Protein AF-0000000074258795 (afdb_homodimer)

Organism: NCBI:txid2743089

Solvent-accessible surface area (backbone atoms only — not comparable to full-atom values): 35106 Å² total; per-residue (Å²): 85,45,42,30,34,32,34,55,33,38,30,38,63,19,89,93,46,73,72,48,52,65,39,46,47,54,32,49,57,45,53,41,71,32,51,43,52,28,35,31,55,22,43,21,66,79,36,67,57,31,25,51,38,35,44,61,41,39,81,66,48,86,33,42,26,27,21,38,23,50,55,36,68,71,24,42,47,35,24,57,73,19,51,40,51,25,44,32,36,34,47,64,65,11,70,58,35,21,58,52,67,65,64,47,54,69,69,57,48,51,50,40,43,39,53,33,51,50,54,44,51,76,66,76,45,48,34,35,31,34,32,34,34,36,76,73,31,58,66,69,59,50,52,54,55,58,65,61,44,76,80,38,63,33,44,23,40,14,27,65,40,13,58,63,46,51,67,55,49,50,52,54,53,57,62,43,50,78,80,41,74,38,72,32,24,24,38,33,36,23,11,38,39,50,25,16,36,40,34,50,52,50,40,48,75,76,44,32,30,30,36,41,26,7,57,86,14,34,24,54,39,31,8,26,12,26,34,63,32,44,52,52,40,44,31,67,72,72,37,75,75,66,59,56,42,43,52,44,44,42,54,37,48,52,50,36,30,56,61,69,70,50,86,75,52,52,36,37,43,82,71,18,80,45,43,46,53,41,48,48,19,70,56,39,30,25,34,72,74,38,50,68,65,71,37,54,62,65,42,53,57,32,42,44,66,76,40,48,35,38,14,71,52,36,36,67,65,31,41,45,52,41,32,53,73,44,68,33,82,72,55,72,66,48,41,52,51,50,39,52,48,29,37,72,66,35,76,26,44,58,68,52,45,28,51,50,43,34,70,73,56,38,136,84,46,43,30,34,32,33,54,33,38,31,38,62,18,89,92,46,73,72,48,52,64,39,47,45,55,33,49,58,45,53,41,69,30,53,44,50,30,35,30,56,23,43,21,66,79,35,67,56,30,26,51,38,34,44,62,41,40,82,65,48,85,33,42,28,27,22,37,22,51,55,38,68,70,25,42,49,34,25,57,73,20,52,40,50,25,44,30,36,34,48,65,64,11,69,58,36,21,59,53,68,67,65,48,54,68,68,55,50,51,51,39,44,38,54,34,50,51,54,46,50,74,65,76,45,49,34,33,33,34,33,34,31,34,75,72,31,57,66,70,58,52,52,54,55,56,65,61,44,74,80,36,64,32,43,24,39,16,30,66,40,13,57,64,47,50,69,54,49,49,52,54,53,55,63,43,51,77,80,41,74,39,72,32,24,25,38,34,36,23,11,39,39,50,24,16,37,40,34,50,51,52,42,49,76,76,43,33,31,29,35,43,25,7,57,85,15,35,25,54,38,30,7,26,12,26,36,64,32,42,53,51,41,44,30,66,74,70,36,76,73,67,59,56,42,43,52,45,45,42,53,37,49,51,50,35,30,56,62,69,71,51,84,75,53,50,37,36,44,84,69,18,80,45,43,46,52,40,47,49,19,70,56,38,30,25,34,73,76,41,50,69,64,70,35,55,63,67,43,54,58,33,42,43,66,76,42,48,35,38,14,71,52,36,36,67,66,31,43,45,50,42,34,53,74,44,68,33,84,73,54,72,65,50,40,52,52,50,39,52,48,28,38,70,66,34,76,26,43,58,66,52,46,27,50,50,43,35,70,74,56,38,135

InterPro domains:
  IPR000891 Pyruvate carboxyltransferase [PF00682] (2-238)
  IPR000891 Pyruvate carboxyltransferase [PS50991] (1-250)
  IPR002034 Alpha-isopropylmalate/homocitrate synthase, conserved site [PS00815] (8-24)
  IPR002034 Alpha-isopropylmalate/homocitrate synthase, conserved site [PS00816] (185-198)
  IPR013785 Aldolase-type TIM barrel [G3DSA:3.20.20.70] (1-260)
  IPR050073 2-IPM synthase/homocitrate synthase-like [PTHR10277] (3-340)
  IPR054691 2-isopropylmalate synthase/homocitrate synthase, post-catalytic domain [PF22617] (270-339)

Structure (mmCIF, N/CA/C/O backbone):
data_AF-0000000074258795-model_v1
#
loop_
_entity.id
_entity.type
_entity.pdbx_description
1 polymer '2-isopropylmalate synthase'
#
loop_
_atom_site.group_PDB
_atom_site.id
_atom_site.type_symbol
_atom_site.label_atom_id
_atom_site.label_alt_id
_atom_site.label_comp_id
_atom_site.label_asym_id
_atom_site.label_entity_id
_atom_site.label_seq_id
_atom_site.pdbx_PDB_ins_code
_atom_site.Cartn_x
_atom_site.Cartn_y
_atom_site.Cartn_z
_atom_site.occupancy
_atom_site.B_iso_or_equiv
_atom_site.auth_seq_id
_atom_site.auth_comp_id
_atom_site.auth_asym_id
_atom_site.auth_atom_id
_atom_site.pdbx_PDB_model_num
ATOM 1 N N . MET A 1 1 ? 13.945 14.266 -6.625 1 97.62 1 MET A N 1
ATOM 2 C CA . MET A 1 1 ? 12.938 14.602 -5.629 1 97.62 1 MET A CA 1
ATOM 3 C C . MET A 1 1 ? 13.523 14.547 -4.219 1 97.62 1 MET A C 1
ATOM 5 O O . MET A 1 1 ? 14.156 13.555 -3.846 1 97.62 1 MET A O 1
ATOM 9 N N . LYS A 1 2 ? 13.367 15.656 -3.475 1 98.5 2 LYS A N 1
ATOM 10 C CA . LYS A 1 2 ? 13.797 15.695 -2.078 1 98.5 2 LYS A CA 1
ATOM 11 C C . LYS A 1 2 ? 12.82 14.93 -1.185 1 98.5 2 LYS A C 1
ATOM 13 O O . LYS A 1 2 ? 11.617 14.898 -1.455 1 98.5 2 LYS A O 1
ATOM 18 N N . LEU A 1 3 ? 13.422 14.281 -0.193 1 98.81 3 LEU A N 1
ATOM 19 C CA . LEU A 1 3 ? 12.586 13.555 0.754 1 98.81 3 LEU A CA 1
ATOM 20 C C . LEU A 1 3 ? 12.523 14.281 2.096 1 98.81 3 LEU A C 1
ATOM 22 O O . LEU A 1 3 ? 13.562 14.656 2.648 1 98.81 3 LEU A O 1
ATOM 26 N N . SER A 1 4 ? 11.359 14.539 2.531 1 98.88 4 SER A N 1
ATOM 27 C CA . SER A 1 4 ? 11.086 15.117 3.84 1 98.88 4 SER A CA 1
ATOM 28 C C . SER A 1 4 ? 10.406 14.117 4.762 1 98.88 4 SER A C 1
ATOM 30 O O . SER A 1 4 ? 9.234 13.781 4.57 1 98.88 4 SER A O 1
ATOM 32 N N . ASP A 1 5 ? 11.141 13.711 5.77 1 98.88 5 ASP A N 1
ATOM 33 C CA . ASP A 1 5 ? 10.602 12.703 6.672 1 98.88 5 ASP A CA 1
ATOM 34 C C . ASP A 1 5 ? 9.727 13.336 7.75 1 98.88 5 ASP A C 1
ATOM 36 O O . ASP A 1 5 ? 10.148 14.281 8.422 1 98.88 5 ASP A O 1
ATOM 40 N N . VAL A 1 6 ? 8.547 12.789 7.863 1 98.69 6 VAL A N 1
ATOM 41 C CA . VAL A 1 6 ? 7.605 13.375 8.82 1 98.69 6 VAL A CA 1
ATOM 42 C C . VAL A 1 6 ? 7.301 12.359 9.922 1 98.69 6 VAL A C 1
ATOM 44 O O . VAL A 1 6 ? 6.312 12.5 10.648 1 98.69 6 VAL A O 1
ATOM 47 N N . THR A 1 7 ? 8.117 11.32 10.125 1 98.5 7 THR A N 1
ATOM 48 C CA . THR A 1 7 ? 7.914 10.227 11.07 1 98.5 7 THR A CA 1
ATOM 49 C C . THR A 1 7 ? 7.699 10.773 12.484 1 98.5 7 THR A C 1
ATOM 51 O O . THR A 1 7 ? 6.758 10.367 13.172 1 98.5 7 THR A O 1
ATOM 54 N N . LEU A 1 8 ? 8.5 11.68 12.891 1 98 8 LEU A N 1
ATOM 55 C CA . LEU A 1 8 ? 8.547 12.117 14.281 1 98 8 LEU A CA 1
ATOM 56 C C . LEU A 1 8 ? 7.383 13.055 14.594 1 98 8 LEU A C 1
ATOM 58 O O . LEU A 1 8 ? 6.875 13.062 15.719 1 98 8 LEU A O 1
ATOM 62 N N . ARG A 1 9 ? 7.023 13.812 13.617 1 96.06 9 ARG A N 1
ATOM 63 C CA . ARG A 1 9 ? 5.91 14.734 13.828 1 96.06 9 ARG A CA 1
ATOM 64 C C . ARG A 1 9 ? 4.57 14.039 13.625 1 96.06 9 ARG A C 1
ATOM 66 O O . ARG A 1 9 ? 3.727 14.031 14.523 1 96.06 9 ARG A O 1
ATOM 73 N N . GLU A 1 10 ? 4.34 13.375 12.5 1 93.81 10 GLU A N 1
ATOM 74 C CA . GLU A 1 10 ? 3.08 12.711 12.172 1 93.81 10 GLU A CA 1
ATOM 75 C C . GLU A 1 10 ? 2.873 11.469 13.039 1 93.81 10 GLU A C 1
ATOM 77 O O . GLU A 1 10 ? 1.749 11.172 13.453 1 93.81 10 GLU A O 1
ATOM 82 N N . GLY A 1 11 ? 3.975 10.727 13.211 1 92.38 11 GLY A N 1
ATOM 83 C CA . GLY A 1 11 ? 3.877 9.562 14.078 1 92.38 11 GLY A CA 1
ATOM 84 C C . GLY A 1 11 ? 3.439 9.898 15.492 1 92.38 11 GLY A C 1
ATOM 85 O O . GLY A 1 11 ? 2.674 9.156 16.109 1 92.38 11 GLY A O 1
ATOM 86 N N . ASP A 1 12 ? 3.91 11.016 15.969 1 90.12 12 ASP A N 1
ATOM 87 C CA . ASP A 1 12 ? 3.621 11.477 17.328 1 90.12 12 ASP A CA 1
ATOM 88 C C . ASP A 1 12 ? 2.156 11.875 17.469 1 90.12 12 ASP A C 1
ATOM 90 O O . ASP A 1 12 ? 1.644 11.984 18.594 1 90.12 12 ASP A O 1
ATOM 94 N N . GLN A 1 13 ? 1.494 12.094 16.344 1 82.38 13 GLN A N 1
ATOM 95 C CA . GLN A 1 13 ? 0.103 12.531 16.359 1 82.38 13 GLN A CA 1
ATOM 96 C C . GLN A 1 13 ? -0.851 11.344 16.266 1 82.38 13 GLN A C 1
ATOM 98 O O . GLN A 1 13 ? -2.07 11.516 16.312 1 82.38 13 GLN A O 1
ATOM 103 N N . MET A 1 14 ? -0.326 10.125 16.109 1 84.94 14 MET A N 1
ATOM 104 C CA . MET A 1 14 ? -1.176 8.938 16.078 1 84.94 14 MET A CA 1
ATOM 105 C C . MET A 1 14 ? -1.882 8.75 17.422 1 84.94 14 MET A C 1
ATOM 107 O O . MET A 1 14 ? -1.312 9.039 18.469 1 84.94 14 MET A O 1
ATOM 111 N N . PRO A 1 15 ? -3.129 8.328 17.359 1 77.31 15 PRO A N 1
ATOM 112 C CA . PRO A 1 15 ? -3.855 8.094 18.609 1 77.31 15 PRO A CA 1
ATOM 113 C C . PRO A 1 15 ? -3.092 7.195 19.578 1 77.31 15 PRO A C 1
ATOM 115 O O . PRO A 1 15 ? -2.574 6.148 19.172 1 77.31 15 PRO A O 1
ATOM 118 N N . GLY A 1 16 ? -2.928 7.66 20.766 1 76.88 16 GLY A N 1
ATOM 119 C CA . GLY A 1 16 ? -2.314 6.871 21.828 1 76.88 16 GLY A CA 1
ATOM 120 C C . GLY A 1 16 ? -0.805 7.016 21.875 1 76.88 16 GLY A C 1
ATOM 121 O O . GLY A 1 16 ? -0.155 6.477 22.766 1 76.88 16 GLY A O 1
ATOM 122 N N . ARG A 1 17 ? -0.256 7.766 20.969 1 86.19 17 ARG A N 1
ATOM 123 C CA . ARG A 1 17 ? 1.194 7.93 20.953 1 86.19 17 ARG A CA 1
ATOM 124 C C . ARG A 1 17 ? 1.605 9.227 21.641 1 86.19 17 ARG A C 1
ATOM 126 O O . ARG A 1 17 ? 0.859 10.211 21.625 1 86.19 17 ARG A O 1
ATOM 133 N N . ASN A 1 18 ? 2.672 9.211 22.25 1 88.25 18 ASN A N 1
ATOM 134 C CA . ASN A 1 18 ? 3.363 10.328 22.875 1 88.25 18 ASN A CA 1
ATOM 135 C C . ASN A 1 18 ? 4.859 10.062 23.016 1 88.25 18 ASN A C 1
ATOM 137 O O . ASN A 1 18 ? 5.348 9.766 24.109 1 88.25 18 ASN A O 1
ATOM 141 N N . TYR A 1 19 ? 5.516 10.219 21.906 1 95.62 19 TYR A N 1
ATOM 142 C CA . TYR A 1 19 ? 6.949 9.945 21.891 1 95.62 19 TYR A CA 1
ATOM 143 C C . TYR A 1 19 ? 7.688 10.898 22.828 1 95.62 19 TYR A C 1
ATOM 145 O O . TYR A 1 19 ? 7.359 12.078 22.906 1 95.62 19 TYR A O 1
ATOM 153 N N . THR A 1 20 ? 8.672 10.438 23.531 1 97.06 20 THR A N 1
ATOM 154 C CA . THR A 1 20 ? 9.461 11.281 24.422 1 97.06 20 THR A CA 1
ATOM 155 C C . THR A 1 20 ? 10.469 12.109 23.625 1 97.06 20 THR A C 1
ATOM 157 O O . THR A 1 20 ? 10.742 11.805 22.453 1 97.06 20 THR A O 1
ATOM 160 N N . THR A 1 21 ? 10.945 13.164 24.266 1 97.69 21 THR A N 1
ATOM 161 C CA . THR A 1 21 ? 11.977 14 23.672 1 97.69 21 THR A CA 1
ATOM 162 C C . THR A 1 21 ? 13.172 13.164 23.25 1 97.69 21 THR A C 1
ATOM 164 O O . THR A 1 21 ? 13.656 13.297 22.125 1 97.69 21 THR A O 1
ATOM 167 N N . ASP A 1 22 ? 13.578 12.234 24.109 1 98.25 22 ASP A N 1
ATOM 168 C CA . ASP A 1 22 ? 14.742 11.398 23.828 1 98.25 22 ASP A CA 1
ATOM 169 C C . ASP A 1 22 ? 14.477 10.461 22.656 1 98.25 22 ASP A C 1
ATOM 171 O O . ASP A 1 22 ? 15.352 10.258 21.797 1 98.25 22 ASP A O 1
ATOM 175 N N . GLN A 1 23 ? 13.336 9.883 22.625 1 98.56 23 GLN A N 1
ATOM 176 C CA . GLN A 1 23 ? 12.969 9.008 21.516 1 98.56 23 GLN A CA 1
ATOM 177 C C . GLN A 1 23 ? 13.047 9.742 20.172 1 98.56 23 GLN A C 1
ATOM 179 O O . GLN A 1 23 ? 13.586 9.219 19.203 1 98.56 23 GLN A O 1
ATOM 184 N N . LYS A 1 24 ? 12.523 10.938 20.172 1 98.31 24 LYS A N 1
ATOM 185 C CA . LYS A 1 24 ? 12.5 11.727 18.938 1 98.31 24 LYS A CA 1
ATOM 186 C C . LYS A 1 24 ? 13.906 12.117 18.5 1 98.31 24 LYS A C 1
ATOM 188 O O . LYS A 1 24 ? 14.258 11.992 17.328 1 98.31 24 LYS A O 1
ATOM 193 N N . ILE A 1 25 ? 14.703 12.562 19.438 1 98.56 25 ILE A N 1
ATOM 194 C CA . ILE A 1 25 ? 16.062 13 19.141 1 98.56 25 ILE A CA 1
ATOM 195 C C . ILE A 1 25 ? 16.891 11.812 18.641 1 98.56 25 ILE A C 1
ATOM 197 O O . ILE A 1 25 ? 17.547 11.898 17.609 1 98.56 25 ILE A O 1
ATOM 201 N N . ASP A 1 26 ? 16.828 10.688 19.344 1 98.62 26 ASP A N 1
ATOM 202 C CA . ASP A 1 26 ? 17.562 9.492 18.953 1 98.62 26 ASP A CA 1
ATOM 203 C C . ASP A 1 26 ? 17.125 9.016 17.562 1 98.62 26 ASP A C 1
ATOM 205 O O . ASP A 1 26 ? 17.953 8.617 16.75 1 98.62 26 ASP A O 1
ATOM 209 N N . SER A 1 27 ? 15.875 9.031 17.297 1 98.75 27 SER A N 1
ATOM 210 C CA . SER A 1 27 ? 15.336 8.602 16.016 1 98.75 27 SER A CA 1
ATOM 211 C C . SER A 1 27 ? 15.812 9.516 14.883 1 98.75 27 SER A C 1
ATOM 213 O O . SER A 1 27 ? 16.141 9.039 13.789 1 98.75 27 SER A O 1
ATOM 215 N N . ALA A 1 28 ? 15.828 10.805 15.164 1 98.75 28 ALA A N 1
ATOM 216 C CA . ALA A 1 28 ? 16.281 11.758 14.148 1 98.75 28 ALA A CA 1
ATOM 217 C C . ALA A 1 28 ? 17.734 11.508 13.773 1 98.75 28 ALA A C 1
ATOM 219 O O . ALA A 1 28 ? 18.109 11.609 12.602 1 98.75 28 ALA A O 1
ATOM 220 N N . HIS A 1 29 ? 18.531 11.211 14.766 1 98.69 29 HIS A N 1
ATOM 221 C CA . HIS A 1 29 ? 19.922 10.898 14.508 1 98.69 29 HIS A CA 1
ATOM 222 C C . HIS A 1 29 ? 20.062 9.664 13.625 1 98.69 29 HIS A C 1
ATOM 224 O O . HIS A 1 29 ? 20.906 9.609 12.742 1 98.69 29 HIS A O 1
ATOM 230 N N . GLN A 1 30 ? 19.25 8.688 13.883 1 98.5 30 GLN A N 1
ATOM 231 C CA . GLN A 1 30 ? 19.25 7.492 13.047 1 98.5 30 GLN A CA 1
ATOM 232 C C . GLN A 1 30 ? 18.781 7.801 11.633 1 98.5 30 GLN A C 1
ATOM 234 O O . GLN A 1 30 ? 19.422 7.387 10.656 1 98.5 30 GLN A O 1
ATOM 239 N N . LEU A 1 31 ? 17.703 8.555 11.508 1 98.44 31 LEU A N 1
ATOM 240 C CA . LEU A 1 31 ? 17.141 8.93 10.211 1 98.44 31 LEU A CA 1
ATOM 241 C C . LEU A 1 31 ? 18.172 9.695 9.375 1 98.44 31 LEU A C 1
ATOM 243 O O . LEU A 1 31 ? 18.219 9.547 8.156 1 98.44 31 LEU A O 1
ATOM 247 N N . ASP A 1 32 ? 18.953 10.461 10.031 1 98.5 32 ASP A N 1
ATOM 248 C CA . ASP A 1 32 ? 19.953 11.305 9.375 1 98.5 32 ASP A CA 1
ATOM 249 C C . ASP A 1 32 ? 20.969 10.453 8.625 1 98.5 32 ASP A C 1
ATOM 251 O O . ASP A 1 32 ? 21.547 10.898 7.629 1 98.5 32 ASP A O 1
ATOM 255 N N . LYS A 1 33 ? 21.188 9.219 9.07 1 98.38 33 LYS A N 1
ATOM 256 C CA . LYS A 1 33 ? 22.172 8.312 8.469 1 98.38 33 LYS A CA 1
ATOM 257 C C . LYS A 1 33 ? 21.75 7.922 7.051 1 98.38 33 LYS A C 1
ATOM 259 O O . LYS A 1 33 ? 22.578 7.445 6.266 1 98.38 33 LYS A O 1
ATOM 264 N N . LEU A 1 34 ? 20.484 8.117 6.684 1 98.5 34 LEU A N 1
ATOM 265 C CA . LEU A 1 34 ? 19.984 7.762 5.363 1 98.5 34 LEU A CA 1
ATOM 266 C C . LEU A 1 34 ? 20.359 8.828 4.336 1 98.5 34 LEU A C 1
ATOM 268 O O . LEU A 1 34 ? 20.312 8.578 3.131 1 98.5 34 LEU A O 1
ATOM 272 N N . GLY A 1 35 ? 20.656 9.992 4.812 1 98.25 35 GLY A N 1
ATOM 273 C CA . GLY A 1 35 ? 20.922 11.094 3.898 1 98.25 35 GLY A CA 1
ATOM 274 C C . GLY A 1 35 ? 19.656 11.781 3.41 1 98.25 35 GLY A C 1
ATOM 275 O O . GLY A 1 35 ? 19.625 12.297 2.291 1 98.25 35 GLY A O 1
ATOM 276 N N . ILE A 1 36 ? 18.641 11.805 4.199 1 97.88 36 ILE A N 1
ATOM 277 C CA . ILE A 1 36 ? 17.406 12.484 3.83 1 97.88 36 ILE A CA 1
ATOM 278 C C . ILE A 1 36 ? 17.609 14 3.873 1 97.88 36 ILE A C 1
ATOM 280 O O . ILE A 1 36 ? 18.516 14.484 4.566 1 97.88 36 ILE A O 1
ATOM 284 N N . ASP A 1 37 ? 16.812 14.688 3.146 1 98.56 37 ASP A N 1
ATOM 285 C CA . ASP A 1 37 ? 17.016 16.125 2.982 1 98.56 37 ASP A CA 1
ATOM 286 C C . ASP A 1 37 ? 16.453 16.906 4.172 1 98.56 37 ASP A C 1
ATOM 288 O O . ASP A 1 37 ? 17.078 17.844 4.664 1 98.56 37 ASP A O 1
ATOM 292 N N . PHE A 1 38 ? 15.297 16.469 4.602 1 98.75 38 PHE A N 1
ATOM 293 C CA . PHE A 1 38 ? 14.578 17.188 5.645 1 98.75 38 PHE A CA 1
ATOM 294 C C . PHE A 1 38 ? 14.031 16.234 6.691 1 98.75 38 PHE A C 1
ATOM 296 O O . PHE A 1 38 ? 13.633 15.109 6.371 1 98.75 38 PHE A O 1
ATOM 303 N N . VAL A 1 39 ? 13.992 16.656 7.926 1 98.75 39 VAL A N 1
ATOM 304 C CA . VAL A 1 39 ? 13.312 15.969 9.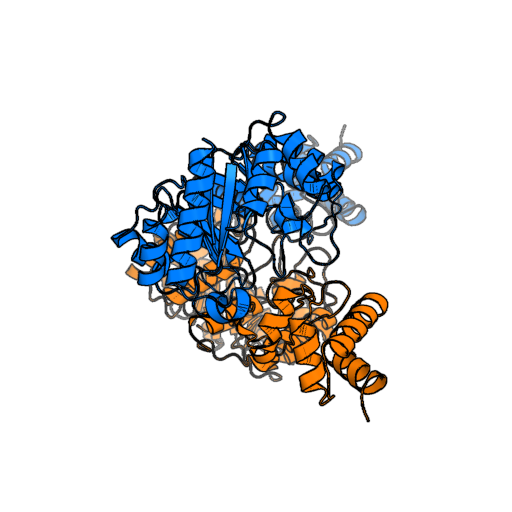016 1 98.75 39 VAL A CA 1
ATOM 305 C C . VAL A 1 39 ? 12.336 16.922 9.703 1 98.75 39 VAL A C 1
ATOM 307 O O . VAL A 1 39 ? 12.75 17.906 10.312 1 98.75 39 VAL A O 1
ATOM 310 N N . GLN A 1 40 ? 11.086 16.703 9.484 1 98.69 40 GLN A N 1
ATOM 311 C CA . GLN A 1 40 ? 10.094 17.453 10.242 1 98.69 40 GLN A CA 1
ATOM 312 C C . GLN A 1 40 ? 9.898 16.859 11.633 1 98.69 40 GLN A C 1
ATOM 314 O O . GLN A 1 40 ? 9.172 15.883 11.797 1 98.69 40 GLN A O 1
ATOM 319 N N . ALA A 1 41 ? 10.414 17.547 12.586 1 97.06 41 ALA A N 1
ATOM 320 C CA . ALA A 1 41 ? 10.633 16.922 13.883 1 97.06 41 ALA A CA 1
ATOM 321 C C . ALA A 1 41 ? 9.523 17.281 14.867 1 97.06 41 ALA A C 1
ATOM 323 O O . ALA A 1 41 ? 9.367 16.625 15.898 1 97.06 41 ALA A O 1
ATOM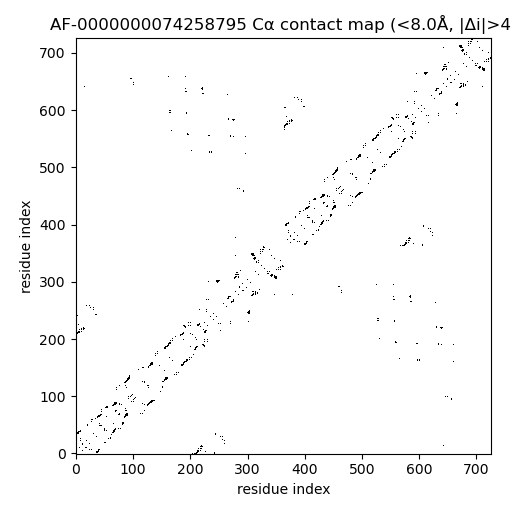 324 N N . GLY A 1 42 ? 8.812 18.359 14.5 1 95.94 42 GLY A N 1
ATOM 325 C CA . GLY A 1 42 ? 7.793 18.688 15.484 1 95.94 42 GLY A CA 1
ATOM 326 C C . GLY A 1 42 ? 7.004 19.938 15.141 1 95.94 42 GLY A C 1
ATOM 327 O O . GLY A 1 42 ? 7.137 20.484 14.039 1 95.94 42 GLY A O 1
ATOM 328 N N . PHE A 1 43 ? 6.086 20.25 16.062 1 95.81 43 PHE A N 1
ATOM 329 C CA . PHE A 1 43 ? 5.176 21.391 16.094 1 95.81 43 PHE A CA 1
ATOM 330 C C . PHE A 1 43 ? 5.367 22.203 17.359 1 95.81 43 PHE A C 1
ATOM 332 O O . PHE A 1 43 ? 4.602 22.062 18.312 1 95.81 43 PHE A O 1
ATOM 339 N N . PRO A 1 44 ? 6.305 23.141 17.344 1 96.75 44 PRO A N 1
ATOM 340 C CA . PRO A 1 44 ? 6.777 23.797 18.562 1 96.75 44 PRO A CA 1
ATOM 341 C C . PRO A 1 44 ? 5.656 24.5 19.328 1 96.75 44 PRO A C 1
ATOM 343 O O . PRO A 1 44 ? 5.699 24.578 20.562 1 96.75 44 PRO A O 1
ATOM 346 N N . ALA A 1 45 ? 4.672 25 18.625 1 94.44 45 ALA A N 1
ATOM 347 C CA . ALA A 1 45 ? 3.578 25.719 19.281 1 94.44 45 ALA A CA 1
ATOM 348 C C . ALA A 1 45 ? 2.814 24.812 20.234 1 94.44 45 ALA A C 1
ATOM 350 O O . ALA A 1 45 ? 2.051 25.281 21.078 1 94.44 45 ALA A O 1
ATOM 351 N N . THR A 1 46 ? 3 23.5 20.094 1 88.25 46 THR A N 1
ATOM 352 C CA . THR A 1 46 ? 2.197 22.562 20.875 1 88.25 46 THR A CA 1
ATOM 353 C C . THR A 1 46 ? 2.84 22.297 22.234 1 88.25 46 THR A C 1
ATOM 355 O O . THR A 1 46 ? 2.207 21.734 23.141 1 88.25 46 THR A O 1
ATOM 358 N N . GLY A 1 47 ? 4.117 22.734 22.359 1 89.88 47 GLY A N 1
ATOM 359 C CA . GLY A 1 47 ? 4.664 22.547 23.688 1 89.88 47 GLY A CA 1
ATOM 360 C C . GLY A 1 47 ? 6.18 22.5 23.719 1 89.88 47 GLY A C 1
ATOM 361 O O . GLY A 1 47 ? 6.824 22.594 22.672 1 89.88 47 GLY A O 1
ATOM 362 N N . GLU A 1 48 ? 6.656 22.312 24.984 1 94.44 48 GLU A N 1
ATOM 363 C CA . GLU A 1 48 ? 8.094 22.375 25.234 1 94.44 48 GLU A CA 1
ATOM 364 C C . GLU A 1 48 ? 8.812 21.188 24.625 1 94.44 48 GLU A C 1
ATOM 366 O O . GLU A 1 48 ? 9.961 21.297 24.188 1 94.44 48 GLU A O 1
ATOM 371 N N . LYS A 1 49 ? 8.18 20.062 24.562 1 95.75 49 LYS A N 1
ATOM 372 C CA . LYS A 1 49 ? 8.789 18.859 24 1 95.75 49 LYS A CA 1
ATOM 373 C C . LYS A 1 49 ? 9.289 19.109 22.578 1 95.75 49 LYS A C 1
ATOM 375 O O . LYS A 1 49 ? 10.484 18.969 22.297 1 95.75 49 LYS A O 1
ATOM 380 N N . ASP A 1 50 ? 8.438 19.594 21.766 1 96.31 50 ASP A N 1
ATOM 381 C CA . ASP A 1 50 ? 8.797 19.797 20.359 1 96.31 50 ASP A CA 1
ATOM 382 C C . ASP A 1 50 ? 9.781 20.953 20.203 1 96.31 50 ASP A C 1
ATOM 384 O O . ASP A 1 50 ? 10.641 20.922 19.328 1 96.31 50 ASP A O 1
ATOM 388 N N . GLN A 1 51 ? 9.641 21.922 21.078 1 97.12 51 GLN A N 1
ATOM 389 C CA . GLN A 1 51 ? 10.625 23 21.094 1 97.12 51 GLN A CA 1
ATOM 390 C C . GLN A 1 51 ? 12.023 22.469 21.375 1 97.12 51 GLN A C 1
ATOM 392 O O . GLN A 1 51 ? 12.984 22.812 20.672 1 97.12 51 GLN A O 1
ATOM 397 N N . THR A 1 52 ? 12.102 21.656 22.375 1 97.62 52 THR A N 1
ATOM 398 C CA . THR A 1 52 ? 13.375 21.094 22.797 1 97.62 52 THR A CA 1
ATOM 399 C C . THR A 1 52 ? 13.945 20.188 21.703 1 97.62 52 THR A C 1
ATOM 401 O O . THR A 1 52 ? 15.141 20.25 21.391 1 97.62 52 THR A O 1
ATOM 404 N N . VAL A 1 53 ? 13.133 19.328 21.094 1 98.06 53 VAL A N 1
ATOM 405 C CA . VAL A 1 53 ? 13.562 18.406 20.062 1 98.06 53 VAL A CA 1
ATOM 406 C C . VAL A 1 53 ? 14.18 19.188 18.891 1 98.06 53 VAL A C 1
ATOM 408 O O . VAL A 1 53 ? 15.273 18.859 18.438 1 98.06 53 VAL A O 1
ATOM 411 N N . ILE A 1 54 ? 13.5 20.203 18.453 1 98.38 54 ILE A N 1
ATOM 412 C CA . ILE A 1 54 ? 13.945 20.984 17.312 1 98.38 54 ILE A CA 1
ATOM 413 C C . ILE A 1 54 ? 15.234 21.719 17.641 1 98.38 54 ILE A C 1
ATOM 415 O O . ILE A 1 54 ? 16.188 21.734 16.859 1 98.38 54 ILE A O 1
ATOM 419 N N . THR A 1 55 ? 15.289 22.328 18.797 1 97.44 55 THR A N 1
ATOM 420 C CA . THR A 1 55 ? 16.469 23.078 19.234 1 97.44 55 THR A CA 1
ATOM 421 C C . THR A 1 55 ? 17.703 22.156 19.266 1 97.44 55 THR A C 1
ATOM 423 O O . THR A 1 55 ? 18.766 22.531 18.766 1 97.44 55 THR A O 1
ATOM 426 N N . GLU A 1 56 ? 17.531 21 19.766 1 97.38 56 GLU A N 1
ATOM 427 C CA . GLU A 1 56 ? 18.641 20.062 19.922 1 97.38 56 GLU A CA 1
ATOM 428 C C . GLU A 1 56 ? 19.078 19.516 18.562 1 97.38 56 GLU A C 1
ATOM 430 O O . GLU A 1 56 ? 20.266 19.25 18.344 1 97.38 56 GLU A O 1
ATOM 435 N N . LEU A 1 57 ? 18.188 19.359 17.609 1 98 57 LEU A N 1
ATOM 436 C CA . LEU A 1 57 ? 18.469 18.719 16.328 1 98 57 LEU A CA 1
ATOM 437 C C . LEU A 1 57 ? 19.078 19.703 15.352 1 98 57 LEU A C 1
ATOM 439 O O . LEU A 1 57 ? 19.844 19.328 14.469 1 98 57 LEU A O 1
ATOM 443 N N . ALA A 1 58 ? 18.703 20.969 15.32 1 91.12 58 ALA A N 1
ATOM 444 C CA . ALA A 1 58 ? 19.047 21.984 14.336 1 91.12 58 ALA A CA 1
ATOM 445 C C . ALA A 1 58 ? 20.562 22.047 14.094 1 91.12 58 ALA A C 1
ATOM 447 O O . ALA A 1 58 ? 21.016 22.234 12.961 1 91.12 58 ALA A O 1
ATOM 448 N N . GLU A 1 59 ? 21.406 21.766 14.984 1 88.38 59 GLU A N 1
ATOM 449 C CA . GLU A 1 59 ? 22.859 21.812 14.766 1 88.38 59 GLU A CA 1
ATOM 450 C C . GLU A 1 59 ? 23.5 20.453 15 1 88.38 59 GLU A C 1
ATOM 452 O O . GLU A 1 59 ? 24.719 20.328 14.977 1 88.38 59 GLU A O 1
ATOM 457 N N . ALA A 1 60 ? 22.625 19.531 15.023 1 95.88 60 ALA A N 1
ATOM 458 C CA . ALA A 1 60 ? 23.156 18.25 15.469 1 95.88 60 ALA A CA 1
ATOM 459 C C . ALA A 1 60 ? 23.109 17.203 14.352 1 95.88 60 ALA A C 1
ATOM 461 O O . ALA A 1 60 ? 23.797 16.188 14.414 1 95.88 60 ALA A O 1
ATOM 462 N N . ILE A 1 61 ? 22.328 17.469 13.297 1 97.75 61 ILE A N 1
ATOM 463 C CA . ILE A 1 61 ? 22.219 16.5 12.203 1 97.75 61 ILE A CA 1
ATOM 464 C C . ILE A 1 61 ? 22.438 17.203 10.867 1 97.75 61 ILE A C 1
ATOM 466 O O . ILE A 1 61 ? 22.422 18.438 10.805 1 97.75 61 ILE A O 1
ATOM 470 N N . GLN A 1 62 ? 22.688 16.484 9.828 1 97.94 62 GLN A N 1
ATOM 471 C CA . GLN A 1 62 ? 22.969 17.031 8.508 1 97.94 62 GLN A CA 1
ATOM 472 C C . GLN A 1 62 ? 21.688 17.484 7.801 1 97.94 62 GLN A C 1
ATOM 474 O O . GLN A 1 62 ? 21.672 18.5 7.113 1 97.94 62 GLN A O 1
ATOM 479 N N . ALA A 1 63 ? 20.578 16.719 7.914 1 98.44 63 ALA A N 1
ATOM 480 C CA . ALA A 1 63 ? 19.297 17.078 7.32 1 98.44 63 ALA A CA 1
ATOM 481 C C . ALA A 1 63 ? 18.797 18.422 7.883 1 98.44 63 ALA A C 1
ATOM 483 O O . ALA A 1 63 ? 19.062 18.734 9.039 1 98.44 63 ALA A O 1
ATOM 484 N N . ASP A 1 64 ? 18.156 19.172 7.07 1 98.62 64 ASP A N 1
ATOM 485 C CA . ASP A 1 64 ? 17.516 20.375 7.578 1 98.62 64 ASP A CA 1
ATOM 486 C C . ASP A 1 64 ? 16.328 20.047 8.484 1 98.62 64 ASP A C 1
ATOM 488 O O . ASP A 1 64 ? 15.469 19.25 8.109 1 98.62 64 ASP A O 1
ATOM 492 N N . VAL A 1 65 ? 16.344 20.594 9.656 1 98.75 65 VAL A N 1
ATOM 493 C CA . VAL A 1 65 ? 15.266 20.359 10.617 1 98.75 65 VAL A CA 1
ATOM 494 C C . VAL A 1 65 ? 14.094 21.297 10.32 1 98.75 65 VAL A C 1
ATOM 496 O O . VAL A 1 65 ? 14.281 22.516 10.211 1 98.75 65 VAL A O 1
ATOM 499 N N . VAL A 1 66 ? 12.922 20.719 10.141 1 98.75 66 VAL A N 1
ATOM 500 C CA . VAL A 1 66 ? 11.727 21.469 9.773 1 98.75 66 VAL A CA 1
ATOM 501 C C . VAL A 1 66 ? 10.773 21.547 10.969 1 98.75 66 VAL A C 1
ATOM 503 O O . VAL A 1 66 ? 10.492 20.531 11.609 1 98.75 66 VAL A O 1
ATOM 506 N N . ALA A 1 67 ? 10.32 22.703 11.297 1 98.62 67 ALA A N 1
ATOM 507 C CA . ALA A 1 67 ? 9.266 22.922 12.289 1 98.62 67 ALA A CA 1
ATOM 508 C C . ALA A 1 67 ? 7.949 23.297 11.617 1 98.62 67 ALA A C 1
ATOM 510 O O . ALA A 1 67 ? 7.918 24.172 10.734 1 98.62 67 ALA A O 1
ATOM 511 N N . LEU A 1 68 ? 6.93 22.578 12 1 98.25 68 LEU A N 1
ATOM 512 C CA . LEU A 1 68 ? 5.598 22.906 11.508 1 98.25 68 LEU A CA 1
ATOM 513 C C . LEU A 1 68 ? 5.016 24.094 12.258 1 98.25 68 LEU A C 1
ATOM 515 O O . LEU A 1 68 ? 5.27 24.266 13.453 1 98.25 68 LEU A O 1
ATOM 519 N N . ALA A 1 69 ? 4.309 24.953 11.609 1 98.25 69 ALA A N 1
ATOM 520 C CA . ALA A 1 69 ? 3.611 26.094 12.203 1 98.25 69 ALA A CA 1
ATOM 521 C C . ALA A 1 69 ? 2.326 26.406 11.445 1 98.25 69 ALA A C 1
ATOM 523 O O . ALA A 1 69 ? 2.293 26.344 10.211 1 98.25 69 ALA A O 1
ATOM 524 N N . ARG A 1 70 ? 1.244 26.75 12.117 1 96.5 70 ARG A N 1
ATOM 525 C CA . ARG A 1 70 ? 0.086 27.344 11.453 1 96.5 70 ARG A CA 1
ATOM 526 C C . ARG A 1 70 ? 0.42 28.734 10.898 1 96.5 70 ARG A C 1
ATOM 528 O O . ARG A 1 70 ? 1.445 29.312 11.258 1 96.5 70 ARG A O 1
ATOM 535 N N . ALA A 1 71 ? -0.432 29.109 10.055 1 98.06 71 ALA A N 1
ATOM 536 C CA . ALA A 1 71 ? -0.248 30.453 9.508 1 98.06 71 ALA A CA 1
ATOM 537 C C . ALA A 1 71 ? -0.625 31.531 10.531 1 98.06 71 ALA A C 1
ATOM 539 O O . ALA A 1 71 ? -1.409 32.438 10.234 1 98.06 71 ALA A O 1
ATOM 540 N N . LEU A 1 72 ? -0.011 31.375 11.68 1 97.5 72 LEU A N 1
ATOM 541 C CA . LEU A 1 72 ? -0.164 32.281 12.805 1 97.5 72 LEU A CA 1
ATOM 542 C C . LEU A 1 72 ? 1.195 32.781 13.297 1 97.5 72 LEU A C 1
ATOM 544 O O . LEU A 1 72 ? 2.123 31.984 13.453 1 97.5 72 LEU A O 1
ATOM 548 N N . ILE A 1 73 ? 1.279 34.062 13.555 1 97.94 73 ILE A N 1
ATOM 549 C CA . ILE A 1 73 ? 2.543 34.688 13.945 1 97.94 73 ILE A CA 1
ATOM 550 C C . ILE A 1 73 ? 3.08 34 15.203 1 97.94 73 ILE A C 1
ATOM 552 O O . ILE A 1 73 ? 4.277 33.719 15.297 1 97.94 73 ILE A O 1
ATOM 556 N N . ALA A 1 74 ? 2.236 33.75 16.141 1 97.75 74 ALA A N 1
ATOM 557 C CA . ALA A 1 74 ? 2.652 33.125 17.406 1 97.75 74 ALA A CA 1
ATOM 558 C C . ALA A 1 74 ? 3.256 31.75 17.156 1 97.75 74 ALA A C 1
ATOM 560 O O . ALA A 1 74 ? 4.219 31.359 17.812 1 97.75 74 ALA A O 1
ATOM 561 N N . ASP A 1 75 ? 2.68 30.922 16.234 1 98.25 75 ASP A N 1
ATOM 562 C CA . ASP A 1 75 ? 3.199 29.594 15.906 1 98.25 75 ASP A CA 1
ATOM 563 C C . ASP A 1 75 ? 4.547 29.703 15.195 1 98.25 75 ASP A C 1
ATOM 565 O O . ASP A 1 75 ? 5.445 28.875 15.43 1 98.25 75 ASP A O 1
ATOM 569 N N . ILE A 1 76 ? 4.648 30.688 14.336 1 98.69 76 ILE A N 1
ATOM 570 C CA . ILE A 1 76 ? 5.895 30.922 13.609 1 98.69 76 ILE A CA 1
ATOM 571 C C . ILE A 1 76 ? 6.988 31.344 14.586 1 98.69 76 ILE A C 1
ATOM 573 O O . ILE A 1 76 ? 8.125 30.875 14.5 1 98.69 76 ILE A O 1
ATOM 577 N N . ASP A 1 77 ? 6.602 32.25 15.516 1 98.56 77 ASP A N 1
ATOM 578 C CA . ASP A 1 77 ? 7.555 32.656 16.547 1 98.56 77 ASP A CA 1
ATOM 579 C C . ASP A 1 77 ? 8.078 31.453 17.328 1 98.56 77 ASP A C 1
ATOM 581 O O . ASP A 1 77 ? 9.266 31.359 17.609 1 98.56 77 ASP A O 1
ATOM 585 N N . ALA A 1 78 ? 7.227 30.547 17.672 1 98.31 78 ALA A N 1
ATOM 586 C CA . ALA A 1 78 ? 7.625 29.344 18.391 1 98.31 78 ALA A CA 1
ATOM 587 C C . ALA A 1 78 ? 8.633 28.531 17.594 1 98.31 78 ALA A C 1
ATOM 589 O O . ALA A 1 78 ? 9.586 27.984 18.156 1 98.31 78 ALA A O 1
ATOM 590 N N . ALA A 1 79 ? 8.383 28.391 16.312 1 98.44 79 ALA A N 1
ATOM 591 C CA . ALA A 1 79 ? 9.297 27.672 15.43 1 98.44 79 ALA A CA 1
ATOM 592 C C . ALA A 1 79 ? 10.648 28.375 15.344 1 98.44 79 ALA A C 1
ATOM 594 O O . ALA A 1 79 ? 11.695 27.734 15.43 1 98.44 79 ALA A O 1
ATOM 595 N N . LEU A 1 80 ? 10.602 29.75 15.172 1 98.19 80 LEU A N 1
ATOM 596 C CA . LEU A 1 80 ? 11.82 30.547 15.078 1 98.19 80 LEU A CA 1
ATOM 597 C C . LEU A 1 80 ? 12.617 30.484 16.375 1 98.19 80 LEU A C 1
ATOM 599 O O . LEU A 1 80 ? 13.844 30.375 16.344 1 98.19 80 LEU A O 1
ATOM 603 N N . ASP A 1 81 ? 11.891 30.547 17.469 1 97.75 81 ASP A N 1
ATOM 604 C CA . ASP A 1 81 ? 12.531 30.5 18.781 1 97.75 81 ASP A CA 1
ATOM 605 C C . ASP A 1 81 ? 13.25 29.172 19 1 97.75 81 ASP A C 1
ATOM 607 O O . ASP A 1 81 ? 14.219 29.094 19.766 1 97.75 81 ASP A O 1
ATOM 611 N N . ALA A 1 82 ? 12.812 28.141 18.328 1 97.38 82 ALA A N 1
ATOM 612 C CA . ALA A 1 82 ? 13.414 26.812 18.453 1 97.38 82 ALA A CA 1
ATOM 613 C C . ALA A 1 82 ? 14.633 26.672 17.547 1 97.38 82 ALA A C 1
ATOM 615 O O . ALA A 1 82 ? 15.258 25.609 17.484 1 97.38 82 ALA A O 1
ATOM 616 N N . ASN A 1 83 ? 14.938 27.688 16.797 1 96.69 83 ASN A N 1
ATOM 617 C CA . ASN A 1 83 ? 16.109 27.734 15.93 1 96.69 83 ASN A CA 1
ATOM 618 C C . ASN A 1 83 ? 16.016 26.703 14.82 1 96.69 83 ASN A C 1
ATOM 620 O O . ASN A 1 83 ? 17.016 26.047 14.5 1 96.69 83 ASN A O 1
ATOM 624 N N . THR A 1 84 ? 14.852 26.484 14.289 1 98.06 84 THR A N 1
ATOM 625 C CA . THR A 1 84 ? 14.633 25.547 13.195 1 98.06 84 THR A CA 1
ATOM 626 C C . THR A 1 84 ? 15.367 26 11.938 1 98.06 84 THR A C 1
ATOM 628 O O . THR A 1 84 ? 15.641 27.188 11.773 1 98.06 84 THR A O 1
ATOM 631 N N . ASP A 1 85 ? 15.742 25.031 11.07 1 98.19 85 ASP A N 1
ATOM 632 C CA . ASP A 1 85 ? 16.344 25.359 9.781 1 98.19 85 ASP A CA 1
ATOM 633 C C . ASP A 1 85 ? 15.273 25.828 8.789 1 98.19 85 ASP A C 1
ATOM 635 O O . ASP A 1 85 ? 15.562 26.641 7.895 1 98.19 85 ASP A O 1
ATOM 639 N N . VAL A 1 86 ? 14.094 25.266 8.859 1 98.69 86 VAL A N 1
ATOM 640 C CA . VAL A 1 86 ? 12.992 25.516 7.934 1 98.69 86 VAL A CA 1
ATOM 641 C C . VAL A 1 86 ? 11.695 25.688 8.719 1 98.69 86 VAL A C 1
ATOM 643 O O . VAL A 1 86 ? 11.422 24.938 9.648 1 98.69 86 VAL A O 1
ATOM 646 N N . VAL A 1 87 ? 10.945 26.688 8.445 1 98.81 87 VAL A N 1
ATOM 647 C CA . VAL A 1 87 ? 9.57 26.797 8.93 1 98.81 87 VAL A CA 1
ATOM 648 C C . VAL A 1 87 ? 8.602 26.328 7.848 1 98.81 87 VAL A C 1
ATOM 650 O O . VAL A 1 87 ? 8.609 26.844 6.727 1 98.81 87 VAL A O 1
ATOM 653 N N . ASP A 1 88 ? 7.844 25.297 8.141 1 98.88 88 ASP A N 1
ATOM 654 C CA . ASP A 1 88 ? 6.781 24.828 7.254 1 98.88 88 ASP A CA 1
ATOM 655 C C . ASP A 1 88 ? 5.422 25.359 7.699 1 98.88 88 ASP A C 1
ATOM 657 O O . ASP A 1 88 ? 4.828 24.828 8.648 1 98.88 88 ASP A O 1
ATOM 661 N N . VAL A 1 89 ? 4.949 26.344 7.016 1 98.81 89 VAL A N 1
ATOM 662 C CA . VAL A 1 89 ? 3.658 26.953 7.328 1 98.81 89 VAL A CA 1
ATOM 663 C C . VAL A 1 89 ? 2.537 26.141 6.684 1 98.81 89 VAL A C 1
ATOM 665 O O . VAL A 1 89 ? 2.514 25.953 5.465 1 98.81 89 VAL A O 1
ATOM 668 N N . PHE A 1 90 ? 1.641 25.578 7.484 1 97.88 90 PHE A N 1
ATOM 669 C CA . PHE A 1 90 ? 0.556 24.797 6.895 1 97.88 90 PHE A CA 1
ATOM 670 C C . PHE A 1 90 ? -0.779 25.516 7.07 1 97.88 90 PHE A C 1
ATOM 672 O O . PHE A 1 90 ? -0.985 26.219 8.062 1 97.88 90 PHE A O 1
ATOM 679 N N . ILE A 1 91 ? -1.627 25.375 6.121 1 97.94 91 ILE A N 1
ATOM 680 C CA . ILE A 1 91 ? -2.947 26 6.137 1 97.94 91 ILE A CA 1
ATOM 681 C C . ILE A 1 91 ? -3.904 25.203 5.254 1 97.94 91 ILE A C 1
ATOM 683 O O . ILE A 1 91 ? -3.514 24.703 4.199 1 97.94 91 ILE A O 1
ATOM 687 N N . PRO A 1 92 ? -5.191 24.969 5.691 1 97.19 92 PRO A N 1
ATOM 688 C CA . PRO A 1 92 ? -6.195 24.328 4.844 1 97.19 92 PRO A CA 1
ATOM 689 C C . PRO A 1 92 ? -6.648 25.219 3.689 1 97.19 92 PRO A C 1
ATOM 691 O O . PRO A 1 92 ? -6.785 26.422 3.859 1 97.19 92 PRO A O 1
ATOM 694 N N . VAL A 1 93 ? -6.965 24.531 2.531 1 98.25 93 VAL A N 1
ATOM 695 C CA . VAL A 1 93 ? -7.219 25.406 1.397 1 98.25 93 VAL A CA 1
ATOM 696 C C . VAL A 1 93 ? -8.5 24.984 0.685 1 98.25 93 VAL A C 1
ATOM 698 O O . VAL A 1 93 ? -9.031 25.719 -0.142 1 98.25 93 VAL A O 1
ATOM 701 N N . SER A 1 94 ? -8.984 23.75 0.935 1 97.62 94 SER A N 1
ATOM 702 C CA . SER A 1 94 ? -10.203 23.328 0.249 1 97.62 94 SER A CA 1
ATOM 703 C C . SER A 1 94 ? -11.422 24.078 0.754 1 97.62 94 SER A C 1
ATOM 705 O O . SER A 1 94 ? -11.422 24.594 1.877 1 97.62 94 SER A O 1
ATOM 707 N N . ASP A 1 95 ? -12.516 24.156 -0.094 1 96.5 95 ASP A N 1
ATOM 708 C CA . ASP A 1 95 ? -13.742 24.812 0.337 1 96.5 95 ASP A CA 1
ATOM 709 C C . ASP A 1 95 ? -14.289 24.172 1.611 1 96.5 95 ASP A C 1
ATOM 711 O O . ASP A 1 95 ? -14.758 24.875 2.514 1 96.5 95 ASP A O 1
ATOM 715 N N . LEU A 1 96 ? -14.18 22.891 1.692 1 94.69 96 LEU A N 1
ATOM 716 C CA . LEU A 1 96 ? -14.664 22.141 2.85 1 94.69 96 LEU A CA 1
ATOM 717 C C . LEU A 1 96 ? -13.906 22.547 4.109 1 94.69 96 LEU A C 1
ATOM 719 O O . LEU A 1 96 ? -14.516 22.797 5.156 1 94.69 96 LEU A O 1
ATOM 723 N N . HIS A 1 97 ? -12.625 22.609 4.02 1 96.06 97 HIS A N 1
ATOM 724 C CA . HIS A 1 97 ? -11.797 22.938 5.18 1 96.06 97 HIS A CA 1
ATOM 725 C C . HIS A 1 97 ? -11.93 24.422 5.551 1 96.06 97 HIS A C 1
ATOM 727 O O . HIS A 1 97 ? -11.891 24.766 6.73 1 96.06 97 HIS A O 1
ATOM 733 N N . LEU A 1 98 ? -12.055 25.297 4.578 1 96.38 98 LEU A N 1
ATOM 734 C CA . LEU A 1 98 ? -12.25 26.719 4.859 1 96.38 98 LEU A CA 1
ATOM 735 C C . LEU A 1 98 ? -13.547 26.938 5.625 1 96.38 98 LEU A C 1
ATOM 737 O O . LEU A 1 98 ? -13.586 27.719 6.578 1 96.38 98 LEU A O 1
ATOM 741 N N . GLU A 1 99 ? -14.516 26.203 5.227 1 94.19 99 GLU A N 1
ATOM 742 C CA . GLU A 1 99 ? -15.836 26.375 5.82 1 94.19 99 GLU A CA 1
ATOM 743 C C . GLU A 1 99 ? -15.914 25.719 7.195 1 94.19 99 GLU A C 1
ATOM 745 O O . GLU A 1 99 ? -16.375 26.328 8.156 1 94.19 99 GLU A O 1
ATOM 750 N N . HIS A 1 100 ? -15.344 24.531 7.34 1 91.25 100 HIS A N 1
ATOM 751 C CA . HIS A 1 100 ? -15.688 23.734 8.508 1 91.25 100 HIS A CA 1
ATOM 752 C C . HIS A 1 100 ? -14.523 23.688 9.5 1 91.25 100 HIS A C 1
ATOM 754 O O . HIS A 1 100 ? -14.711 23.328 10.664 1 91.25 100 HIS A O 1
ATOM 760 N N . LEU A 1 101 ? -13.336 24.031 9.07 1 89.56 101 LEU A N 1
ATOM 761 C CA . LEU A 1 101 ? -12.195 23.969 9.977 1 89.56 101 LEU A CA 1
ATOM 762 C C . LEU A 1 101 ? -11.695 25.359 10.328 1 89.56 101 LEU A C 1
ATOM 764 O O . LEU A 1 101 ? -11.492 25.672 11.5 1 89.56 101 LEU A O 1
ATOM 768 N N . LEU A 1 102 ? -11.555 26.172 9.305 1 90.31 102 LEU A N 1
ATOM 769 C CA . LEU A 1 102 ? -10.969 27.484 9.547 1 90.31 102 LEU A CA 1
ATOM 770 C C . LEU A 1 102 ? -12.055 28.531 9.812 1 90.31 102 LEU A C 1
ATOM 772 O O . LEU A 1 102 ? -11.805 29.531 10.492 1 90.31 102 LEU A O 1
ATOM 776 N N . GLY A 1 103 ? -13.227 28.328 9.164 1 91.38 103 GLY A N 1
ATOM 777 C CA . GLY A 1 103 ? -14.273 29.344 9.281 1 91.38 103 GLY A CA 1
ATOM 778 C C . GLY A 1 103 ? -13.891 30.672 8.656 1 91.38 103 GLY A C 1
ATOM 779 O O . GLY A 1 103 ? -14.117 31.719 9.25 1 91.38 103 GLY A O 1
ATOM 780 N N . MET A 1 104 ? -13.281 30.594 7.535 1 95 104 MET A N 1
ATOM 781 C CA . MET A 1 104 ? -12.766 31.812 6.898 1 95 104 MET A CA 1
ATOM 782 C C . MET A 1 104 ? -12.984 31.766 5.391 1 95 104 MET A C 1
ATOM 784 O O . MET A 1 104 ? -13.117 30.688 4.809 1 95 104 MET A O 1
ATOM 788 N N . SER A 1 105 ? -13.117 33 4.754 1 97.44 105 SER A N 1
ATOM 789 C CA . SER A 1 105 ? -13.195 33.062 3.297 1 97.44 105 SER A CA 1
ATOM 790 C C . SER A 1 105 ? -11.852 32.75 2.656 1 97.44 105 SER A C 1
ATOM 792 O O . SER A 1 105 ? -10.812 32.812 3.311 1 97.44 105 SER A O 1
ATOM 794 N N . ARG A 1 106 ? -11.891 32.406 1.426 1 97.88 106 ARG A N 1
ATOM 795 C CA . ARG A 1 106 ? -10.656 32.125 0.692 1 97.88 106 ARG A CA 1
ATOM 796 C C . ARG A 1 106 ? -9.75 33.344 0.654 1 97.88 106 ARG A C 1
ATOM 798 O O . ARG A 1 106 ? -8.539 33.219 0.838 1 97.88 106 ARG A O 1
ATOM 805 N N . ASP A 1 107 ? -10.359 34.5 0.388 1 97.88 107 ASP A N 1
ATOM 806 C CA . ASP A 1 107 ? -9.586 35.75 0.344 1 97.88 107 ASP A CA 1
ATOM 807 C C . ASP A 1 107 ? -8.875 36 1.675 1 97.88 107 ASP A C 1
ATOM 809 O O . ASP A 1 107 ? -7.707 36.375 1.699 1 97.88 107 ASP A O 1
ATOM 813 N N . ASP A 1 108 ? -9.602 35.812 2.703 1 98.12 108 ASP A N 1
ATOM 814 C CA . ASP A 1 108 ? -9.031 36.031 4.031 1 98.12 108 ASP A CA 1
ATOM 815 C C . ASP A 1 108 ? -7.91 35.031 4.297 1 98.12 108 ASP A C 1
ATOM 817 O O . ASP A 1 108 ? -6.891 35.375 4.898 1 98.12 108 ASP A O 1
ATOM 821 N N . MET A 1 109 ? -8.141 33.781 3.912 1 98.44 109 MET A N 1
ATOM 822 C CA . MET A 1 109 ? -7.133 32.75 4.074 1 98.44 109 MET A CA 1
ATOM 823 C C . MET A 1 109 ? -5.871 33.094 3.291 1 98.44 109 MET A C 1
ATOM 825 O O . MET A 1 109 ? -4.758 32.938 3.805 1 98.44 109 MET A O 1
ATOM 829 N N . ILE A 1 110 ? -6.035 33.562 2.078 1 98.38 110 ILE A N 1
ATOM 830 C CA . ILE A 1 110 ? -4.91 33.938 1.229 1 98.38 110 ILE A CA 1
ATOM 831 C C . ILE A 1 110 ? -4.121 35.062 1.877 1 98.38 110 ILE A C 1
ATOM 833 O O . ILE A 1 110 ? -2.889 35.031 1.903 1 98.38 110 ILE A O 1
ATOM 837 N N . LYS A 1 111 ? -4.84 36.031 2.395 1 98 111 LYS A N 1
ATOM 838 C CA . LYS A 1 111 ? -4.191 37.156 3.098 1 98 111 LYS A CA 1
ATOM 839 C C . LYS A 1 111 ? -3.428 36.656 4.32 1 98 111 LYS A C 1
ATOM 841 O O . LYS A 1 111 ? -2.291 37.062 4.559 1 98 111 LYS A O 1
ATOM 846 N N . MET A 1 112 ? -4.031 35.812 5.066 1 98.19 112 MET A N 1
ATOM 847 C CA . MET A 1 112 ? -3.416 35.219 6.254 1 98.19 112 MET A CA 1
ATOM 848 C C . MET A 1 112 ? -2.135 34.469 5.895 1 98.19 112 MET A C 1
ATOM 850 O O . MET A 1 112 ? -1.105 34.656 6.551 1 98.19 112 MET A O 1
ATOM 854 N N . LEU A 1 113 ? -2.182 33.656 4.914 1 98.62 113 LEU A N 1
ATOM 855 C CA . LEU A 1 113 ? -1.021 32.875 4.461 1 98.62 113 LEU A CA 1
ATOM 856 C C . LEU A 1 113 ? 0.088 33.812 3.986 1 98.62 113 LEU A C 1
ATOM 858 O O . LEU A 1 113 ? 1.255 33.625 4.336 1 98.62 113 LEU A O 1
ATOM 862 N N . GLY A 1 114 ? -0.297 34.781 3.139 1 98.25 114 GLY A N 1
ATOM 863 C CA . GLY A 1 114 ? 0.676 35.75 2.67 1 98.25 114 GLY A CA 1
ATOM 864 C C . GLY A 1 114 ? 1.399 36.469 3.797 1 98.25 114 GLY A C 1
ATOM 865 O O . GLY A 1 114 ? 2.627 36.594 3.779 1 98.25 114 GLY A O 1
ATOM 866 N N . ASP A 1 115 ? 0.619 36.969 4.762 1 98.12 115 ASP A N 1
ATOM 867 C CA . ASP A 1 115 ? 1.188 37.656 5.918 1 98.12 115 ASP A CA 1
ATOM 868 C C . ASP A 1 115 ? 2.145 36.75 6.684 1 98.12 115 ASP A C 1
ATOM 870 O O . ASP A 1 115 ? 3.217 37.188 7.105 1 98.12 115 ASP A O 1
ATOM 874 N N . ALA A 1 116 ? 1.746 35.5 6.871 1 98.56 116 ALA A N 1
ATOM 875 C CA . ALA A 1 116 ? 2.557 34.531 7.598 1 98.56 116 ALA A CA 1
ATOM 876 C C . ALA A 1 116 ? 3.877 34.281 6.875 1 98.56 116 ALA A C 1
ATOM 878 O O . ALA A 1 116 ? 4.941 34.281 7.5 1 98.56 116 ALA A O 1
ATOM 879 N N . VAL A 1 117 ? 3.809 34.062 5.605 1 98.56 117 VAL A N 1
ATOM 880 C CA . VAL A 1 117 ? 4.984 33.75 4.801 1 98.56 117 VAL A CA 1
ATOM 881 C C . VAL A 1 117 ? 5.926 34.938 4.766 1 98.56 117 VAL A C 1
ATOM 883 O O . VAL A 1 117 ? 7.145 34.781 4.887 1 98.56 117 VAL A O 1
ATOM 886 N N . ASP A 1 118 ? 5.348 36.125 4.602 1 98.19 118 ASP A N 1
ATOM 887 C CA . ASP A 1 118 ? 6.148 37.344 4.648 1 98.19 118 ASP A CA 1
ATOM 888 C C . ASP A 1 118 ? 6.875 37.5 5.988 1 98.19 118 ASP A C 1
ATOM 890 O O . ASP A 1 118 ? 8.031 37.906 6.035 1 98.19 118 ASP A O 1
ATOM 894 N N . TYR A 1 119 ? 6.168 37.156 7.023 1 98.5 119 TYR A N 1
ATOM 895 C CA . TYR A 1 119 ? 6.754 37.25 8.359 1 98.5 119 TYR A CA 1
ATOM 896 C C . TYR A 1 119 ? 7.957 36.312 8.477 1 98.5 119 TYR A C 1
ATOM 898 O O . TYR A 1 119 ? 9.008 36.688 9 1 98.5 119 TYR A O 1
ATOM 906 N N . VAL A 1 120 ? 7.867 35.062 8.039 1 98.56 120 VAL A N 1
ATOM 907 C CA . VAL A 1 120 ? 8.984 34.125 8.07 1 98.56 120 VAL A CA 1
ATOM 908 C C . VAL A 1 120 ? 10.133 34.688 7.219 1 98.56 120 VAL A C 1
ATOM 910 O O . VAL A 1 120 ? 11.297 34.625 7.621 1 98.56 120 VAL A O 1
ATOM 913 N N . TYR A 1 121 ? 9.789 35.188 6.016 1 98.12 121 TYR A N 1
ATOM 914 C CA . TYR A 1 121 ? 10.773 35.719 5.086 1 98.12 121 TYR A CA 1
ATOM 915 C C . TYR A 1 121 ? 11.586 36.844 5.738 1 98.12 121 TYR A C 1
ATOM 917 O O . TYR A 1 121 ? 12.797 36.906 5.551 1 98.12 121 TYR A O 1
ATOM 925 N N . ASP A 1 122 ? 10.93 37.656 6.453 1 97.88 122 ASP A N 1
ATOM 926 C CA . ASP A 1 122 ? 11.57 38.781 7.121 1 97.88 122 ASP A CA 1
ATOM 927 C C . ASP A 1 122 ? 12.578 38.281 8.164 1 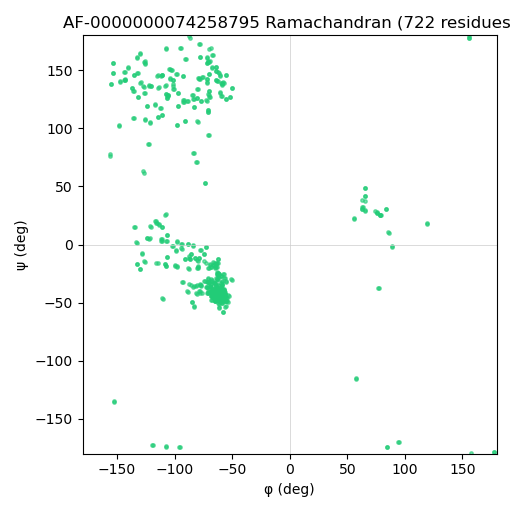97.88 122 ASP A C 1
ATOM 929 O O . ASP A 1 122 ? 13.438 39.062 8.602 1 97.88 122 ASP A O 1
ATOM 933 N N . HIS A 1 123 ? 12.492 37.125 8.578 1 97.75 123 HIS A N 1
ATOM 934 C CA . HIS A 1 123 ? 13.406 36.562 9.578 1 97.75 123 HIS A CA 1
ATOM 935 C C . HIS A 1 123 ? 14.516 35.75 8.914 1 97.75 123 HIS A C 1
ATOM 937 O O . HIS A 1 123 ? 15.312 35.094 9.602 1 97.75 123 HIS A O 1
ATOM 943 N N . SER A 1 124 ? 14.609 35.656 7.578 1 97 124 SER A N 1
ATOM 944 C CA . SER A 1 124 ? 15.672 35.094 6.77 1 97 124 SER A CA 1
ATOM 945 C C . SER A 1 124 ? 15.812 33.594 7.035 1 97 124 SER A C 1
ATOM 947 O O . SER A 1 124 ? 16.938 33.062 7.141 1 97 124 SER A O 1
ATOM 949 N N . VAL A 1 125 ? 14.742 32.906 7.34 1 97.12 125 VAL A N 1
ATOM 950 C CA . VAL A 1 125 ? 14.68 31.469 7.508 1 97.12 125 VAL A CA 1
ATOM 951 C C . VAL A 1 125 ? 14.023 30.844 6.277 1 97.12 125 VAL A C 1
ATOM 953 O O . VAL A 1 125 ? 13.141 31.438 5.66 1 97.12 125 VAL A O 1
ATOM 956 N N . GLU A 1 126 ? 14.508 29.641 5.844 1 98.06 126 GLU A N 1
ATOM 957 C CA . GLU A 1 126 ? 13.898 28.953 4.707 1 98.06 126 GLU A CA 1
ATOM 958 C C . GLU A 1 126 ? 12.43 28.641 4.977 1 98.06 126 GLU A C 1
ATOM 960 O O . GLU A 1 126 ? 12.062 28.25 6.09 1 98.06 126 GLU A O 1
ATOM 965 N N . ILE A 1 127 ? 11.578 28.828 3.924 1 98.69 127 ILE A N 1
ATOM 966 C CA . ILE A 1 127 ? 10.133 28.734 4.082 1 98.69 127 ILE A CA 1
ATOM 967 C C . ILE A 1 127 ? 9.602 27.578 3.223 1 98.69 127 ILE A C 1
ATOM 969 O O . ILE A 1 127 ? 9.844 27.547 2.016 1 98.69 127 ILE A O 1
ATOM 973 N N . HIS A 1 128 ? 8.977 26.609 3.828 1 98.88 128 HIS A N 1
ATOM 974 C CA . HIS A 1 128 ? 8.078 25.672 3.166 1 98.88 128 HIS A CA 1
ATOM 975 C C . HIS A 1 128 ? 6.617 26 3.473 1 98.88 128 HIS A C 1
ATOM 977 O O . HIS A 1 128 ? 6.32 26.641 4.477 1 98.88 128 HIS A O 1
ATOM 983 N N . VAL A 1 129 ? 5.758 25.672 2.557 1 98.88 129 VAL A N 1
ATOM 984 C CA . VAL A 1 129 ? 4.32 25.812 2.77 1 98.88 129 VAL A CA 1
ATOM 985 C C . VAL A 1 129 ? 3.629 24.469 2.49 1 98.88 129 VAL A C 1
ATOM 987 O O . VAL A 1 129 ? 3.957 23.797 1.519 1 98.88 129 VAL A O 1
ATOM 990 N N . THR A 1 130 ? 2.811 24.016 3.371 1 98.88 130 THR A N 1
ATOM 991 C CA . THR A 1 130 ? 1.979 22.844 3.141 1 98.88 130 THR A CA 1
ATOM 992 C C . THR A 1 130 ? 0.506 23.234 3.047 1 98.88 130 THR A C 1
ATOM 994 O O . THR A 1 130 ? -0.05 23.812 3.982 1 98.88 130 THR A O 1
ATOM 997 N N . LEU A 1 131 ? -0.044 22.984 1.891 1 98.81 131 LEU A N 1
ATOM 998 C CA . LEU A 1 131 ? -1.463 23.234 1.657 1 98.81 131 LEU A CA 1
ATOM 999 C C . LEU A 1 131 ? -2.293 21.984 1.979 1 98.81 131 LEU A C 1
ATOM 1001 O O . LEU A 1 131 ? -2.32 21.031 1.197 1 98.81 131 LEU A O 1
ATOM 1005 N N . ALA A 1 132 ? -2.998 22.062 3.123 1 97.75 132 ALA A N 1
ATOM 1006 C CA . ALA A 1 132 ? -3.828 20.938 3.564 1 97.75 132 ALA A CA 1
ATOM 1007 C C . ALA A 1 132 ? -5.07 20.797 2.691 1 97.75 132 ALA A C 1
ATOM 1009 O O . ALA A 1 132 ? -5.672 21.797 2.293 1 97.75 132 ALA A O 1
ATOM 1010 N N . ASP A 1 133 ? -5.422 19.547 2.375 1 98 133 ASP A N 1
ATOM 1011 C CA . ASP A 1 133 ? -6.586 19.156 1.582 1 98 133 ASP A CA 1
ATOM 1012 C C . ASP A 1 133 ? -6.492 19.719 0.163 1 98 133 ASP A C 1
ATOM 1014 O O . ASP A 1 133 ? -7.516 19.953 -0.48 1 98 133 ASP A O 1
ATOM 1018 N N . ALA A 1 134 ? -5.32 19.859 -0.298 1 98.62 134 ALA A N 1
ATOM 1019 C CA . ALA A 1 134 ? -5.047 20.438 -1.611 1 98.62 134 ALA A CA 1
ATOM 1020 C C . ALA A 1 134 ? -5.617 19.562 -2.725 1 98.62 134 ALA A C 1
ATOM 1022 O O . ALA A 1 134 ? -6.141 20.078 -3.717 1 98.62 134 ALA A O 1
ATOM 1023 N N . PHE A 1 135 ? -5.602 18.297 -2.6 1 98.12 135 PHE A N 1
ATOM 1024 C CA . PHE A 1 135 ? -6.004 17.391 -3.668 1 98.12 135 PHE A CA 1
ATOM 1025 C C . PHE A 1 135 ? -7.523 17.328 -3.785 1 98.12 135 PHE A C 1
ATOM 1027 O O . PHE A 1 135 ? -8.055 16.703 -4.699 1 98.12 135 PHE A O 1
ATOM 1034 N N . ARG A 1 136 ? -8.188 17.984 -2.883 1 97.19 136 ARG A N 1
ATOM 1035 C CA . ARG A 1 136 ? -9.633 18.156 -3.027 1 97.19 136 ARG A CA 1
ATOM 1036 C C . ARG A 1 136 ? -9.984 19.625 -3.256 1 97.19 136 ARG A C 1
ATOM 1038 O O . ARG A 1 136 ? -11.125 20.031 -3.025 1 97.19 136 ARG A O 1
ATOM 1045 N N . THR A 1 137 ? -9.055 20.406 -3.621 1 98.12 137 THR A N 1
ATOM 1046 C CA . THR A 1 137 ? -9.227 21.812 -3.943 1 98.12 137 THR A CA 1
ATOM 1047 C C . THR A 1 137 ? -9.258 22.031 -5.453 1 98.12 137 THR A C 1
ATOM 1049 O O . THR A 1 137 ? -8.5 21.391 -6.191 1 98.12 137 THR A O 1
ATOM 1052 N N . ASP A 1 138 ? -10.133 22.953 -5.902 1 97.06 138 ASP A N 1
ATOM 1053 C CA . ASP A 1 138 ? -10.203 23.312 -7.312 1 97.06 138 ASP A CA 1
ATOM 1054 C C . ASP A 1 138 ? -8.844 23.797 -7.832 1 97.06 138 ASP A C 1
ATOM 1056 O O . ASP A 1 138 ? -8.141 24.531 -7.145 1 97.06 138 ASP A O 1
ATOM 1060 N N . THR A 1 139 ? -8.516 23.375 -9.039 1 97.06 139 THR A N 1
ATOM 1061 C CA . THR A 1 139 ? -7.195 23.625 -9.609 1 97.06 139 THR A CA 1
ATOM 1062 C C . THR A 1 139 ? -6.922 25.125 -9.703 1 97.06 139 THR A C 1
ATOM 1064 O O . THR A 1 139 ? -5.82 25.578 -9.383 1 97.06 139 THR A O 1
ATOM 1067 N N . GLU A 1 140 ? -7.879 25.906 -10.125 1 97.06 140 GLU A N 1
ATOM 1068 C CA . GLU A 1 140 ? -7.699 27.344 -10.258 1 97.06 140 GLU A CA 1
ATOM 1069 C C . GLU A 1 140 ? -7.43 27.984 -8.898 1 97.06 140 GLU A C 1
ATOM 1071 O O . GLU A 1 140 ? -6.598 28.891 -8.789 1 97.06 140 GLU A O 1
ATOM 1076 N N . ASN A 1 141 ? -8.156 27.5 -7.918 1 97.88 141 ASN A N 1
ATOM 1077 C CA . ASN A 1 141 ? -7.941 28 -6.566 1 97.88 141 ASN A CA 1
ATOM 1078 C C . ASN A 1 141 ? -6.547 27.656 -6.055 1 97.88 141 ASN A C 1
ATOM 1080 O O . ASN A 1 141 ? -5.895 28.469 -5.41 1 97.88 141 ASN A O 1
ATOM 1084 N N . LEU A 1 142 ? -6.145 26.453 -6.324 1 97.88 142 LEU A N 1
ATOM 1085 C CA . LEU A 1 142 ? -4.824 26 -5.898 1 97.88 142 LEU A CA 1
ATOM 1086 C C . LEU A 1 142 ? -3.729 26.844 -6.535 1 97.88 142 LEU A C 1
ATOM 1088 O O . LEU A 1 142 ? -2.766 27.234 -5.863 1 97.88 142 LEU A O 1
ATOM 1092 N N . ILE A 1 143 ? -3.887 27.141 -7.852 1 97.94 143 ILE A N 1
ATOM 1093 C CA . ILE A 1 143 ? -2.926 27.969 -8.578 1 97.94 143 ILE A CA 1
ATOM 1094 C C . ILE A 1 143 ? -2.838 29.344 -7.941 1 97.94 143 ILE A C 1
ATOM 1096 O O . ILE A 1 143 ? -1.743 29.859 -7.711 1 97.94 143 ILE A O 1
ATOM 1100 N N . GLU A 1 144 ? -3.977 29.875 -7.645 1 97.56 144 GLU A N 1
ATOM 1101 C CA . GLU A 1 144 ? -4.02 31.188 -7.012 1 97.56 144 GLU A CA 1
ATOM 1102 C C . GLU A 1 144 ? -3.26 31.188 -5.688 1 97.56 144 GLU A C 1
ATOM 1104 O O . GLU A 1 144 ? -2.471 32.094 -5.418 1 97.56 144 GLU A O 1
ATOM 1109 N N . VAL A 1 145 ? -3.451 30.203 -4.883 1 98.31 145 VAL A N 1
ATOM 1110 C CA . VAL A 1 145 ? -2.812 30.109 -3.574 1 98.31 145 VAL A CA 1
ATOM 1111 C C . VAL A 1 145 ? -1.302 29.969 -3.742 1 98.31 145 VAL A C 1
ATOM 1113 O O . VAL A 1 145 ? -0.53 30.656 -3.061 1 98.31 145 VAL A O 1
ATOM 1116 N N . ILE A 1 146 ? -0.864 29.109 -4.613 1 98.12 146 ILE A N 1
ATOM 1117 C CA . ILE A 1 146 ? 0.554 28.844 -4.836 1 98.12 146 ILE A CA 1
ATOM 1118 C C . ILE A 1 146 ? 1.25 30.125 -5.297 1 98.12 146 ILE A C 1
ATOM 1120 O O . ILE A 1 146 ? 2.365 30.422 -4.859 1 98.12 146 ILE A O 1
ATOM 1124 N N . GLU A 1 147 ? 0.594 30.906 -6.105 1 96.75 147 GLU A N 1
ATOM 1125 C CA . GLU A 1 147 ? 1.163 32.156 -6.656 1 96.75 147 GLU A CA 1
ATOM 1126 C C . GLU A 1 147 ? 1.308 33.219 -5.578 1 96.75 147 GLU A C 1
ATOM 1128 O O . GLU A 1 147 ? 2.115 34.125 -5.715 1 96.75 147 GLU A O 1
ATOM 1133 N N . THR A 1 148 ? 0.601 33.094 -4.508 1 96.38 148 THR A N 1
ATOM 1134 C CA . THR A 1 148 ? 0.616 34.094 -3.449 1 96.38 148 THR A CA 1
ATOM 1135 C C . THR A 1 148 ? 1.855 33.938 -2.574 1 96.38 148 THR A C 1
ATOM 1137 O O . THR A 1 148 ? 2.215 34.875 -1.828 1 96.38 148 THR A O 1
ATOM 1140 N N . VAL A 1 149 ? 2.596 32.812 -2.736 1 97.81 149 VAL A N 1
ATOM 1141 C CA . VAL A 1 149 ? 3.725 32.594 -1.842 1 97.81 149 VAL A CA 1
ATOM 1142 C C . VAL A 1 149 ? 4.984 32.312 -2.662 1 97.81 149 VAL A C 1
ATOM 1144 O O . VAL A 1 149 ? 5.656 31.297 -2.465 1 97.81 149 VAL A O 1
ATOM 1147 N N . PRO A 1 150 ? 5.41 33.281 -3.443 1 96.06 150 PRO A N 1
ATOM 1148 C CA . PRO A 1 150 ? 6.598 33.094 -4.277 1 96.06 150 PRO A CA 1
ATOM 1149 C C . PRO A 1 150 ? 7.875 32.906 -3.459 1 96.06 150 PRO A C 1
ATOM 1151 O O . PRO A 1 150 ? 8.859 32.344 -3.953 1 96.06 150 PRO A O 1
ATOM 1154 N N . GLN A 1 151 ? 7.863 33.312 -2.205 1 96.44 151 GLN A N 1
ATOM 1155 C CA . GLN A 1 151 ? 9.047 33.281 -1.358 1 96.44 151 GLN A CA 1
ATOM 1156 C C . GLN A 1 151 ? 9.273 31.859 -0.814 1 96.44 151 GLN A C 1
ATOM 1158 O O . GLN A 1 151 ? 10.359 31.547 -0.328 1 96.44 151 GLN A O 1
ATOM 1163 N N . ALA A 1 152 ? 8.258 31.016 -0.831 1 98 152 ALA A N 1
ATOM 1164 C CA . ALA A 1 152 ? 8.383 29.656 -0.323 1 98 152 ALA A CA 1
ATOM 1165 C C . ALA A 1 152 ? 9.242 28.812 -1.248 1 98 152 ALA A C 1
ATOM 1167 O O . ALA A 1 152 ? 9.031 28.781 -2.461 1 98 152 ALA A O 1
ATOM 1168 N N . GLN A 1 153 ? 10.211 28.156 -0.688 1 98.19 153 GLN A N 1
ATOM 1169 C CA . GLN A 1 153 ? 11.07 27.281 -1.479 1 98.19 153 GLN A CA 1
ATOM 1170 C C . GLN A 1 153 ? 10.273 26.094 -2.037 1 98.19 153 GLN A C 1
ATOM 1172 O O . GLN A 1 153 ? 10.445 25.719 -3.201 1 98.19 153 GLN A O 1
ATOM 1177 N N . TYR A 1 154 ? 9.461 25.484 -1.222 1 98.69 154 TYR A N 1
ATOM 1178 C CA . TYR A 1 154 ? 8.578 24.391 -1.631 1 98.69 154 TYR A CA 1
ATOM 1179 C C . TYR A 1 154 ? 7.145 24.641 -1.176 1 98.69 154 TYR A C 1
ATOM 1181 O O . TYR A 1 154 ? 6.918 25.156 -0.075 1 98.69 154 TYR A O 1
ATOM 1189 N N . VAL A 1 155 ? 6.191 24.344 -1.993 1 98.88 155 VAL A N 1
ATOM 1190 C CA . VAL A 1 155 ? 4.773 24.297 -1.656 1 98.88 155 VAL A CA 1
ATOM 1191 C C . VAL A 1 155 ? 4.254 22.875 -1.776 1 98.88 155 VAL A C 1
ATOM 1193 O O . VAL A 1 155 ? 4.121 22.344 -2.883 1 98.88 155 VAL A O 1
ATOM 1196 N N . THR A 1 156 ? 3.959 22.281 -0.653 1 98.88 156 THR A N 1
ATOM 1197 C CA . THR A 1 156 ? 3.547 20.891 -0.606 1 98.88 156 THR A CA 1
ATOM 1198 C C . THR A 1 156 ? 2.027 20.766 -0.681 1 98.88 156 THR A C 1
ATOM 1200 O O . THR A 1 156 ? 1.31 21.422 0.08 1 98.88 156 THR A O 1
ATOM 1203 N N . LEU A 1 157 ? 1.536 20.016 -1.628 1 98.88 157 LEU A N 1
ATOM 1204 C CA . LEU A 1 157 ? 0.121 19.688 -1.754 1 98.88 157 LEU A CA 1
ATOM 1205 C C . LEU A 1 157 ? -0.218 18.422 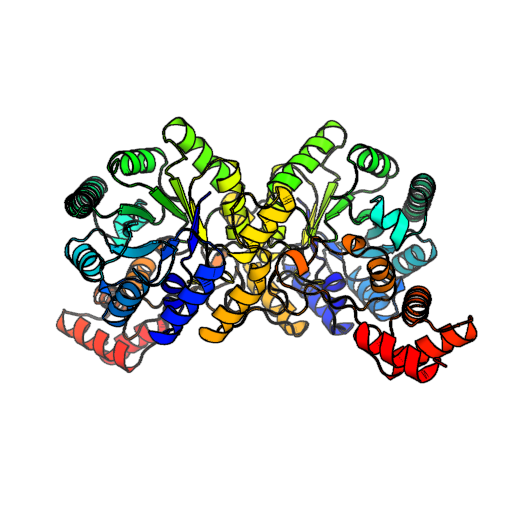-0.967 1 98.88 157 LEU A C 1
ATOM 1207 O O . LEU A 1 157 ? 0.337 17.359 -1.23 1 98.88 157 LEU A O 1
ATOM 1211 N N . ALA A 1 158 ? -1.155 18.516 -0.056 1 98.75 158 ALA A N 1
ATOM 1212 C CA . ALA A 1 158 ? -1.483 17.375 0.785 1 98.75 158 ALA A CA 1
ATOM 1213 C C . ALA A 1 158 ? -2.812 16.75 0.369 1 98.75 158 ALA A C 1
ATOM 1215 O O . ALA A 1 158 ? -3.801 17.453 0.162 1 98.75 158 ALA A O 1
ATOM 1216 N N . ASP A 1 159 ? -2.787 15.469 0.142 1 98.31 159 ASP A N 1
ATOM 1217 C CA . ASP A 1 159 ? -4.004 14.664 0.169 1 98.31 159 ASP A CA 1
ATOM 1218 C C . ASP A 1 159 ? -4.359 14.25 1.596 1 98.31 159 ASP A C 1
ATOM 1220 O O . ASP A 1 159 ? -4.203 13.086 1.971 1 98.31 159 ASP A O 1
ATOM 1224 N N . THR A 1 160 ? -4.918 15.156 2.307 1 96.44 160 THR A N 1
ATOM 1225 C CA . THR A 1 160 ? -5.047 15.156 3.76 1 96.44 160 THR A CA 1
ATOM 1226 C C . THR A 1 160 ? -5.824 13.922 4.23 1 96.44 160 THR A C 1
ATOM 1228 O O . THR A 1 160 ? -5.531 13.375 5.293 1 96.44 160 THR A O 1
ATOM 1231 N N . VAL A 1 161 ? -6.773 13.484 3.449 1 94.75 161 VAL A N 1
ATOM 1232 C CA . VAL A 1 161 ? -7.617 12.398 3.936 1 94.75 161 VAL A CA 1
ATOM 1233 C C . VAL A 1 161 ? -7.336 11.125 3.141 1 94.75 161 VAL A C 1
ATOM 1235 O O . VAL A 1 161 ? -8.031 10.117 3.299 1 94.75 161 VAL A O 1
ATOM 1238 N N . GLY A 1 162 ? -6.316 11.148 2.217 1 96.81 162 GLY A N 1
ATOM 1239 C CA . GLY A 1 162 ? -5.957 9.969 1.446 1 96.81 162 GLY A CA 1
ATOM 1240 C C . GLY A 1 162 ? -7.047 9.523 0.493 1 96.81 162 GLY A C 1
ATOM 1241 O O . GLY A 1 162 ? -7.402 8.344 0.454 1 96.81 162 GLY A O 1
ATOM 1242 N N . ALA A 1 163 ? -7.582 10.492 -0.279 1 96.19 163 ALA A N 1
ATOM 1243 C CA . ALA A 1 163 ? -8.789 10.258 -1.062 1 96.19 163 ALA A CA 1
ATOM 1244 C C . ALA A 1 163 ? -8.453 9.953 -2.518 1 96.19 163 ALA A C 1
ATOM 1246 O O . ALA A 1 163 ? -9.328 9.586 -3.303 1 96.19 163 ALA A O 1
ATOM 1247 N N . ARG A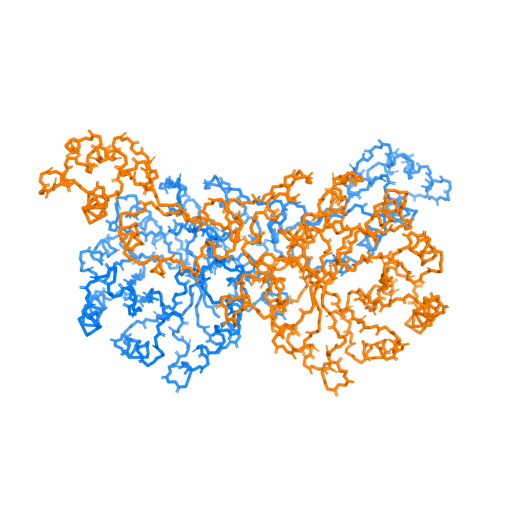 1 164 ? -7.234 10.039 -2.875 1 97.81 164 ARG A N 1
ATOM 1248 C CA . ARG A 1 164 ? -6.934 10.039 -4.305 1 97.81 164 ARG A CA 1
ATOM 1249 C C . ARG A 1 164 ? -6.211 8.766 -4.711 1 97.81 164 ARG A C 1
ATOM 1251 O O . ARG A 1 164 ? -5.418 8.219 -3.939 1 97.81 164 ARG A O 1
ATOM 1258 N N . THR A 1 165 ? -6.492 8.312 -5.895 1 97.81 165 THR A N 1
ATOM 1259 C CA . THR A 1 165 ? -5.805 7.203 -6.547 1 97.81 165 THR A CA 1
ATOM 1260 C C . THR A 1 165 ? -4.684 7.715 -7.445 1 97.81 165 THR A C 1
ATOM 1262 O O . THR A 1 165 ? -4.578 8.914 -7.695 1 97.81 165 THR A O 1
ATOM 1265 N N . PRO A 1 166 ? -3.816 6.777 -7.93 1 97.94 166 PRO A N 1
ATOM 1266 C CA . PRO A 1 166 ? -2.717 7.215 -8.789 1 97.94 166 PRO A CA 1
ATOM 1267 C C . PRO A 1 166 ? -3.201 7.977 -10.023 1 97.94 166 PRO A C 1
ATOM 1269 O O . PRO A 1 166 ? -2.623 9.008 -10.383 1 97.94 166 PRO A O 1
ATOM 1272 N N . LYS A 1 167 ? -4.281 7.551 -10.617 1 96.81 167 LYS A N 1
ATOM 1273 C CA . LYS A 1 167 ? -4.801 8.203 -11.812 1 96.81 167 LYS A CA 1
ATOM 1274 C C . LYS A 1 167 ? -5.273 9.625 -11.508 1 96.81 167 LYS A C 1
ATOM 1276 O O . LYS A 1 167 ? -5.004 10.555 -12.273 1 96.81 167 LYS A O 1
ATOM 1281 N N . SER A 1 168 ? -5.969 9.766 -10.398 1 96.94 168 SER A N 1
ATOM 1282 C CA . SER A 1 168 ? -6.457 11.078 -10 1 96.94 168 SER A CA 1
ATOM 1283 C C . SER A 1 168 ? -5.305 12.023 -9.672 1 96.94 168 SER A C 1
ATOM 1285 O O . SER A 1 168 ? -5.348 13.203 -10.016 1 96.94 168 SER A O 1
ATOM 1287 N N . VAL A 1 169 ? -4.301 11.531 -8.992 1 98.19 169 VAL A N 1
ATOM 1288 C CA . VAL A 1 169 ? -3.123 12.32 -8.648 1 98.19 169 VAL A CA 1
ATOM 1289 C C . VAL A 1 169 ? -2.428 12.781 -9.93 1 98.19 169 VAL A C 1
ATOM 1291 O O . VAL A 1 169 ? -2.068 13.953 -10.055 1 98.19 169 VAL A O 1
ATOM 1294 N N . GLU A 1 170 ? -2.262 11.852 -10.844 1 97.62 170 GLU A N 1
ATOM 1295 C CA . GLU A 1 170 ? -1.646 12.188 -12.125 1 97.62 170 GLU A CA 1
ATOM 1296 C C . GLU A 1 170 ? -2.4 13.305 -12.828 1 97.62 170 GLU A C 1
ATOM 1298 O O . GLU A 1 170 ? -1.795 14.281 -13.289 1 97.62 170 GLU A O 1
ATOM 1303 N N . LYS A 1 171 ? -3.697 13.188 -12.922 1 97 171 LYS A N 1
ATOM 1304 C CA . LYS A 1 171 ? -4.523 14.18 -13.602 1 97 171 LYS A CA 1
ATOM 1305 C C . LYS A 1 171 ? -4.363 15.555 -12.969 1 97 171 LYS A C 1
ATOM 1307 O O . LYS A 1 171 ? -4.145 16.547 -13.664 1 97 171 LYS A O 1
ATOM 1312 N N . ILE A 1 172 ? -4.434 15.617 -11.672 1 97.31 172 ILE A N 1
ATOM 1313 C CA . ILE A 1 172 ? -4.391 16.875 -10.945 1 97.31 172 ILE A CA 1
ATOM 1314 C C . ILE A 1 172 ? -3.021 17.531 -11.125 1 97.31 172 ILE A C 1
ATOM 1316 O O . ILE A 1 172 ? -2.93 18.734 -11.398 1 97.31 172 ILE A O 1
ATOM 1320 N N . LEU A 1 173 ? -1.935 16.75 -11.016 1 98.31 173 LEU A N 1
ATOM 1321 C CA . LEU A 1 173 ? -0.588 17.297 -11.133 1 98.31 173 LEU A CA 1
ATOM 1322 C C . LEU A 1 173 ? -0.312 17.766 -12.562 1 98.31 173 LEU A C 1
ATOM 1324 O O . LEU A 1 173 ? 0.346 18.781 -12.773 1 98.31 173 LEU A O 1
ATOM 1328 N N . LEU A 1 174 ? -0.838 17.031 -13.562 1 97.69 174 LEU A N 1
ATOM 1329 C CA . LEU A 1 174 ? -0.666 17.438 -14.953 1 97.69 174 LEU A CA 1
ATOM 1330 C C . LEU A 1 174 ? -1.447 18.719 -15.25 1 97.69 174 LEU A C 1
ATOM 1332 O O . LEU A 1 174 ? -0.982 19.562 -16 1 97.69 174 LEU A O 1
ATOM 1336 N N . ASP A 1 175 ? -2.65 18.812 -14.711 1 97.12 175 ASP A N 1
ATOM 1337 C CA . ASP A 1 175 ? -3.422 20.047 -14.844 1 97.12 175 ASP A CA 1
ATOM 1338 C C . ASP A 1 175 ? -2.672 21.234 -14.25 1 97.12 175 ASP A C 1
ATOM 1340 O O . ASP A 1 175 ? -2.693 22.328 -14.805 1 97.12 175 ASP A O 1
ATOM 1344 N N . LEU A 1 176 ? -2.016 21.031 -13.148 1 97.69 176 LEU A N 1
ATOM 1345 C CA . LEU A 1 176 ? -1.265 22.094 -12.477 1 97.69 176 LEU A CA 1
ATOM 1346 C C . LEU A 1 176 ? -0.013 22.453 -13.266 1 97.69 176 LEU A C 1
ATOM 1348 O O . LEU A 1 176 ? 0.396 23.625 -13.281 1 97.69 176 LEU A O 1
ATOM 1352 N N . LYS A 1 177 ? 0.627 21.5 -13.859 1 96.38 177 LYS A N 1
ATOM 1353 C CA . LYS A 1 177 ? 1.893 21.656 -14.57 1 96.38 177 LYS A CA 1
ATOM 1354 C C . LYS A 1 177 ? 1.772 22.688 -15.688 1 96.38 177 LYS A C 1
ATOM 1356 O O . LYS A 1 177 ? 2.754 23.344 -16.047 1 96.38 177 LYS A O 1
ATOM 1361 N N . GLY A 1 178 ? 0.58 22.906 -16.203 1 94.12 178 GLY A N 1
ATOM 1362 C CA . GLY A 1 178 ? 0.357 23.891 -17.234 1 94.12 178 GLY A CA 1
ATOM 1363 C C . GLY A 1 178 ? 0.545 25.328 -16.75 1 94.12 178 GLY A C 1
ATOM 1364 O O . GLY A 1 178 ? 0.805 26.219 -17.547 1 94.12 178 GLY A O 1
ATOM 1365 N N . ASN A 1 179 ? 0.493 25.531 -15.453 1 94.75 179 ASN A N 1
ATOM 1366 C CA . ASN A 1 179 ? 0.503 26.891 -14.914 1 94.75 179 ASN A CA 1
ATOM 1367 C C . ASN A 1 179 ? 1.549 27.047 -13.812 1 94.75 179 ASN A C 1
ATOM 1369 O O . ASN A 1 179 ? 1.937 28.172 -13.477 1 94.75 179 ASN A O 1
ATOM 1373 N N . ILE A 1 180 ? 1.934 25.969 -13.242 1 96.06 180 ILE A N 1
ATOM 1374 C CA . ILE A 1 180 ? 2.812 26 -12.078 1 96.06 180 ILE A CA 1
ATOM 1375 C C . ILE A 1 180 ? 4.086 25.203 -12.375 1 96.06 180 ILE A C 1
ATOM 1377 O O . ILE A 1 180 ? 4.031 24.141 -12.992 1 96.06 180 ILE A O 1
ATOM 1381 N N . ASP A 1 181 ? 5.199 25.766 -11.984 1 95.81 181 ASP A N 1
ATOM 1382 C CA . ASP A 1 181 ? 6.461 25.031 -12.016 1 95.81 181 ASP A CA 1
ATOM 1383 C C . ASP A 1 181 ? 6.492 23.953 -10.945 1 95.81 181 ASP A C 1
ATOM 1385 O O . ASP A 1 181 ? 6.555 24.25 -9.75 1 95.81 181 ASP A O 1
ATOM 1389 N N . LEU A 1 182 ? 6.523 22.672 -11.328 1 97.56 182 LEU A N 1
ATOM 1390 C CA . LEU A 1 182 ? 6.441 21.562 -10.383 1 97.56 182 LEU A CA 1
ATOM 1391 C C . LEU A 1 182 ? 7.758 21.391 -9.625 1 97.56 182 LEU A C 1
ATOM 1393 O O . LEU A 1 182 ? 7.816 20.672 -8.633 1 97.56 182 LEU A O 1
ATOM 1397 N N . SER A 1 183 ? 8.773 22.109 -10.023 1 96.19 183 SER A N 1
ATOM 1398 C CA . SER A 1 183 ? 10.078 22.016 -9.359 1 96.19 183 SER A CA 1
ATOM 1399 C C . SER A 1 183 ? 10.047 22.672 -7.988 1 96.19 183 SER A C 1
ATOM 1401 O O . SER A 1 183 ? 11.016 22.594 -7.234 1 96.19 183 SER A O 1
ATOM 1403 N N . ARG A 1 184 ? 8.969 23.25 -7.566 1 96.62 184 ARG A N 1
ATOM 1404 C CA . ARG A 1 184 ? 8.836 23.797 -6.215 1 96.62 184 ARG A CA 1
ATOM 1405 C C . ARG A 1 184 ? 7.66 23.156 -5.484 1 96.62 184 ARG A C 1
ATOM 1407 O O . ARG A 1 184 ? 7.297 23.578 -4.391 1 96.62 184 ARG A O 1
ATOM 1414 N N . ILE A 1 185 ? 7.082 22.188 -6.152 1 98.75 185 ILE A N 1
ATOM 1415 C CA . ILE A 1 185 ? 5.898 21.547 -5.586 1 98.75 185 ILE A CA 1
ATOM 1416 C C . ILE A 1 185 ? 6.289 20.266 -4.855 1 98.75 185 ILE A C 1
ATOM 1418 O O . ILE A 1 185 ? 7.109 19.484 -5.355 1 98.75 185 ILE A O 1
ATOM 1422 N N . GLY A 1 186 ? 5.828 20.109 -3.643 1 98.81 186 GLY A N 1
ATOM 1423 C CA . GLY A 1 186 ? 5.902 18.859 -2.906 1 98.81 186 GLY A CA 1
ATOM 1424 C C . GLY A 1 186 ? 4.559 18.156 -2.775 1 98.81 186 GLY A C 1
ATOM 1425 O O . GLY A 1 186 ? 3.525 18.719 -3.133 1 98.81 186 GLY A O 1
ATOM 1426 N N . VAL A 1 187 ? 4.605 16.938 -2.344 1 98.94 187 VAL A N 1
ATOM 1427 C CA . VAL A 1 187 ? 3.369 16.203 -2.131 1 98.94 187 VAL A CA 1
ATOM 1428 C C . VAL A 1 187 ? 3.402 15.523 -0.763 1 98.94 187 VAL A C 1
ATOM 1430 O O . VAL A 1 187 ? 4.477 15.188 -0.255 1 98.94 187 VAL A O 1
ATOM 1433 N N . HIS A 1 188 ? 2.291 15.391 -0.139 1 98.94 188 HIS A N 1
ATOM 1434 C CA . HIS A 1 188 ? 2.014 14.719 1.123 1 98.94 188 HIS A CA 1
ATOM 1435 C C . HIS A 1 188 ? 0.759 13.852 1.023 1 98.94 188 HIS A C 1
ATOM 1437 O O . HIS A 1 188 ? -0.354 14.383 0.937 1 98.94 188 HIS A O 1
ATOM 1443 N N . PHE A 1 189 ? 0.981 12.523 1.03 1 98.81 189 PHE A N 1
ATOM 1444 C CA . PHE A 1 189 ? -0.162 11.641 0.843 1 98.81 189 PHE A CA 1
ATOM 1445 C C . PHE A 1 189 ? -0.426 10.82 2.102 1 98.81 189 PHE A C 1
ATOM 1447 O O . PHE A 1 189 ? 0.511 10.344 2.748 1 98.81 189 PHE A O 1
ATOM 1454 N N . HIS A 1 190 ? -1.691 10.75 2.467 1 97.62 190 HIS A N 1
ATOM 1455 C CA . HIS A 1 190 ? -2.131 9.742 3.424 1 97.62 190 HIS A CA 1
ATOM 1456 C C . HIS A 1 190 ? -2.564 8.461 2.717 1 97.62 190 HIS A C 1
ATOM 1458 O O . HIS A 1 190 ? -2.902 8.484 1.531 1 97.62 190 HIS A O 1
ATOM 1464 N N . ASP A 1 191 ? -2.596 7.363 3.418 1 97.56 191 ASP A N 1
ATOM 1465 C CA . ASP A 1 191 ? -2.65 6.043 2.793 1 97.56 191 ASP A CA 1
ATOM 1466 C C . ASP A 1 191 ? -4.027 5.406 2.975 1 97.56 191 ASP A C 1
ATOM 1468 O O . ASP A 1 191 ? -4.16 4.184 2.918 1 97.56 191 ASP A O 1
ATOM 1472 N N . ASP A 1 192 ? -5.086 6.152 3.146 1 96.75 192 ASP A N 1
ATOM 1473 C CA . ASP A 1 192 ? -6.406 5.656 3.523 1 96.75 192 ASP A CA 1
ATOM 1474 C C . ASP A 1 192 ? -6.969 4.723 2.453 1 96.75 192 ASP A C 1
ATOM 1476 O O . ASP A 1 192 ? -7.777 3.844 2.754 1 96.75 192 ASP A O 1
ATOM 1480 N N . LEU A 1 193 ? -6.504 4.855 1.208 1 97.69 193 LEU A N 1
ATOM 1481 C CA . LEU A 1 193 ? -6.973 3.992 0.129 1 97.69 193 LEU A CA 1
ATOM 1482 C C . LEU A 1 193 ? -5.895 2.988 -0.269 1 97.69 193 LEU A C 1
ATOM 1484 O O . LEU A 1 193 ? -6.043 2.27 -1.26 1 97.69 193 LEU A O 1
ATOM 1488 N N . GLY A 1 194 ? -4.758 3.002 0.437 1 97.75 194 GLY A N 1
ATOM 1489 C CA . GLY A 1 194 ? -3.676 2.074 0.142 1 97.75 194 GLY A CA 1
ATOM 1490 C C . GLY A 1 194 ? -2.854 2.482 -1.067 1 97.75 194 GLY A C 1
ATOM 1491 O O . GLY A 1 194 ? -2.25 1.635 -1.728 1 97.75 194 GLY A O 1
ATOM 1492 N N . CYS A 1 195 ? -2.811 3.793 -1.397 1 98.5 195 CYS A N 1
ATOM 1493 C CA . CYS A 1 195 ? -2.199 4.203 -2.656 1 98.5 195 CYS A CA 1
ATOM 1494 C C . CYS A 1 195 ? -1.086 5.219 -2.416 1 98.5 195 CYS A C 1
ATOM 1496 O O . CYS A 1 195 ? -0.479 5.715 -3.365 1 98.5 195 CYS A O 1
ATOM 1498 N N . ALA A 1 196 ? -0.73 5.508 -1.161 1 98.75 196 ALA A N 1
ATOM 1499 C CA . ALA A 1 196 ? 0.149 6.629 -0.85 1 98.75 196 ALA A CA 1
ATOM 1500 C C . ALA A 1 196 ? 1.517 6.453 -1.502 1 98.75 196 ALA A C 1
ATOM 1502 O O . ALA A 1 196 ? 2.049 7.387 -2.105 1 98.75 196 ALA A O 1
ATOM 1503 N N . THR A 1 197 ? 2.119 5.246 -1.386 1 98.75 197 THR A N 1
ATOM 1504 C CA . THR A 1 197 ? 3.416 4.98 -1.996 1 98.75 197 THR A CA 1
ATOM 1505 C C . THR A 1 197 ? 3.359 5.199 -3.506 1 98.75 197 THR A C 1
ATOM 1507 O O . THR A 1 197 ? 4.176 5.934 -4.062 1 98.75 197 THR A O 1
ATOM 1510 N N . ALA A 1 198 ? 2.391 4.609 -4.133 1 98.75 198 ALA A N 1
ATOM 1511 C CA . ALA A 1 198 ? 2.248 4.707 -5.586 1 98.75 198 ALA A CA 1
ATOM 1512 C C . ALA A 1 198 ? 1.97 6.141 -6.016 1 98.75 198 ALA A C 1
ATOM 1514 O O . ALA A 1 198 ? 2.48 6.602 -7.039 1 98.75 198 ALA A O 1
ATOM 1515 N N . ASN A 1 199 ? 1.104 6.859 -5.266 1 98.88 199 ASN A N 1
ATOM 1516 C CA . ASN A 1 199 ? 0.834 8.266 -5.555 1 98.88 199 ASN A CA 1
ATOM 1517 C C . ASN A 1 199 ? 2.115 9.094 -5.543 1 98.88 199 ASN A C 1
ATOM 1519 O O . ASN A 1 199 ? 2.311 9.953 -6.406 1 98.88 199 ASN A O 1
ATOM 1523 N N . THR A 1 200 ? 2.939 8.828 -4.582 1 98.88 200 THR A N 1
ATOM 1524 C CA . THR A 1 200 ? 4.211 9.539 -4.473 1 98.88 200 THR A CA 1
ATOM 1525 C C . THR A 1 200 ? 5.105 9.227 -5.672 1 98.88 200 THR A C 1
ATOM 1527 O O . THR A 1 200 ? 5.719 10.125 -6.246 1 98.88 200 THR A O 1
ATOM 1530 N N . LEU A 1 201 ? 5.152 7.953 -6.09 1 98.69 201 LEU A N 1
ATOM 1531 C CA . LEU A 1 201 ? 5.961 7.559 -7.242 1 98.69 201 LEU A CA 1
ATOM 1532 C C . LEU A 1 201 ? 5.434 8.203 -8.523 1 98.69 201 LEU A C 1
ATOM 1534 O O . LEU A 1 201 ? 6.215 8.633 -9.367 1 98.69 201 LEU A O 1
ATOM 1538 N N . VAL A 1 202 ? 4.102 8.281 -8.656 1 98.31 202 VAL A N 1
ATOM 1539 C CA . VAL A 1 202 ? 3.484 8.938 -9.805 1 98.31 202 VAL A CA 1
ATOM 1540 C C . VAL A 1 202 ? 3.869 10.414 -9.82 1 98.31 202 VAL A C 1
ATOM 1542 O O . VAL A 1 202 ? 4.246 10.953 -10.867 1 98.31 202 VAL A O 1
ATOM 1545 N N . ALA A 1 203 ? 3.773 11.039 -8.664 1 98.69 203 ALA A N 1
ATOM 1546 C CA . ALA A 1 203 ? 4.148 12.445 -8.547 1 98.69 203 ALA A CA 1
ATOM 1547 C C . ALA A 1 203 ? 5.609 12.656 -8.938 1 98.69 203 ALA A C 1
ATOM 1549 O O . ALA A 1 203 ? 5.934 13.594 -9.672 1 98.69 203 ALA A O 1
ATOM 1550 N N . TYR A 1 204 ? 6.492 11.773 -8.516 1 98.38 204 TYR A N 1
ATOM 1551 C CA . TYR A 1 204 ? 7.914 11.836 -8.836 1 98.38 204 TYR A CA 1
ATOM 1552 C C . TYR A 1 204 ? 8.133 11.773 -10.344 1 98.38 204 TYR A C 1
ATOM 1554 O O . TYR A 1 204 ? 8.906 12.562 -10.898 1 98.38 204 TYR A O 1
ATOM 1562 N N . ASN A 1 205 ? 7.43 10.828 -10.945 1 97 205 ASN A N 1
ATOM 1563 C CA . ASN A 1 205 ? 7.578 10.633 -12.383 1 97 205 ASN A CA 1
ATOM 1564 C C . ASN A 1 205 ? 7.137 11.867 -13.172 1 97 205 ASN A C 1
ATOM 1566 O O . ASN A 1 205 ? 7.613 12.109 -14.281 1 97 205 ASN A O 1
ATOM 1570 N N . ILE A 1 206 ? 6.25 12.68 -12.602 1 97.44 206 ILE A N 1
ATOM 1571 C CA . ILE A 1 206 ? 5.707 13.844 -13.289 1 97.44 206 ILE A CA 1
ATOM 1572 C C . ILE A 1 206 ? 6.625 15.047 -13.062 1 97.44 206 ILE A C 1
ATOM 1574 O O . ILE A 1 206 ? 6.543 16.047 -13.789 1 97.44 206 ILE A O 1
ATOM 1578 N N . GLY A 1 207 ? 7.434 14.984 -12.008 1 97.62 207 GLY A N 1
ATOM 1579 C CA . GLY A 1 207 ? 8.438 16.031 -11.867 1 97.62 207 GLY A CA 1
ATOM 1580 C C . GLY A 1 207 ? 8.289 16.844 -10.594 1 97.62 207 GLY A C 1
ATOM 1581 O O . GLY A 1 207 ? 8.836 17.938 -10.484 1 97.62 207 GLY A O 1
ATOM 1582 N N . VAL A 1 208 ? 7.562 16.328 -9.609 1 98.31 208 VAL A N 1
ATOM 1583 C CA . VAL A 1 208 ? 7.434 17.016 -8.328 1 98.31 208 VAL A CA 1
ATOM 1584 C C . VAL A 1 208 ? 8.781 17.031 -7.609 1 98.31 208 VAL A C 1
ATOM 1586 O O . VAL A 1 208 ? 9.586 16.109 -7.77 1 98.31 208 VAL A O 1
ATOM 1589 N N . ALA A 1 209 ? 8.977 18.031 -6.777 1 98.31 209 ALA A N 1
ATOM 1590 C CA . ALA A 1 209 ? 10.32 18.328 -6.281 1 98.31 209 ALA A CA 1
ATOM 1591 C C . ALA A 1 209 ? 10.539 17.719 -4.895 1 98.31 209 ALA A C 1
ATOM 1593 O O . ALA A 1 209 ? 11.68 17.547 -4.461 1 98.31 209 ALA A O 1
ATOM 1594 N N . LYS A 1 210 ? 9.508 17.391 -4.207 1 98.81 210 LYS A N 1
ATOM 1595 C CA . LYS A 1 210 ? 9.609 16.969 -2.811 1 98.81 210 LYS A CA 1
ATOM 1596 C C . LYS A 1 210 ? 8.461 16.047 -2.422 1 98.81 210 LYS A C 1
ATOM 1598 O O . LYS A 1 210 ? 7.371 16.141 -2.988 1 98.81 210 LYS A O 1
ATOM 1603 N N . ALA A 1 211 ? 8.727 15.148 -1.551 1 98.94 211 ALA A N 1
ATOM 1604 C CA . ALA A 1 211 ? 7.672 14.297 -1.004 1 98.94 211 ALA A CA 1
ATOM 1605 C C . ALA A 1 211 ? 7.836 14.125 0.503 1 98.94 211 ALA A C 1
ATOM 1607 O O . ALA A 1 211 ? 8.953 13.961 0.999 1 98.94 211 ALA A O 1
ATOM 1608 N N . ASP A 1 212 ? 6.777 14.258 1.168 1 98.94 212 ASP A N 1
ATOM 1609 C CA . ASP A 1 212 ? 6.738 13.883 2.576 1 98.94 212 ASP A CA 1
ATOM 1610 C C . ASP A 1 212 ? 6.559 12.375 2.732 1 98.94 212 ASP A C 1
ATOM 1612 O O . ASP A 1 212 ? 5.664 11.781 2.129 1 98.94 212 ASP A O 1
ATOM 1616 N N . ILE A 1 213 ? 7.445 11.75 3.473 1 98.81 213 ILE A N 1
ATOM 1617 C CA . ILE A 1 213 ? 7.43 10.312 3.688 1 98.81 213 ILE A CA 1
ATOM 1618 C C . ILE A 1 213 ? 7.605 10.008 5.172 1 98.81 213 ILE A C 1
ATOM 1620 O O . ILE A 1 213 ? 8.039 10.867 5.941 1 98.81 213 ILE A O 1
ATOM 1624 N N . SER A 1 214 ? 7.25 8.859 5.562 1 98.75 214 SER A N 1
ATOM 1625 C CA . SER A 1 214 ? 7.336 8.422 6.949 1 98.75 214 SER A CA 1
ATOM 1626 C C . SER A 1 214 ? 7.719 6.949 7.047 1 98.75 214 SER A C 1
ATOM 1628 O O . SER A 1 214 ? 7.262 6.133 6.246 1 98.75 214 SER A O 1
ATOM 1630 N N . ILE A 1 215 ? 8.547 6.633 8.023 1 98.69 215 ILE A N 1
ATOM 1631 C CA . ILE A 1 215 ? 8.953 5.246 8.25 1 98.69 215 ILE A CA 1
ATOM 1632 C C . ILE A 1 215 ? 7.715 4.391 8.523 1 98.69 215 ILE A C 1
ATOM 1634 O O . ILE A 1 215 ? 6.887 4.734 9.367 1 98.69 215 ILE A O 1
ATOM 1638 N N . ALA A 1 216 ? 7.574 3.297 7.773 1 97.94 216 ALA A N 1
ATOM 1639 C CA . ALA A 1 216 ? 6.508 2.312 7.949 1 97.94 216 ALA A CA 1
ATOM 1640 C C . ALA A 1 216 ? 5.133 2.973 7.875 1 97.94 216 ALA A C 1
ATOM 1642 O O . ALA A 1 216 ? 4.188 2.518 8.516 1 97.94 216 ALA A O 1
ATOM 1643 N N . ALA A 1 217 ? 5.059 4.145 7.242 1 97.31 217 ALA A N 1
ATOM 1644 C CA . ALA A 1 217 ? 3.809 4.867 7.02 1 97.31 217 ALA A CA 1
ATOM 1645 C C . ALA A 1 217 ? 3.199 5.328 8.336 1 97.31 217 ALA A C 1
ATOM 1647 O O . ALA A 1 217 ? 1.975 5.387 8.477 1 97.31 217 ALA A O 1
ATOM 1648 N N . LEU A 1 218 ? 4.027 5.574 9.32 1 96.75 218 LEU A N 1
ATOM 1649 C CA . LEU A 1 218 ? 3.49 6.09 10.57 1 96.75 218 LEU A CA 1
ATOM 1650 C C . LEU A 1 218 ? 2.752 7.406 10.352 1 96.75 218 LEU A C 1
ATOM 1652 O O . LEU A 1 218 ? 3.209 8.258 9.578 1 96.75 218 LEU A O 1
ATOM 1656 N N . GLY A 1 219 ? 1.654 7.582 10.953 1 93.31 219 GLY A N 1
ATOM 1657 C CA . GLY A 1 219 ? 0.792 8.75 10.859 1 93.31 219 GLY A CA 1
ATOM 1658 C C . GLY A 1 219 ? -0.657 8.445 11.195 1 93.31 219 GLY A C 1
ATOM 1659 O O . GLY A 1 219 ? -1.012 7.301 11.469 1 93.31 219 GLY A O 1
ATOM 1660 N N . GLU A 1 220 ? -1.504 9.391 11.188 1 87.56 220 GLU A N 1
ATOM 1661 C CA . GLU A 1 220 ? -2.91 9.242 11.555 1 87.56 220 GLU A CA 1
ATOM 1662 C C . GLU A 1 220 ? -3.639 8.312 10.586 1 87.56 220 GLU A C 1
ATOM 1664 O O . GLU A 1 220 ? -3.299 8.242 9.406 1 87.56 220 GLU A O 1
ATOM 1669 N N . ARG A 1 221 ? -4.684 7.586 11.148 1 90.88 221 ARG A N 1
ATOM 1670 C CA . ARG A 1 221 ? -5.531 6.68 10.383 1 90.88 221 ARG A CA 1
ATOM 1671 C C . ARG A 1 221 ? -4.699 5.598 9.695 1 90.88 221 ARG A C 1
ATOM 1673 O O . ARG A 1 221 ? -4.125 4.734 10.367 1 90.88 221 ARG A O 1
ATOM 1680 N N . ALA A 1 222 ? -4.66 5.555 8.352 1 94.62 222 ALA A N 1
ATOM 1681 C CA . ALA A 1 222 ? -3.92 4.508 7.648 1 94.62 222 ALA A CA 1
ATOM 1682 C C . ALA A 1 222 ? -2.465 4.914 7.434 1 94.62 222 ALA A C 1
ATOM 1684 O O . ALA A 1 222 ? -1.685 4.16 6.844 1 94.62 222 ALA A O 1
ATOM 1685 N N . GLY A 1 223 ? -2.119 6.109 7.922 1 95 223 GLY A N 1
ATOM 1686 C CA . GLY A 1 223 ? -0.73 6.535 7.875 1 95 223 GLY A CA 1
ATOM 1687 C C . GLY A 1 223 ? -0.402 7.363 6.645 1 95 223 GLY A C 1
ATOM 1688 O O . GLY A 1 223 ? -1.299 7.91 6 1 95 223 GLY A O 1
ATOM 1689 N N . ASN A 1 224 ? 0.913 7.605 6.426 1 97.5 224 ASN A N 1
ATOM 1690 C CA . ASN A 1 224 ? 1.456 8.422 5.348 1 97.5 224 ASN A CA 1
ATOM 1691 C C . ASN A 1 224 ? 2.123 7.562 4.277 1 97.5 224 ASN A C 1
ATOM 1693 O O . ASN A 1 224 ? 1.922 6.348 4.234 1 97.5 224 ASN A O 1
ATOM 1697 N N . THR A 1 225 ? 2.74 8.203 3.334 1 98.75 225 THR A N 1
ATOM 1698 C CA . THR A 1 225 ? 3.602 7.52 2.377 1 98.75 225 THR A CA 1
ATOM 1699 C C . THR A 1 225 ? 4.754 6.82 3.092 1 98.75 225 THR A C 1
ATOM 1701 O O . THR A 1 225 ? 5.453 7.434 3.904 1 98.75 225 THR A O 1
ATOM 1704 N N . SER A 1 226 ? 4.941 5.559 2.742 1 98.75 226 SER A N 1
ATOM 1705 C CA . SER A 1 226 ? 5.988 4.754 3.365 1 98.75 226 SER A CA 1
ATOM 1706 C C . SER A 1 226 ? 7.363 5.102 2.799 1 98.75 226 SER A C 1
ATOM 1708 O O . SER A 1 226 ? 7.602 4.941 1.599 1 98.75 226 SER A O 1
ATOM 1710 N N . LEU A 1 227 ? 8.266 5.473 3.691 1 98.81 227 LEU A N 1
ATOM 1711 C CA . LEU A 1 227 ? 9.609 5.879 3.289 1 98.81 227 LEU A CA 1
ATOM 1712 C C . LEU A 1 227 ? 10.336 4.734 2.592 1 98.81 227 LEU A C 1
ATOM 1714 O O . LEU A 1 227 ? 10.797 4.887 1.456 1 98.81 227 LEU A O 1
ATOM 1718 N N . GLU A 1 228 ? 10.414 3.566 3.246 1 98.69 228 GLU A N 1
ATOM 1719 C CA . GLU A 1 228 ? 11.188 2.439 2.734 1 98.69 228 GLU A CA 1
ATOM 1720 C C . GLU A 1 228 ? 10.594 1.911 1.43 1 98.69 228 GLU A C 1
ATOM 1722 O O . GLU A 1 228 ? 11.328 1.445 0.555 1 98.69 228 GLU A O 1
ATOM 1727 N N . GLU A 1 229 ? 9.242 1.985 1.309 1 98.69 229 GLU A N 1
ATOM 1728 C CA . GLU A 1 229 ? 8.609 1.524 0.077 1 98.69 229 GLU A CA 1
ATOM 1729 C C . GLU A 1 229 ? 8.961 2.436 -1.097 1 98.69 229 GLU A C 1
ATOM 1731 O O . GLU A 1 229 ? 9.305 1.956 -2.18 1 98.69 229 GLU A O 1
ATOM 1736 N N . VAL A 1 230 ? 8.906 3.762 -0.87 1 98.81 230 VAL A N 1
ATOM 1737 C CA . VAL A 1 230 ? 9.211 4.715 -1.933 1 98.81 230 VAL A CA 1
ATOM 1738 C C . VAL A 1 230 ? 10.656 4.535 -2.391 1 98.81 230 VAL A C 1
ATOM 1740 O O . VAL A 1 230 ? 10.938 4.469 -3.59 1 98.81 230 VAL A O 1
ATOM 1743 N N . VAL A 1 231 ? 11.578 4.418 -1.467 1 98.62 231 VAL A N 1
ATOM 1744 C CA . VAL A 1 231 ? 12.992 4.309 -1.784 1 98.62 231 VAL A CA 1
ATOM 1745 C C . VAL A 1 231 ? 13.258 3.008 -2.541 1 98.62 231 VAL A C 1
ATOM 1747 O O . VAL A 1 231 ? 13.883 3.014 -3.605 1 98.62 231 VAL A O 1
ATOM 1750 N N . ALA A 1 232 ? 12.734 1.871 -2.021 1 98.06 232 ALA A N 1
ATOM 1751 C CA . ALA A 1 232 ? 12.984 0.569 -2.633 1 98.06 232 ALA A CA 1
ATOM 1752 C C . ALA A 1 232 ? 12.344 0.476 -4.012 1 98.06 232 ALA A C 1
ATOM 1754 O O . ALA A 1 232 ? 12.953 -0.022 -4.961 1 98.06 232 ALA A O 1
ATOM 1755 N N . ALA A 1 233 ? 11.102 0.962 -4.125 1 98.19 233 ALA A N 1
ATOM 1756 C CA . ALA A 1 233 ? 10.398 0.91 -5.402 1 98.19 233 ALA A CA 1
ATOM 1757 C C . ALA A 1 233 ? 11.117 1.755 -6.457 1 98.19 233 ALA A C 1
ATOM 1759 O O . ALA A 1 233 ? 11.297 1.313 -7.594 1 98.19 233 ALA A O 1
ATOM 1760 N N . CYS A 1 234 ? 11.492 2.965 -6.066 1 97.25 234 CYS A N 1
ATOM 1761 C CA . CYS A 1 234 ? 12.203 3.846 -6.984 1 97.25 234 CYS A CA 1
ATOM 1762 C C . CYS A 1 234 ? 13.516 3.215 -7.434 1 97.25 234 CYS A C 1
ATOM 1764 O O . CYS A 1 234 ? 13.82 3.191 -8.625 1 97.25 234 CYS A O 1
ATOM 1766 N N . SER A 1 235 ? 14.258 2.693 -6.477 1 96.38 235 SER A N 1
ATOM 1767 C CA . SER A 1 235 ? 15.555 2.094 -6.762 1 96.38 235 SER A CA 1
ATOM 1768 C C . SER A 1 235 ? 15.414 0.879 -7.672 1 96.38 235 SER A C 1
ATOM 1770 O O . SER A 1 235 ? 16.25 0.655 -8.547 1 96.38 235 SER A O 1
ATOM 1772 N N . THR A 1 236 ? 14.406 0.069 -7.414 1 93.88 236 THR A N 1
ATOM 1773 C CA . THR A 1 236 ? 14.18 -1.138 -8.203 1 93.88 236 THR A CA 1
ATOM 1774 C C . THR A 1 236 ? 13.82 -0.783 -9.641 1 93.88 236 THR A C 1
ATOM 1776 O O . THR A 1 236 ? 14.195 -1.492 -10.578 1 93.88 236 THR A O 1
ATOM 1779 N N . ASP A 1 237 ? 13.164 0.285 -9.828 1 91.69 237 ASP A N 1
ATOM 1780 C CA . ASP A 1 237 ? 12.664 0.683 -11.141 1 91.69 237 ASP A CA 1
ATOM 1781 C C . ASP A 1 237 ? 13.711 1.505 -11.898 1 91.69 237 ASP A C 1
ATOM 1783 O O . ASP A 1 237 ? 13.891 1.333 -13.102 1 91.69 237 ASP A O 1
ATOM 1787 N N . ARG A 1 238 ? 14.422 2.436 -11.133 1 91.56 238 ARG A N 1
ATOM 1788 C CA . ARG A 1 238 ? 15.203 3.455 -11.82 1 91.56 238 ARG A CA 1
ATOM 1789 C C . ARG A 1 238 ? 16.609 3.562 -11.227 1 91.56 238 ARG A C 1
ATOM 1791 O O . ARG A 1 238 ? 17.422 4.352 -11.695 1 91.56 238 ARG A O 1
ATOM 1798 N N . GLY A 1 239 ? 16.938 2.818 -10.312 1 93.06 239 GLY A N 1
ATOM 1799 C CA . GLY A 1 239 ? 18.188 2.998 -9.594 1 93.06 239 GLY A CA 1
ATOM 1800 C C . GLY A 1 239 ? 18.078 4.008 -8.469 1 93.06 239 GLY A C 1
ATOM 1801 O O . GLY A 1 239 ? 16.984 4.406 -8.078 1 93.06 239 GLY A O 1
ATOM 1802 N N . ASN A 1 240 ? 19.141 4.336 -7.84 1 95.06 240 ASN A N 1
ATOM 1803 C CA . ASN A 1 240 ? 19.172 5.223 -6.68 1 95.06 240 ASN A CA 1
ATOM 1804 C C . ASN A 1 240 ? 19.125 6.691 -7.098 1 95.06 240 ASN A C 1
ATOM 1806 O O . ASN A 1 240 ? 20.078 7.441 -6.875 1 95.06 240 ASN A O 1
ATOM 1810 N N . THR A 1 241 ? 18.016 7.125 -7.574 1 96.44 241 THR A N 1
ATOM 1811 C CA . THR A 1 241 ? 17.844 8.484 -8.078 1 96.44 241 THR A CA 1
ATOM 1812 C C . THR A 1 241 ? 17.453 9.43 -6.945 1 96.44 241 THR A C 1
ATOM 1814 O O . THR A 1 241 ? 17.516 10.656 -7.105 1 96.44 241 THR A O 1
ATOM 1817 N N . LEU A 1 242 ? 17.094 8.906 -5.75 1 97.56 242 LEU A N 1
ATOM 1818 C CA . LEU A 1 242 ? 16.672 9.734 -4.629 1 97.56 242 LEU A CA 1
ATOM 1819 C C . LEU A 1 242 ? 17.859 10.117 -3.756 1 97.56 242 LEU A C 1
ATOM 1821 O O . LEU A 1 242 ? 17.75 10.969 -2.875 1 97.56 242 LEU A O 1
ATOM 1825 N N . GLY A 1 243 ? 19 9.492 -3.936 1 96.81 243 GLY A N 1
ATOM 1826 C CA . GLY A 1 243 ? 20.219 9.852 -3.246 1 96.81 243 GLY A CA 1
ATOM 1827 C C . GLY A 1 243 ? 20.25 9.398 -1.798 1 96.81 243 GLY A C 1
ATOM 1828 O O . GLY A 1 243 ? 20.891 10.031 -0.957 1 96.81 243 GLY A O 1
ATOM 1829 N N . ILE A 1 244 ? 19.531 8.328 -1.513 1 97.25 244 ILE A N 1
ATOM 1830 C CA . ILE A 1 244 ? 19.453 7.777 -0.164 1 97.25 244 ILE A CA 1
ATOM 1831 C C . ILE A 1 244 ? 20.516 6.699 0.015 1 97.25 244 ILE A C 1
ATOM 1833 O O . ILE A 1 244 ? 20.906 6.035 -0.949 1 97.25 244 ILE A O 1
ATOM 1837 N N . GLU A 1 245 ? 21.078 6.621 1.245 1 98.19 245 GLU A N 1
ATOM 1838 C CA . GLU A 1 245 ? 21.969 5.508 1.564 1 98.19 245 GLU A CA 1
ATOM 1839 C C . GLU A 1 245 ? 21.188 4.199 1.681 1 98.19 245 GLU A C 1
ATOM 1841 O O . GLU A 1 245 ? 20.828 3.775 2.783 1 98.19 245 GLU A O 1
ATOM 1846 N N . GLU A 1 246 ? 21.125 3.477 0.651 1 97.88 246 GLU A N 1
ATOM 1847 C CA . GLU A 1 246 ? 20.188 2.359 0.525 1 97.88 246 GLU A CA 1
ATOM 1848 C C . GLU A 1 246 ? 20.578 1.215 1.46 1 97.88 246 GLU A C 1
ATOM 1850 O O . GLU A 1 246 ? 19.703 0.522 1.99 1 97.88 246 GLU A O 1
ATOM 1855 N N . SER A 1 247 ? 21.859 0.979 1.659 1 97.75 247 SER A N 1
ATOM 1856 C CA . SER A 1 247 ? 22.312 -0.149 2.463 1 97.75 247 SER A CA 1
ATOM 1857 C C . SER A 1 247 ? 21.922 0.02 3.928 1 97.75 247 SER A C 1
ATOM 1859 O O . SER A 1 247 ? 21.969 -0.938 4.699 1 97.75 247 SER A O 1
ATOM 1861 N N . LYS A 1 248 ? 21.531 1.23 4.324 1 98.5 248 LYS A N 1
ATOM 1862 C CA . LYS A 1 248 ? 21.141 1.509 5.707 1 98.5 248 LYS A CA 1
ATOM 1863 C C . LYS A 1 248 ? 19.625 1.578 5.852 1 98.5 248 LYS A C 1
ATOM 1865 O O . LYS A 1 248 ? 19.109 1.747 6.957 1 98.5 248 LYS A O 1
ATOM 1870 N N . LEU A 1 249 ? 18.938 1.418 4.766 1 98.56 249 LEU A N 1
ATOM 1871 C CA . LEU A 1 249 ? 17.5 1.68 4.738 1 98.56 249 LEU A CA 1
ATOM 1872 C C . LEU A 1 249 ? 16.766 0.827 5.77 1 98.56 249 LEU A C 1
ATOM 1874 O O . LEU A 1 249 ? 16.172 1.356 6.707 1 98.56 249 LEU A O 1
ATOM 1878 N N . ILE A 1 250 ? 16.875 -0.516 5.707 1 98.06 250 ILE A N 1
ATOM 1879 C CA . ILE A 1 250 ? 16.141 -1.423 6.582 1 98.06 250 ILE A CA 1
ATOM 1880 C C . ILE A 1 250 ? 16.641 -1.291 8.016 1 98.06 250 ILE A C 1
ATOM 1882 O O . ILE A 1 250 ? 15.859 -1.093 8.945 1 98.06 250 ILE A O 1
ATOM 1886 N N . PRO A 1 251 ? 17.953 -1.302 8.266 1 98.12 251 PRO A N 1
ATOM 1887 C CA . PRO A 1 251 ? 18.438 -1.184 9.648 1 98.12 251 PRO A CA 1
ATOM 1888 C C . PRO A 1 251 ? 17.984 0.108 10.32 1 98.12 251 PRO A C 1
ATOM 1890 O O . PRO A 1 251 ? 17.562 0.087 11.484 1 98.12 251 PRO A O 1
ATOM 1893 N N . VAL A 1 252 ? 18.062 1.198 9.609 1 98.75 252 VAL A N 1
ATOM 1894 C CA . VAL A 1 252 ? 17.672 2.484 10.18 1 98.75 252 VAL A CA 1
ATOM 1895 C C . VAL A 1 252 ? 16.188 2.48 10.5 1 98.75 252 VAL A C 1
ATOM 1897 O O . VAL A 1 252 ? 15.773 2.879 11.594 1 98.75 252 VAL A O 1
ATOM 1900 N N . CYS A 1 253 ? 15.359 2.043 9.547 1 98.75 253 CYS A N 1
ATOM 1901 C CA . CYS A 1 253 ? 13.922 1.992 9.766 1 98.75 253 CYS A CA 1
ATOM 1902 C C . CYS A 1 253 ? 13.586 1.131 10.977 1 98.75 253 CYS A C 1
ATOM 1904 O O . CYS A 1 253 ? 12.789 1.533 11.836 1 98.75 253 CYS A O 1
ATOM 1906 N N . LYS A 1 254 ? 14.203 -0.007 11.07 1 98 254 LYS A N 1
ATOM 1907 C CA . LYS A 1 254 ? 13.938 -0.918 12.18 1 98 254 LYS A CA 1
ATOM 1908 C C . LYS A 1 254 ? 14.398 -0.322 13.508 1 98 254 LYS A C 1
ATOM 1910 O O . LYS A 1 254 ? 13.719 -0.463 14.523 1 98 254 LYS A O 1
ATOM 1915 N N . GLN A 1 255 ? 15.539 0.279 13.516 1 98.5 255 GLN A N 1
ATOM 1916 C CA . GLN A 1 255 ? 16.047 0.911 14.734 1 98.5 255 GLN A CA 1
ATOM 1917 C C . GLN A 1 255 ? 15.102 2.018 15.203 1 98.5 255 GLN A C 1
ATOM 1919 O O . GLN A 1 255 ? 14.82 2.131 16.406 1 98.5 255 GLN A O 1
ATOM 1924 N N . VAL A 1 256 ? 14.648 2.857 14.297 1 98.75 256 VAL A N 1
ATOM 1925 C CA . VAL A 1 256 ? 13.742 3.947 14.648 1 98.75 256 VAL A CA 1
ATOM 1926 C C . VAL A 1 256 ? 12.438 3.377 15.195 1 98.75 256 VAL A C 1
ATOM 1928 O O . VAL A 1 256 ? 11.914 3.854 16.203 1 98.75 256 VAL A O 1
ATOM 1931 N N . LEU A 1 257 ? 11.906 2.355 14.531 1 98.56 257 LEU A N 1
ATOM 1932 C CA . LEU A 1 257 ? 10.68 1.716 15.008 1 98.56 257 LEU A CA 1
ATOM 1933 C C . LEU A 1 257 ? 10.859 1.179 16.422 1 98.56 257 LEU A C 1
ATOM 1935 O O . LEU A 1 257 ? 9.992 1.372 17.281 1 98.56 257 LEU A O 1
ATOM 1939 N N . ASN A 1 258 ? 11.961 0.549 16.656 1 98.31 258 ASN A N 1
ATOM 1940 C CA . ASN A 1 258 ? 12.258 0.033 17.984 1 98.31 258 ASN A CA 1
ATOM 1941 C C . ASN A 1 258 ? 12.352 1.156 19.016 1 98.31 258 ASN A C 1
ATOM 1943 O O . ASN A 1 258 ? 11.797 1.049 20.109 1 98.31 258 ASN A O 1
ATOM 1947 N N . THR A 1 259 ? 13.055 2.193 18.688 1 98.62 259 THR A N 1
ATOM 1948 C CA . THR A 1 259 ? 13.234 3.34 19.578 1 98.62 259 THR A CA 1
ATOM 1949 C C . THR A 1 259 ? 11.891 3.961 19.938 1 98.62 259 THR A C 1
ATOM 1951 O O . THR A 1 259 ? 11.664 4.359 21.078 1 98.62 259 THR A O 1
ATOM 1954 N N . LEU A 1 260 ? 10.969 4.031 18.969 1 98.25 260 LEU A N 1
ATOM 1955 C CA . LEU A 1 260 ? 9.672 4.668 19.156 1 98.25 260 LEU A CA 1
ATOM 1956 C C . LEU A 1 260 ? 8.672 3.695 19.75 1 98.25 260 LEU A C 1
ATOM 1958 O O . LEU A 1 260 ? 7.555 4.086 20.109 1 98.25 260 LEU A O 1
ATOM 1962 N N . GLY A 1 261 ? 9.031 2.43 19.859 1 97.38 261 GLY A N 1
ATOM 1963 C CA . GLY A 1 261 ? 8.125 1.414 20.375 1 97.38 261 GLY A CA 1
ATOM 1964 C C . GLY A 1 261 ? 7.039 1.02 19.391 1 97.38 261 GLY A C 1
ATOM 1965 O O . GLY A 1 261 ? 5.91 0.727 19.797 1 97.38 261 GLY A O 1
ATOM 1966 N N . GLU A 1 262 ? 7.352 1.134 18.141 1 96.56 262 GLU A N 1
ATOM 1967 C CA . GLU A 1 262 ? 6.398 0.798 17.094 1 96.56 262 GLU A CA 1
ATOM 1968 C C . GLU A 1 262 ? 6.723 -0.555 16.469 1 96.56 262 GLU A C 1
ATOM 1970 O O . GLU A 1 262 ? 7.879 -0.98 16.453 1 96.56 262 GLU A O 1
ATOM 1975 N N . GLU A 1 263 ? 5.691 -1.211 16.016 1 93.81 263 GLU A N 1
ATOM 1976 C CA . GLU A 1 263 ? 5.82 -2.488 15.312 1 93.81 263 GLU A CA 1
ATOM 1977 C C . 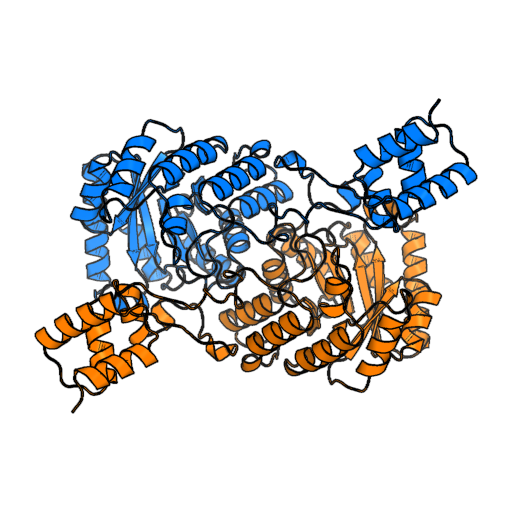GLU A 1 263 ? 5.129 -2.447 13.953 1 93.81 263 GLU A C 1
ATOM 1979 O O . GLU A 1 263 ? 4.297 -1.573 13.703 1 93.81 263 GLU A O 1
ATOM 1984 N N . VAL A 1 264 ? 5.551 -3.34 13.078 1 93.06 264 VAL A N 1
ATOM 1985 C CA . VAL A 1 264 ? 4.895 -3.467 11.781 1 93.06 264 VAL A CA 1
ATOM 1986 C C . VAL A 1 264 ? 4.461 -4.914 11.555 1 93.06 264 VAL A C 1
ATOM 1988 O O . VAL A 1 264 ? 4.992 -5.832 12.188 1 93.06 264 VAL A O 1
ATOM 1991 N N . ASP A 1 265 ? 3.465 -5.066 10.711 1 92.62 265 ASP A N 1
ATOM 1992 C CA . ASP A 1 265 ? 3.027 -6.391 10.281 1 92.62 265 ASP A CA 1
ATOM 1993 C C . ASP A 1 265 ? 4.188 -7.188 9.688 1 92.62 265 ASP A C 1
ATOM 1995 O O . ASP A 1 265 ? 5.07 -6.617 9.039 1 92.62 265 ASP A O 1
ATOM 1999 N N . GLU A 1 266 ? 4.191 -8.484 9.891 1 90.69 266 GLU A N 1
ATOM 2000 C CA . GLU A 1 266 ? 5.27 -9.352 9.406 1 90.69 266 GLU A CA 1
ATOM 2001 C C . GLU A 1 266 ? 5.336 -9.352 7.883 1 90.69 266 GLU A C 1
ATOM 2003 O O . GLU A 1 266 ? 6.367 -9.695 7.305 1 90.69 266 GLU A O 1
ATOM 2008 N N . ARG A 1 267 ? 4.277 -8.898 7.203 1 92.69 267 ARG A N 1
ATOM 2009 C CA . ARG A 1 267 ? 4.215 -8.906 5.746 1 92.69 267 ARG A CA 1
ATOM 2010 C C . ARG A 1 267 ? 4.383 -7.5 5.184 1 92.69 267 ARG A C 1
ATOM 2012 O O . ARG A 1 267 ? 4.195 -7.277 3.984 1 92.69 267 ARG A O 1
ATOM 2019 N N . LYS A 1 268 ? 4.738 -6.551 6.117 1 96.44 268 LYS A N 1
ATOM 2020 C CA . LYS A 1 268 ? 4.969 -5.191 5.637 1 96.44 268 LYS A CA 1
ATOM 2021 C C . LYS A 1 268 ? 6.023 -5.172 4.531 1 96.44 268 LYS A C 1
ATOM 2023 O O . LYS A 1 268 ? 7.129 -5.684 4.715 1 96.44 268 LYS A O 1
ATOM 2028 N N . PRO A 1 269 ? 5.707 -4.602 3.326 1 97.06 269 PRO A N 1
ATOM 2029 C CA . PRO A 1 269 ? 6.723 -4.531 2.273 1 97.06 269 PRO A CA 1
ATOM 2030 C C . PRO A 1 269 ? 8.039 -3.941 2.764 1 97.06 269 PRO A C 1
ATOM 2032 O O . PRO A 1 269 ? 8.039 -2.98 3.537 1 97.06 269 PRO A O 1
ATOM 2035 N N . ILE A 1 270 ? 9.148 -4.551 2.41 1 97.38 270 ILE A N 1
ATOM 2036 C CA . ILE A 1 270 ? 10.516 -4.117 2.654 1 97.38 270 ILE A CA 1
ATOM 2037 C C . ILE A 1 270 ? 10.898 -4.398 4.105 1 97.38 270 ILE A C 1
ATOM 2039 O O . ILE A 1 270 ? 12.008 -4.863 4.387 1 97.38 270 ILE A O 1
ATOM 2043 N N . LEU A 1 271 ? 9.969 -4.223 5.059 1 97 271 LEU A N 1
ATOM 2044 C CA . LEU A 1 271 ? 10.359 -4.219 6.465 1 97 271 LEU A CA 1
ATOM 2045 C C . LEU A 1 271 ? 9.906 -5.496 7.16 1 97 271 LEU A C 1
ATOM 2047 O O . LEU A 1 271 ? 10.367 -5.805 8.258 1 97 271 LEU A O 1
ATOM 2051 N N . GLY A 1 272 ? 8.969 -6.211 6.586 1 93.31 272 GLY A N 1
ATOM 2052 C CA . GLY A 1 272 ? 8.445 -7.402 7.238 1 93.31 272 GLY A CA 1
ATOM 2053 C C . GLY A 1 272 ? 9.5 -8.469 7.453 1 93.31 272 GLY A C 1
ATOM 2054 O O . GLY A 1 272 ? 10.391 -8.648 6.621 1 93.31 272 GLY A O 1
ATOM 2055 N N . ASN A 1 273 ? 9.336 -9.203 8.508 1 85.62 273 ASN A N 1
ATOM 2056 C CA . ASN A 1 273 ? 10.328 -10.211 8.859 1 85.62 273 ASN A CA 1
ATOM 2057 C C . ASN A 1 273 ? 10.148 -11.484 8.039 1 85.62 273 ASN A C 1
ATOM 2059 O O . ASN A 1 273 ? 11.039 -12.336 8.008 1 85.62 273 ASN A O 1
ATOM 2063 N N . LYS A 1 274 ? 9.039 -11.633 7.359 1 80.12 274 LYS A N 1
ATOM 2064 C CA . LYS A 1 274 ? 8.75 -12.875 6.648 1 80.12 274 LYS A CA 1
ATOM 2065 C C . LYS A 1 274 ? 8.781 -12.664 5.137 1 80.12 274 LYS A C 1
ATOM 2067 O O . LYS A 1 274 ? 8.578 -13.609 4.371 1 80.12 274 LYS A O 1
ATOM 2072 N N . ILE A 1 275 ? 9.117 -11.445 4.734 1 83.69 275 ILE A N 1
ATOM 2073 C CA . ILE A 1 275 ? 8.93 -11.141 3.32 1 83.69 275 ILE A CA 1
ATOM 2074 C C . ILE A 1 275 ? 10.117 -11.664 2.518 1 83.69 275 ILE A C 1
ATOM 2076 O O . ILE A 1 275 ? 10.062 -11.742 1.288 1 83.69 275 ILE A O 1
ATOM 2080 N N . ALA A 1 276 ? 11.195 -12.07 3.215 1 77.94 276 ALA A N 1
ATOM 2081 C CA . ALA A 1 276 ? 12.375 -12.594 2.525 1 77.94 276 ALA A CA 1
ATOM 2082 C C . ALA A 1 276 ? 12.625 -14.055 2.887 1 77.94 276 ALA A C 1
ATOM 2084 O O . ALA A 1 276 ? 13.75 -14.539 2.789 1 77.94 276 ALA A O 1
ATOM 2085 N N . GLU A 1 277 ? 11.625 -14.664 3.355 1 77.88 277 GLU A N 1
ATOM 2086 C CA . GLU A 1 277 ? 11.758 -16.062 3.742 1 77.88 277 GLU A CA 1
ATOM 2087 C C . GLU A 1 277 ? 11.18 -17 2.672 1 77.88 277 GLU A C 1
ATOM 2089 O O . GLU A 1 277 ? 10.109 -16.734 2.123 1 77.88 277 GLU A O 1
ATOM 2094 N N . HIS A 1 278 ? 11.914 -18.016 2.344 1 79 278 HIS A N 1
ATOM 2095 C CA . HIS A 1 278 ? 11.5 -19.031 1.38 1 79 278 HIS A CA 1
ATOM 2096 C C . HIS A 1 278 ? 11.727 -20.438 1.924 1 79 278 HIS A C 1
ATOM 2098 O O . HIS A 1 278 ? 12.82 -20.75 2.391 1 79 278 HIS A O 1
ATOM 2104 N N . GLU A 1 279 ? 10.742 -21.328 1.938 1 74.5 279 GLU A N 1
ATOM 2105 C CA . GLU A 1 279 ? 10.906 -22.656 2.549 1 74.5 279 GLU A CA 1
ATOM 2106 C C . GLU A 1 279 ? 10.539 -23.766 1.568 1 74.5 279 GLU A C 1
ATOM 2108 O O . GLU A 1 279 ? 10.945 -24.906 1.751 1 74.5 279 GLU A O 1
ATOM 2113 N N . SER A 1 280 ? 9.852 -23.438 0.416 1 68.56 280 SER A N 1
ATOM 2114 C CA . SER A 1 280 ? 9.461 -24.5 -0.5 1 68.56 280 SER A CA 1
ATOM 2115 C C . SER A 1 280 ? 10.664 -25.062 -1.242 1 68.56 280 SER A C 1
ATOM 2117 O O . SER A 1 280 ? 11.602 -24.328 -1.562 1 68.56 280 SER A O 1
ATOM 2119 N N . GLY A 1 281 ? 10.656 -26.406 -1.469 1 68.44 281 GLY A N 1
ATOM 2120 C CA . GLY A 1 281 ? 11.789 -27.094 -2.072 1 68.44 281 GLY A CA 1
ATOM 2121 C C . GLY A 1 281 ? 12.195 -26.5 -3.41 1 68.44 281 GLY A C 1
ATOM 2122 O O . GLY A 1 281 ? 13.359 -26.156 -3.609 1 68.44 281 GLY A O 1
ATOM 2123 N N . ILE A 1 282 ? 11.164 -26.312 -4.254 1 71.75 282 ILE A N 1
ATOM 2124 C CA . ILE A 1 282 ? 11.484 -25.812 -5.59 1 71.75 282 ILE A CA 1
ATOM 2125 C C . ILE A 1 282 ? 11.969 -24.375 -5.5 1 71.75 282 ILE A C 1
ATOM 2127 O O . ILE A 1 282 ? 12.875 -23.969 -6.234 1 71.75 282 ILE A O 1
ATOM 2131 N N . HIS A 1 283 ? 11.461 -23.672 -4.637 1 80 283 HIS A N 1
ATOM 2132 C CA . HIS A 1 283 ? 11.82 -22.266 -4.484 1 80 283 HIS A CA 1
ATOM 2133 C C . HIS A 1 283 ? 13.227 -22.109 -3.918 1 80 283 HIS A C 1
ATOM 2135 O O . HIS A 1 283 ? 14.023 -21.312 -4.426 1 80 283 HIS A O 1
ATOM 2141 N N . THR A 1 284 ? 13.492 -22.953 -2.957 1 82.5 284 THR A N 1
ATOM 2142 C CA . THR A 1 284 ? 14.797 -22.828 -2.318 1 82.5 284 THR A CA 1
ATOM 2143 C C . THR A 1 284 ? 15.906 -23.281 -3.266 1 82.5 284 THR A C 1
ATOM 2145 O O . THR A 1 284 ? 16.984 -22.672 -3.307 1 82.5 284 THR A O 1
ATOM 2148 N N . ALA A 1 285 ? 15.633 -24.359 -4 1 84.69 285 ALA A N 1
ATOM 2149 C CA . ALA A 1 285 ? 16.609 -24.812 -4.984 1 84.69 285 ALA A CA 1
ATOM 2150 C C . ALA A 1 285 ? 16.891 -23.734 -6.027 1 84.69 285 ALA A C 1
ATOM 2152 O O . ALA A 1 285 ? 18.047 -23.484 -6.371 1 84.69 285 ALA A O 1
ATOM 2153 N N . ALA A 1 286 ? 15.883 -23.156 -6.508 1 86.25 286 ALA A N 1
ATOM 2154 C CA . ALA A 1 286 ? 16.016 -22.109 -7.516 1 86.25 286 ALA A CA 1
ATOM 2155 C C . ALA A 1 286 ? 16.766 -20.906 -6.961 1 86.25 286 ALA A C 1
ATOM 2157 O O . ALA A 1 286 ? 17.609 -20.312 -7.648 1 86.25 286 ALA A O 1
ATOM 2158 N N . MET A 1 287 ? 16.5 -20.594 -5.801 1 87.19 287 MET A N 1
ATOM 2159 C CA . MET A 1 287 ? 17.078 -19.391 -5.184 1 87.19 287 MET A CA 1
ATOM 2160 C C . MET A 1 287 ? 18.547 -19.625 -4.852 1 87.19 287 MET A C 1
ATOM 2162 O O . MET A 1 287 ? 19.344 -18.672 -4.828 1 87.19 287 MET A O 1
ATOM 2166 N N . LEU A 1 288 ? 18.906 -20.859 -4.535 1 88.06 288 LEU A N 1
ATOM 2167 C CA . LEU A 1 288 ? 20.312 -21.172 -4.301 1 88.06 288 LEU A CA 1
ATOM 2168 C C . LEU A 1 288 ? 21.141 -20.969 -5.562 1 88.06 288 LEU A C 1
ATOM 2170 O O . LEU A 1 288 ? 22.312 -20.594 -5.484 1 88.06 288 LEU A O 1
ATOM 2174 N N . GLU A 1 289 ? 20.516 -21.141 -6.66 1 88.12 289 GLU A N 1
ATOM 2175 C CA . GLU A 1 289 ? 21.188 -20.953 -7.938 1 88.12 289 GLU A CA 1
ATOM 2176 C C . GLU A 1 289 ? 21.188 -19.5 -8.367 1 88.12 289 GLU A C 1
ATOM 2178 O O . GLU A 1 289 ? 22.203 -18.953 -8.781 1 88.12 289 GLU A O 1
ATOM 2183 N N . ASN A 1 290 ? 20.094 -18.891 -8.336 1 91.69 290 ASN A N 1
ATOM 2184 C CA . ASN A 1 290 ? 19.906 -17.5 -8.703 1 91.69 290 ASN A CA 1
ATOM 2185 C C . ASN A 1 290 ? 18.781 -16.844 -7.895 1 91.69 290 ASN A C 1
ATOM 2187 O O . ASN A 1 290 ? 17.609 -16.922 -8.281 1 91.69 290 ASN A O 1
ATOM 2191 N N . PRO A 1 291 ? 19.156 -16.094 -6.922 1 89.25 291 PRO A N 1
ATOM 2192 C CA . PRO A 1 291 ? 18.141 -15.516 -6.031 1 89.25 291 PRO A CA 1
ATOM 2193 C C . PRO A 1 291 ? 17.141 -14.633 -6.77 1 89.25 291 PRO A C 1
ATOM 2195 O O . PRO A 1 291 ? 16 -14.5 -6.332 1 89.25 291 PRO A O 1
ATOM 2198 N N . ALA A 1 292 ? 17.562 -14.062 -7.871 1 90.5 292 ALA A N 1
ATOM 2199 C CA . ALA A 1 292 ? 16.688 -13.188 -8.641 1 90.5 292 ALA A CA 1
ATOM 2200 C C . ALA A 1 292 ? 15.469 -13.953 -9.164 1 90.5 292 ALA A C 1
ATOM 2202 O O . ALA A 1 292 ? 14.5 -13.352 -9.625 1 90.5 292 ALA A O 1
ATOM 2203 N N . THR A 1 293 ? 15.508 -15.273 -9.078 1 91.44 293 THR A N 1
ATOM 2204 C CA . THR A 1 293 ? 14.414 -16.109 -9.562 1 91.44 293 THR A CA 1
ATOM 2205 C C . THR A 1 293 ? 13.133 -15.82 -8.797 1 91.44 293 THR A C 1
ATOM 2207 O O . THR A 1 293 ? 12.039 -15.812 -9.375 1 91.44 293 THR A O 1
ATOM 2210 N N . LEU A 1 294 ? 13.258 -15.516 -7.492 1 90.75 294 LEU A N 1
ATOM 2211 C CA . LEU A 1 294 ? 12.039 -15.367 -6.715 1 90.75 294 LEU A CA 1
ATOM 2212 C C . LEU A 1 294 ? 12.102 -14.117 -5.84 1 90.75 294 LEU A C 1
ATOM 2214 O O . LEU A 1 294 ? 11.305 -13.969 -4.906 1 90.75 294 LEU A O 1
ATOM 2218 N N . GLU A 1 295 ? 13.055 -13.203 -6.125 1 91.19 295 GLU A N 1
ATOM 2219 C CA . GLU A 1 295 ? 13.164 -11.945 -5.391 1 91.19 295 GLU A CA 1
ATOM 2220 C C . GLU A 1 295 ? 13.023 -10.75 -6.324 1 91.19 295 GLU A C 1
ATOM 2222 O O . GLU A 1 295 ? 13.555 -10.758 -7.438 1 91.19 295 GLU A O 1
ATOM 2227 N N . PRO A 1 296 ? 12.258 -9.766 -5.887 1 91.38 296 PRO A N 1
ATOM 2228 C CA . PRO A 1 296 ? 12.156 -8.555 -6.707 1 91.38 296 PRO A CA 1
ATOM 2229 C C . PRO A 1 296 ? 13.445 -7.727 -6.688 1 91.38 296 PRO A C 1
ATOM 2231 O O . PRO A 1 296 ? 13.688 -6.945 -7.605 1 91.38 296 PRO A O 1
ATOM 2234 N N . TYR A 1 297 ? 14.164 -7.801 -5.621 1 91.5 297 TYR A N 1
ATOM 2235 C CA . TYR A 1 297 ? 15.422 -7.109 -5.359 1 91.5 297 TYR A CA 1
ATOM 2236 C C . TYR A 1 297 ? 16.281 -7.883 -4.363 1 91.5 297 TYR A C 1
ATOM 2238 O O . TYR A 1 297 ? 15.766 -8.75 -3.648 1 91.5 297 TYR A O 1
ATOM 2246 N N . ASP A 1 298 ? 17.562 -7.617 -4.445 1 91.5 298 ASP A N 1
ATOM 2247 C CA . ASP A 1 298 ? 18.453 -8.164 -3.418 1 91.5 298 ASP A CA 1
ATOM 2248 C C . ASP A 1 298 ? 18.234 -7.465 -2.08 1 91.5 298 ASP A C 1
ATOM 2250 O O . ASP A 1 298 ? 18.516 -6.273 -1.943 1 91.5 298 ASP A O 1
ATOM 2254 N N . PRO A 1 299 ? 17.766 -8.18 -1.074 1 92.25 299 PRO A N 1
ATOM 2255 C CA . PRO A 1 299 ? 17.547 -7.531 0.218 1 92.25 299 PRO A CA 1
ATOM 2256 C C . PRO A 1 299 ? 18.797 -6.852 0.769 1 92.25 299 PRO A C 1
ATOM 2258 O O . PRO A 1 299 ? 18.688 -5.855 1.488 1 92.25 299 PRO A O 1
ATOM 2261 N N . GLN A 1 300 ? 19.938 -7.324 0.449 1 93.19 300 GLN A N 1
ATOM 2262 C CA . GLN A 1 300 ? 21.188 -6.746 0.935 1 93.19 300 GLN A CA 1
ATOM 2263 C C . GLN A 1 300 ? 21.359 -5.312 0.44 1 93.19 300 GLN A C 1
ATOM 2265 O O . GLN A 1 300 ? 22.016 -4.496 1.1 1 93.19 300 GLN A O 1
ATOM 2270 N N . ARG A 1 301 ? 20.812 -5.059 -0.694 1 94.94 301 ARG A N 1
ATOM 2271 C CA . ARG A 1 301 ? 20.875 -3.703 -1.235 1 94.94 301 ARG A CA 1
ATOM 2272 C C . ARG A 1 301 ? 20.312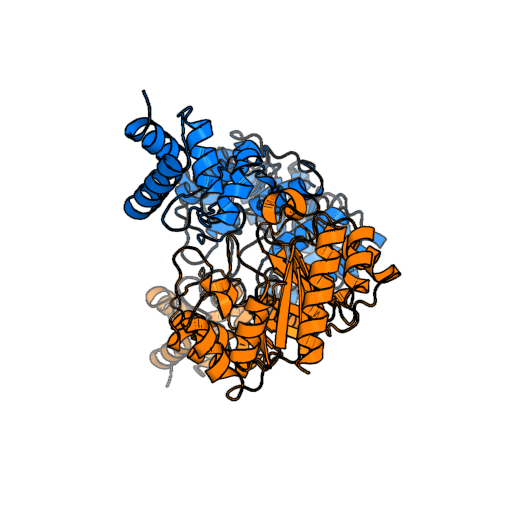 -2.691 -0.24 1 94.94 301 ARG A C 1
ATOM 2274 O O . ARG A 1 301 ? 20.812 -1.57 -0.14 1 94.94 301 ARG A O 1
ATOM 2281 N N . PHE A 1 302 ? 19.359 -3.107 0.521 1 97 302 PHE A N 1
ATOM 2282 C CA . PHE A 1 302 ? 18.672 -2.197 1.431 1 97 302 PHE A CA 1
ATOM 2283 C C . PHE A 1 302 ? 19 -2.531 2.881 1 97 302 PHE A C 1
ATOM 2285 O O . PHE A 1 302 ? 18.281 -2.133 3.795 1 97 302 PHE A O 1
ATOM 2292 N N . GLY A 1 303 ? 20.062 -3.332 3.051 1 96.12 303 GLY A N 1
ATOM 2293 C CA . GLY A 1 303 ? 20.562 -3.641 4.383 1 96.12 303 GLY A CA 1
ATOM 2294 C C . GLY A 1 303 ? 19.844 -4.812 5.027 1 96.12 303 GLY A C 1
ATOM 2295 O O . GLY A 1 303 ? 19.984 -5.051 6.227 1 96.12 303 GLY A O 1
ATOM 2296 N N . GLY A 1 304 ? 19.047 -5.5 4.227 1 93.69 304 GLY A N 1
ATOM 2297 C CA . GLY A 1 304 ? 18.375 -6.695 4.711 1 93.69 304 GLY A CA 1
ATOM 2298 C C . GLY A 1 304 ? 19.109 -7.977 4.367 1 93.69 304 GLY A C 1
ATOM 2299 O O . GLY A 1 304 ? 20.266 -7.938 3.947 1 93.69 304 GLY A O 1
ATOM 2300 N N . SER A 1 305 ? 18.453 -9.102 4.688 1 90.31 305 SER A N 1
ATOM 2301 C CA . SER A 1 305 ? 19.031 -10.406 4.387 1 90.31 305 SER A CA 1
ATOM 2302 C C . SER A 1 305 ? 17.953 -11.398 3.961 1 90.31 305 SER A C 1
ATOM 2304 O O . SER A 1 305 ? 16.812 -11.336 4.434 1 90.31 305 SER A O 1
ATOM 2306 N N . ARG A 1 306 ? 18.328 -12.234 2.979 1 88.25 306 ARG A N 1
ATOM 2307 C CA . ARG A 1 306 ? 17.438 -13.328 2.596 1 88.25 306 ARG A CA 1
ATOM 2308 C C . ARG A 1 306 ? 17.547 -14.492 3.574 1 88.25 306 ARG A C 1
ATOM 2310 O O . ARG A 1 306 ? 18.625 -14.742 4.129 1 88.25 306 ARG A O 1
ATOM 2317 N N . GLN A 1 307 ? 16.375 -15.102 3.795 1 84.94 307 GLN A N 1
ATOM 2318 C CA . GLN A 1 307 ? 16.375 -16.281 4.66 1 84.94 307 GLN A CA 1
ATOM 2319 C C . GLN A 1 307 ? 15.82 -17.5 3.922 1 84.94 307 GLN A C 1
ATOM 2321 O O . GLN A 1 307 ? 14.625 -17.562 3.633 1 84.94 307 GLN A O 1
ATOM 2326 N N . LEU A 1 308 ? 16.719 -18.375 3.553 1 87.44 308 LEU A N 1
ATOM 2327 C CA . LEU A 1 308 ? 16.297 -19.656 2.99 1 87.44 308 LEU A CA 1
ATOM 2328 C C . LEU A 1 308 ? 16.188 -20.719 4.078 1 87.44 308 LEU A C 1
ATOM 2330 O O . LEU A 1 308 ? 17.125 -20.938 4.844 1 87.44 308 LEU A O 1
ATOM 2334 N N . LEU A 1 309 ? 15.008 -21.281 4.176 1 86.5 309 LEU A N 1
ATOM 2335 C CA . LEU A 1 309 ? 14.766 -22.297 5.195 1 86.5 309 LEU A CA 1
ATOM 2336 C C . LEU A 1 309 ? 14.664 -23.688 4.566 1 86.5 309 LEU A C 1
ATOM 2338 O O . LEU A 1 309 ? 14.047 -23.844 3.51 1 86.5 309 LEU A O 1
ATOM 2342 N N . PHE A 1 310 ? 15.281 -24.641 5.203 1 89.62 310 PHE A N 1
ATOM 2343 C CA . PHE A 1 310 ? 15.352 -26 4.688 1 89.62 310 PHE A CA 1
ATOM 2344 C C . PHE A 1 310 ? 14.805 -26.984 5.707 1 89.62 310 PHE A C 1
ATOM 2346 O O . PHE A 1 310 ? 15.273 -27.031 6.848 1 89.62 310 PHE A O 1
ATOM 2353 N N . GLY A 1 311 ? 13.758 -27.656 5.277 1 88.06 311 GLY A N 1
ATOM 2354 C CA . GLY A 1 311 ? 13.117 -28.656 6.129 1 88.06 311 GLY A CA 1
ATOM 2355 C C . GLY A 1 311 ? 12.414 -29.75 5.352 1 88.06 311 GLY A C 1
ATOM 2356 O O . GLY A 1 311 ? 12.992 -30.328 4.422 1 88.06 311 GLY A O 1
ATOM 2357 N N . ALA A 1 312 ? 11.188 -30.062 5.805 1 81.69 312 ALA A N 1
ATOM 2358 C CA . ALA A 1 312 ? 10.445 -31.188 5.266 1 81.69 312 ALA A CA 1
ATOM 2359 C C . ALA A 1 312 ? 10.172 -31.016 3.775 1 81.69 312 ALA A C 1
ATOM 2361 O O . ALA A 1 312 ? 10.102 -32 3.031 1 81.69 312 ALA A O 1
ATOM 2362 N N . SER A 1 313 ? 10.133 -29.797 3.311 1 79.62 313 SER A N 1
ATOM 2363 C CA . SER A 1 313 ? 9.758 -29.516 1.927 1 79.62 313 SER A CA 1
ATOM 2364 C C . SER A 1 313 ? 10.992 -29.422 1.032 1 79.62 313 SER A C 1
ATOM 2366 O O . SER A 1 313 ? 10.875 -29.266 -0.183 1 79.62 313 SER A O 1
ATOM 2368 N N . THR A 1 314 ? 12.141 -29.609 1.646 1 86.19 314 THR A N 1
ATOM 2369 C CA . THR A 1 314 ? 13.375 -29.469 0.876 1 86.19 314 THR A CA 1
ATOM 2370 C C . THR A 1 314 ? 13.547 -30.656 -0.079 1 86.19 314 THR A C 1
ATOM 2372 O O . THR A 1 314 ? 13.508 -31.812 0.341 1 86.19 314 THR A O 1
ATOM 2375 N N . GLY A 1 315 ? 13.688 -30.359 -1.335 1 85 315 GLY A N 1
ATOM 2376 C CA . GLY A 1 315 ? 13.82 -31.391 -2.352 1 85 315 GLY A CA 1
ATOM 2377 C C . GLY A 1 315 ? 15.25 -31.844 -2.576 1 85 315 GLY A C 1
ATOM 2378 O O . GLY A 1 315 ? 16.156 -31.375 -1.888 1 85 315 GLY A O 1
ATOM 2379 N N . SER A 1 316 ? 15.406 -32.781 -3.465 1 89.75 316 SER A N 1
ATOM 2380 C CA . SER A 1 316 ? 16.703 -33.375 -3.775 1 89.75 316 SER A CA 1
ATOM 2381 C C . SER A 1 316 ? 17.656 -32.312 -4.34 1 89.75 316 SER A C 1
ATOM 2383 O O . SER A 1 316 ? 18.844 -32.281 -4.004 1 89.75 316 SER A O 1
ATOM 2385 N N . SER A 1 317 ? 17.094 -31.484 -5.16 1 88.75 317 SER A N 1
ATOM 2386 C CA . SER A 1 317 ? 17.938 -30.484 -5.805 1 88.75 317 SER A CA 1
ATOM 2387 C C . SER A 1 317 ? 18.562 -29.547 -4.777 1 88.75 317 SER A C 1
ATOM 2389 O O . SER A 1 317 ? 19.781 -29.312 -4.797 1 88.75 317 SER A O 1
ATOM 2391 N N . ALA A 1 318 ? 17.766 -29.031 -3.949 1 90.81 318 ALA A N 1
ATOM 2392 C CA . ALA A 1 318 ? 18.281 -28.141 -2.906 1 90.81 318 ALA A CA 1
ATOM 2393 C C . ALA A 1 318 ? 19.25 -28.859 -1.989 1 90.81 318 ALA A C 1
ATOM 2395 O O . ALA A 1 318 ? 20.281 -28.297 -1.588 1 90.81 318 ALA A O 1
ATOM 2396 N N . SER A 1 319 ? 18.906 -30.047 -1.679 1 93.38 319 SER A N 1
ATOM 2397 C CA . SER A 1 319 ? 19.781 -30.844 -0.828 1 93.38 319 SER A CA 1
ATOM 2398 C C . SER A 1 319 ? 21.156 -31.031 -1.458 1 93.38 319 SER A C 1
ATOM 2400 O O . SER A 1 319 ? 22.172 -30.891 -0.783 1 93.38 319 SER A O 1
ATOM 2402 N N . ARG A 1 320 ? 21.141 -31.328 -2.695 1 93.69 320 ARG A N 1
ATOM 2403 C CA . ARG A 1 320 ? 22.391 -31.516 -3.414 1 93.69 320 ARG A CA 1
ATOM 2404 C C . ARG A 1 320 ? 23.219 -30.234 -3.385 1 93.69 320 ARG A C 1
ATOM 2406 O O . ARG A 1 320 ? 24.438 -30.281 -3.16 1 93.69 320 ARG A O 1
ATOM 2413 N N . GLN A 1 321 ? 22.578 -29.156 -3.625 1 92.38 321 GLN A N 1
ATOM 2414 C CA . GLN A 1 321 ? 23.266 -27.875 -3.648 1 92.38 321 GLN A CA 1
ATOM 2415 C C . GLN A 1 321 ? 23.891 -27.562 -2.291 1 92.38 321 GLN A C 1
ATOM 2417 O O . GLN A 1 321 ? 25.016 -27.047 -2.219 1 92.38 321 GLN A O 1
ATOM 2422 N N . ILE A 1 322 ? 23.141 -27.828 -1.245 1 93.5 322 ILE A N 1
ATOM 2423 C CA . ILE A 1 322 ? 23.656 -27.594 0.103 1 93.5 322 ILE A CA 1
ATOM 2424 C C . ILE A 1 322 ? 24.859 -28.484 0.371 1 93.5 322 ILE A C 1
ATOM 2426 O O . ILE A 1 322 ? 25.875 -28.031 0.903 1 93.5 322 ILE A O 1
ATOM 2430 N N . LEU A 1 323 ? 24.734 -29.703 -0.003 1 95.56 323 LEU A N 1
ATOM 2431 C CA . LEU A 1 323 ? 25.828 -30.656 0.18 1 95.56 323 LEU A CA 1
ATOM 2432 C C . LEU A 1 323 ? 27.062 -30.219 -0.598 1 95.56 323 LEU A C 1
ATOM 2434 O O . LEU A 1 323 ? 28.172 -30.312 -0.092 1 95.56 323 LEU A O 1
ATOM 2438 N N . GLU A 1 324 ? 26.844 -29.797 -1.762 1 94.81 324 GLU A N 1
ATOM 2439 C CA . GLU A 1 324 ? 27.938 -29.281 -2.584 1 94.81 324 GLU A CA 1
ATOM 2440 C C . GLU A 1 324 ? 28.625 -28.094 -1.918 1 94.81 324 GLU A C 1
ATOM 2442 O O . GLU A 1 324 ? 29.859 -28.016 -1.88 1 94.81 324 GLU A O 1
ATOM 2447 N N . ARG A 1 325 ? 27.828 -27.203 -1.439 1 93.19 325 ARG A N 1
ATOM 2448 C CA . ARG A 1 325 ? 28.359 -26 -0.805 1 93.19 325 ARG A CA 1
ATOM 2449 C C . ARG A 1 325 ? 29.078 -26.328 0.496 1 93.19 325 ARG A C 1
ATOM 2451 O O . ARG A 1 325 ? 30.016 -25.625 0.896 1 93.19 325 ARG A O 1
ATOM 2458 N N . ALA A 1 326 ? 28.594 -27.344 1.083 1 94.44 326 ALA A N 1
ATOM 2459 C CA . ALA A 1 326 ? 29.219 -27.812 2.32 1 94.44 326 ALA A CA 1
ATOM 2460 C C . ALA A 1 326 ? 30.562 -28.484 2.037 1 94.44 326 ALA A C 1
ATOM 2462 O O . ALA A 1 326 ? 31.359 -28.703 2.951 1 94.44 326 ALA A O 1
ATOM 2463 N N . GLY A 1 327 ? 30.781 -28.812 0.833 1 93.88 327 GLY A N 1
ATOM 2464 C CA . GLY A 1 327 ? 32.031 -29.438 0.448 1 93.88 327 GLY A CA 1
ATOM 2465 C C . GLY A 1 327 ? 32.062 -30.922 0.775 1 93.88 327 GLY A C 1
ATOM 2466 O O . GLY A 1 327 ? 33.156 -31.469 1.048 1 93.88 327 GLY A O 1
ATOM 2467 N N . VAL A 1 328 ? 30.922 -31.484 0.833 1 94 328 VAL A N 1
ATOM 2468 C CA . VAL A 1 328 ? 30.844 -32.906 1.174 1 94 328 VAL A CA 1
ATOM 2469 C C . VAL A 1 328 ? 30.625 -33.719 -0.092 1 94 328 VAL A C 1
ATOM 2471 O O . VAL A 1 328 ? 29.922 -33.312 -1.006 1 94 328 VAL A O 1
ATOM 2474 N N . ASP A 1 329 ? 31.359 -34.844 -0.141 1 93.56 329 ASP A N 1
ATOM 2475 C CA . ASP A 1 329 ? 31.078 -35.812 -1.2 1 93.56 329 ASP A CA 1
ATOM 2476 C C . ASP A 1 329 ? 29.734 -36.5 -0.963 1 93.56 329 ASP A C 1
ATOM 2478 O O . ASP A 1 329 ? 29.422 -36.875 0.164 1 93.56 329 ASP A O 1
ATOM 2482 N N . PHE A 1 330 ? 28.984 -36.531 -2.002 1 94.31 330 PHE A N 1
ATOM 2483 C CA . PHE A 1 330 ? 27.672 -37.125 -1.785 1 94.31 330 PHE A CA 1
ATOM 2484 C C . PHE A 1 330 ? 27.219 -37.906 -3.012 1 94.31 330 PHE A C 1
ATOM 2486 O O . PHE A 1 330 ? 27.641 -37.594 -4.133 1 94.31 330 PHE A O 1
ATOM 2493 N N . ASP A 1 331 ? 26.469 -38.938 -2.76 1 95.75 331 ASP A N 1
ATOM 2494 C CA . ASP A 1 331 ? 25.734 -39.719 -3.773 1 95.75 331 ASP A CA 1
ATOM 2495 C C . ASP A 1 331 ? 24.234 -39.656 -3.516 1 95.75 331 ASP A C 1
ATOM 2497 O O . ASP A 1 331 ? 23.766 -38.875 -2.691 1 95.75 331 ASP A O 1
ATOM 2501 N N . ASP A 1 332 ? 23.469 -40.375 -4.184 1 95.69 332 ASP A N 1
ATOM 2502 C CA . ASP A 1 332 ? 22.016 -40.344 -4.09 1 95.69 332 ASP A CA 1
ATOM 2503 C C . ASP A 1 332 ? 21.547 -40.781 -2.705 1 95.69 332 ASP A C 1
ATOM 2505 O O . ASP A 1 332 ? 20.531 -40.25 -2.195 1 95.69 332 ASP A O 1
ATOM 2509 N N . ASN A 1 333 ? 22.25 -41.688 -2.215 1 95.44 333 ASN A N 1
ATOM 2510 C CA . ASN A 1 333 ? 21.906 -42.156 -0.873 1 95.44 333 ASN A CA 1
ATOM 2511 C C . ASN A 1 333 ? 22.156 -41.062 0.171 1 95.44 333 ASN A C 1
ATOM 2513 O O . ASN A 1 333 ? 21.375 -40.906 1.111 1 95.44 333 ASN A O 1
ATOM 2517 N N . THR A 1 334 ? 23.281 -40.438 -0.001 1 95.75 334 THR A N 1
ATOM 2518 C CA . THR A 1 334 ? 23.578 -39.312 0.892 1 95.75 334 THR A CA 1
ATOM 2519 C C . THR A 1 334 ? 22.5 -38.25 0.812 1 95.75 334 THR A C 1
ATOM 2521 O O . THR A 1 334 ? 22.078 -37.719 1.838 1 95.75 334 THR A O 1
ATOM 2524 N N . VAL A 1 335 ? 22.125 -37.906 -0.389 1 96.31 335 VAL A N 1
ATOM 2525 C CA . VAL A 1 335 ? 21.109 -36.906 -0.616 1 96.31 335 VAL A CA 1
ATOM 2526 C C . VAL A 1 335 ? 19.797 -37.312 0.059 1 96.31 335 VAL A C 1
ATOM 2528 O O . VAL A 1 335 ? 19.141 -36.5 0.719 1 96.31 335 VAL A O 1
ATOM 2531 N N . LYS A 1 336 ? 19.453 -38.5 -0.042 1 95.06 336 LYS A N 1
ATOM 2532 C CA . LYS A 1 336 ? 18.234 -39.031 0.565 1 95.06 336 LYS A CA 1
ATOM 2533 C C . LYS A 1 336 ? 18.297 -38.938 2.088 1 95.06 336 LYS A C 1
ATOM 2535 O O . LYS A 1 336 ? 17.328 -38.5 2.725 1 95.06 336 LYS A O 1
ATOM 2540 N N . ASN A 1 337 ? 19.391 -39.375 2.594 1 95.25 337 ASN A N 1
ATOM 2541 C CA . ASN A 1 337 ? 19.562 -39.312 4.039 1 95.25 337 ASN A CA 1
ATOM 2542 C C . ASN A 1 337 ? 19.516 -37.875 4.555 1 95.25 337 ASN A C 1
ATOM 2544 O O . ASN A 1 337 ? 18.938 -37.625 5.605 1 95.25 337 ASN A O 1
ATOM 2548 N N . TYR A 1 338 ? 20.234 -37.094 3.832 1 95.44 338 TYR A N 1
ATOM 2549 C CA . TYR A 1 338 ? 20.266 -35.688 4.23 1 95.44 338 TYR A CA 1
ATOM 2550 C C . TYR A 1 338 ? 18.859 -35.094 4.23 1 95.44 338 TYR A C 1
ATOM 2552 O O . TYR A 1 338 ? 18.5 -34.344 5.133 1 95.44 338 TYR A O 1
ATOM 2560 N N . LYS A 1 339 ? 18.031 -35.344 3.223 1 93.94 339 LYS A N 1
ATOM 2561 C CA . LYS A 1 339 ? 16.656 -34.875 3.146 1 93.94 339 LYS A CA 1
ATOM 2562 C C . LYS A 1 339 ? 15.852 -35.344 4.363 1 93.94 339 LYS A C 1
ATOM 2564 O O . LYS A 1 339 ? 15.039 -34.594 4.898 1 93.94 339 LYS A O 1
ATOM 2569 N N . GLU A 1 340 ? 16.062 -36.531 4.762 1 93.38 340 GLU A N 1
ATOM 2570 C CA . GLU A 1 340 ? 15.359 -37.062 5.922 1 93.38 340 GLU A CA 1
ATOM 2571 C C . GLU A 1 340 ? 15.727 -36.312 7.195 1 93.38 340 GLU A C 1
ATOM 2573 O O . GLU A 1 340 ? 14.859 -36.031 8.023 1 93.38 340 GLU A O 1
ATOM 2578 N N . VAL A 1 341 ? 16.953 -36.062 7.281 1 93.62 341 VAL A N 1
ATOM 2579 C CA . VAL A 1 341 ? 17.422 -35.312 8.453 1 93.62 341 VAL A CA 1
ATOM 2580 C C . VAL A 1 341 ? 16.859 -33.906 8.453 1 93.62 341 VAL A C 1
ATOM 2582 O O . VAL A 1 341 ? 16.484 -33.375 9.5 1 93.62 341 VAL A O 1
ATOM 2585 N N . LEU A 1 342 ? 16.875 -33.281 7.262 1 92.69 342 LEU A N 1
ATOM 2586 C CA . LEU A 1 342 ? 16.281 -31.969 7.152 1 92.69 342 LEU A CA 1
ATOM 2587 C C . LEU A 1 342 ? 14.805 -32 7.559 1 92.69 342 LEU A C 1
ATOM 2589 O O . LEU A 1 342 ? 14.305 -31.047 8.156 1 92.69 342 LEU A O 1
ATOM 2593 N N . THR A 1 343 ? 14.156 -33 7.188 1 90.12 343 THR A N 1
ATOM 2594 C CA . THR A 1 343 ? 12.75 -33.156 7.539 1 90.12 343 THR A CA 1
ATOM 2595 C C . THR A 1 343 ? 12.57 -33.25 9.055 1 90.12 343 THR A C 1
ATOM 2597 O O . THR A 1 343 ? 11.648 -32.656 9.609 1 90.12 343 THR A O 1
ATOM 2600 N N . GLU A 1 344 ? 13.422 -33.875 9.672 1 91.5 344 GLU A N 1
ATOM 2601 C CA . GLU A 1 344 ? 13.328 -34.125 11.109 1 91.5 344 GLU A CA 1
ATOM 2602 C C . GLU A 1 344 ? 13.797 -32.906 11.906 1 91.5 344 GLU A C 1
ATOM 2604 O O . GLU A 1 344 ? 13.242 -32.594 12.969 1 91.5 344 GLU A O 1
ATOM 2609 N N . GLN A 1 345 ? 14.727 -32.281 11.422 1 91.38 345 GLN A N 1
ATOM 2610 C CA . GLN A 1 345 ? 15.391 -31.266 12.227 1 91.38 345 GLN A CA 1
ATOM 2611 C C . GLN A 1 345 ? 15.023 -29.859 11.75 1 91.38 345 GLN A C 1
ATOM 2613 O O . GLN A 1 345 ? 15.352 -28.875 12.406 1 91.38 345 GLN A O 1
ATOM 2618 N N . GLY A 1 346 ? 14.406 -29.938 10.641 1 87.44 346 GLY A N 1
ATOM 2619 C CA . GLY A 1 346 ? 14.078 -28.609 10.133 1 87.44 346 GLY A CA 1
ATOM 2620 C C . GLY A 1 346 ? 12.875 -28 10.812 1 87.44 346 GLY A C 1
ATOM 2621 O O . GLY A 1 346 ? 12.258 -28.625 11.68 1 87.44 346 GLY A O 1
ATOM 2622 N N . PRO A 1 347 ? 12.641 -26.641 10.438 1 87.44 347 PRO A N 1
ATOM 2623 C CA . PRO A 1 347 ? 13.305 -25.812 9.422 1 87.44 347 PRO A CA 1
ATOM 2624 C C . PRO A 1 347 ? 14.641 -25.25 9.891 1 87.44 347 PRO A C 1
ATOM 2626 O O . PRO A 1 347 ? 14.766 -24.844 11.047 1 87.44 347 PRO A O 1
ATOM 2629 N N . LEU A 1 348 ? 15.711 -25.328 9.039 1 91.56 348 LEU A N 1
ATOM 2630 C CA . LEU A 1 348 ? 17.062 -24.828 9.289 1 91.56 348 LEU A CA 1
ATOM 2631 C C . LEU A 1 348 ? 17.406 -23.703 8.312 1 91.56 348 LEU A C 1
ATOM 2633 O O . LEU A 1 348 ? 16.969 -23.719 7.164 1 91.56 348 LEU A O 1
ATOM 2637 N N . THR A 1 349 ? 18.156 -22.75 8.805 1 90.12 349 THR A N 1
ATOM 2638 C CA . THR A 1 349 ? 18.719 -21.734 7.918 1 90.12 349 THR A CA 1
ATOM 2639 C C . THR A 1 349 ? 19.766 -22.344 6.996 1 90.12 349 THR A C 1
ATOM 2641 O O . THR A 1 349 ? 20.156 -23.5 7.168 1 90.12 349 THR A O 1
ATOM 2644 N N . PHE A 1 350 ? 20.125 -21.531 6.035 1 89.81 350 PHE A N 1
ATOM 2645 C CA . PHE A 1 350 ? 21.125 -21.984 5.094 1 89.81 350 PHE A CA 1
ATOM 2646 C C . PHE A 1 350 ? 22.406 -22.375 5.824 1 89.81 350 PHE A C 1
ATOM 2648 O O . PHE A 1 350 ? 22.953 -23.469 5.613 1 89.81 350 PHE A O 1
ATOM 2655 N N . ASP A 1 351 ? 22.797 -21.547 6.688 1 91.94 351 ASP A N 1
ATOM 2656 C CA . ASP A 1 351 ? 24.031 -21.812 7.43 1 91.94 351 ASP A CA 1
ATOM 2657 C C . ASP A 1 351 ? 23.891 -23.047 8.312 1 91.94 351 ASP A C 1
ATOM 2659 O O . ASP A 1 351 ? 24.812 -23.859 8.398 1 91.94 351 ASP A O 1
ATOM 2663 N N . GLU A 1 352 ? 22.766 -23.109 8.883 1 93.5 352 GLU A N 1
ATOM 2664 C CA . GLU A 1 352 ? 22.516 -24.281 9.727 1 93.5 352 GLU A CA 1
ATOM 2665 C C . GLU A 1 352 ? 22.5 -25.562 8.906 1 93.5 352 GLU A C 1
ATOM 2667 O O . GLU A 1 352 ? 22.969 -26.609 9.367 1 93.5 352 GLU A O 1
ATOM 2672 N N . SER A 1 353 ? 21.938 -25.469 7.797 1 94.56 353 SER A N 1
ATOM 2673 C CA . SER A 1 353 ? 21.844 -26.641 6.93 1 94.56 353 SER A CA 1
ATOM 2674 C C . SER A 1 353 ? 23.219 -27.078 6.434 1 94.56 353 SER A C 1
ATOM 2676 O O . SER A 1 353 ? 23.484 -28.281 6.312 1 94.56 353 SER A O 1
ATOM 2678 N N . ILE A 1 354 ? 24.031 -26.125 6.137 1 94.44 354 ILE A N 1
ATOM 2679 C CA . ILE A 1 354 ? 25.391 -26.406 5.719 1 94.44 354 ILE A CA 1
ATOM 2680 C C . ILE A 1 354 ? 26.156 -27.078 6.863 1 94.44 354 ILE A C 1
ATOM 2682 O O . ILE A 1 354 ? 26.859 -28.062 6.648 1 94.44 354 ILE A O 1
ATOM 2686 N N . THR A 1 355 ? 25.969 -26.5 8.039 1 95.38 355 THR A N 1
ATOM 2687 C CA . THR A 1 355 ? 26.641 -27.047 9.219 1 95.38 355 THR A CA 1
ATOM 2688 C C . THR A 1 355 ? 26.188 -28.484 9.469 1 95.38 355 THR A C 1
ATOM 2690 O O . THR A 1 355 ? 27 -29.359 9.75 1 95.38 355 THR A O 1
ATOM 2693 N N . LEU A 1 356 ? 24.922 -28.672 9.359 1 95.56 356 LEU A N 1
ATOM 2694 C CA . LEU A 1 356 ? 24.359 -30 9.547 1 95.56 356 LEU A CA 1
ATOM 2695 C C . LEU A 1 356 ? 24.938 -30.984 8.539 1 95.56 356 LEU A C 1
ATOM 2697 O O . LEU A 1 356 ? 25.281 -32.125 8.891 1 95.56 356 LEU A O 1
ATOM 2701 N N . ALA A 1 357 ? 25.031 -30.594 7.277 1 95.94 357 ALA A N 1
ATOM 2702 C CA . ALA A 1 357 ? 25.594 -31.422 6.219 1 95.94 357 ALA A CA 1
ATOM 2703 C C . ALA A 1 357 ? 27.047 -31.812 6.535 1 95.94 357 ALA A C 1
ATOM 2705 O O . ALA A 1 357 ? 27.438 -32.969 6.363 1 95.94 357 ALA A O 1
ATOM 2706 N N . LYS A 1 358 ? 27.797 -30.797 7.004 1 95.5 358 LYS A N 1
ATOM 2707 C CA . LYS A 1 358 ? 29.203 -31.031 7.344 1 95.5 358 LYS A CA 1
ATOM 2708 C C . LYS A 1 358 ? 29.328 -32 8.516 1 95.5 358 LYS A C 1
ATOM 2710 O O . LYS A 1 358 ? 30.219 -32.844 8.523 1 95.5 358 LYS A O 1
ATOM 2715 N N . GLU A 1 359 ? 28.5 -31.797 9.469 1 94.69 359 GLU A N 1
ATOM 2716 C CA . GLU A 1 359 ? 28.531 -32.625 10.664 1 94.69 359 GLU A CA 1
ATOM 2717 C C . GLU A 1 359 ? 28.188 -34.094 10.336 1 94.69 359 GLU A C 1
ATOM 2719 O O . GLU A 1 359 ? 28.766 -35 10.898 1 94.69 359 GLU A O 1
ATOM 2724 N N . MET A 1 360 ? 27.297 -34.25 9.5 1 94.19 360 MET A N 1
ATOM 2725 C CA . MET A 1 360 ? 26.75 -35.594 9.227 1 94.19 360 MET A CA 1
ATOM 2726 C C . MET A 1 360 ? 27.594 -36.312 8.188 1 94.19 360 MET A C 1
ATOM 2728 O O . MET A 1 360 ? 27.719 -37.531 8.227 1 94.19 360 MET A O 1
ATOM 2732 N N . PHE A 1 361 ? 28.125 -35.594 7.227 1 92.19 361 PHE A N 1
ATOM 2733 C CA . PHE A 1 361 ? 28.672 -36.281 6.07 1 92.19 361 PHE A CA 1
ATOM 2734 C C . PHE A 1 361 ? 30.094 -35.812 5.785 1 92.19 361 PHE A C 1
ATOM 2736 O O . PHE A 1 361 ? 30.734 -36.312 4.848 1 92.19 361 PHE A O 1
ATOM 2743 N N . GLY A 1 362 ? 30.438 -34.781 6.547 1 87.06 362 GLY A N 1
ATOM 2744 C CA . GLY A 1 362 ? 31.781 -34.281 6.371 1 87.06 362 GLY A CA 1
ATOM 2745 C C . GLY A 1 362 ? 32.844 -35.219 6.91 1 87.06 362 GLY A C 1
ATOM 2746 O O . GLY A 1 362 ? 32.531 -36.156 7.668 1 87.06 362 GLY A O 1
ATOM 2747 N N . ASP A 1 363 ? 34.188 -35 6.254 1 78.62 363 ASP A N 1
ATOM 2748 C CA . ASP A 1 363 ? 35.344 -35.75 6.738 1 78.62 363 ASP A CA 1
ATOM 2749 C C . ASP A 1 363 ? 35.812 -35.25 8.102 1 78.62 363 ASP A C 1
ATOM 2751 O O . ASP A 1 363 ? 35.688 -34.062 8.391 1 78.62 363 ASP A O 1
ATOM 2755 N N . MET B 1 1 ? -13.938 -4.77 -15.07 1 97.62 1 MET B N 1
ATOM 2756 C CA . MET B 1 1 ? -12.914 -5.742 -14.695 1 97.62 1 MET B CA 1
ATOM 2757 C C . MET B 1 1 ? -13.477 -6.781 -13.727 1 97.62 1 MET B C 1
ATOM 2759 O O . MET B 1 1 ? -14.094 -6.426 -12.719 1 97.62 1 MET B O 1
ATOM 2763 N N . LYS B 1 2 ? -13.312 -8.062 -14.086 1 98.5 2 LYS B N 1
ATOM 2764 C CA . LYS B 1 2 ? -13.719 -9.148 -13.195 1 98.5 2 LYS B CA 1
ATOM 2765 C C . LYS B 1 2 ? -12.719 -9.328 -12.055 1 98.5 2 LYS B C 1
ATOM 2767 O O . LYS B 1 2 ? -11.523 -9.094 -12.227 1 98.5 2 LYS B O 1
ATOM 2772 N N . LEU B 1 3 ? -13.289 -9.664 -10.906 1 98.81 3 LEU B N 1
ATOM 2773 C CA . LEU B 1 3 ? -12.43 -9.906 -9.758 1 98.81 3 LEU B CA 1
ATOM 2774 C C . LEU B 1 3 ? -12.352 -11.391 -9.438 1 98.81 3 LEU B C 1
ATOM 2776 O O . LEU B 1 3 ? -13.375 -12.07 -9.352 1 98.81 3 LEU B O 1
ATOM 2780 N N . SER B 1 4 ? -11.188 -11.883 -9.375 1 98.88 4 SER B N 1
ATOM 2781 C CA . SER B 1 4 ? -10.891 -13.258 -8.977 1 98.88 4 SER B CA 1
ATOM 2782 C C . SER B 1 4 ? -10.18 -13.297 -7.625 1 98.88 4 SER B C 1
ATOM 2784 O O . SER B 1 4 ? -9.016 -12.922 -7.52 1 98.88 4 SER B O 1
ATOM 2786 N N . ASP B 1 5 ? -10.898 -13.812 -6.645 1 98.88 5 ASP B N 1
ATOM 2787 C CA . ASP B 1 5 ? -10.328 -13.836 -5.301 1 98.88 5 ASP B CA 1
ATOM 2788 C C . ASP B 1 5 ? -9.445 -15.062 -5.098 1 98.88 5 ASP B C 1
ATOM 2790 O O . ASP B 1 5 ? -9.867 -16.188 -5.363 1 98.88 5 ASP B O 1
ATOM 2794 N N . VAL B 1 6 ? -8.25 -14.781 -4.641 1 98.69 6 VAL B N 1
ATOM 2795 C CA . VAL B 1 6 ? -7.301 -15.875 -4.477 1 98.69 6 VAL B CA 1
ATOM 2796 C C . VAL B 1 6 ? -6.965 -16.047 -2.996 1 98.69 6 VAL B C 1
ATOM 2798 O O . VAL B 1 6 ? -5.961 -16.672 -2.65 1 98.69 6 VAL B O 1
ATOM 2801 N N . THR B 1 7 ? -7.766 -15.531 -2.057 1 98.5 7 THR B N 1
ATOM 2802 C CA . THR B 1 7 ? -7.543 -15.547 -0.616 1 98.5 7 THR B CA 1
ATOM 2803 C C . THR B 1 7 ? -7.305 -16.969 -0.118 1 98.5 7 THR B C 1
ATOM 2805 O O . THR B 1 7 ? -6.348 -17.219 0.615 1 98.5 7 THR B O 1
ATOM 2808 N N . LEU B 1 8 ? -8.102 -17.875 -0.534 1 98 8 LEU B N 1
ATOM 2809 C CA . LEU B 1 8 ? -8.125 -19.219 0.037 1 98 8 LEU B CA 1
ATOM 2810 C C . LEU B 1 8 ? -6.961 -20.047 -0.488 1 98 8 LEU B C 1
ATOM 2812 O O . LEU B 1 8 ? -6.434 -20.906 0.227 1 98 8 LEU B O 1
ATOM 2816 N N . ARG B 1 9 ? -6.629 -19.797 -1.708 1 96.12 9 ARG B N 1
ATOM 2817 C CA . ARG B 1 9 ? -5.52 -20.547 -2.291 1 96.12 9 ARG B CA 1
ATOM 2818 C C . ARG B 1 9 ? -4.18 -19.922 -1.914 1 96.12 9 ARG B C 1
ATOM 2820 O O . ARG B 1 9 ? -3.318 -20.594 -1.337 1 96.12 9 ARG B O 1
ATOM 2827 N N . GLU B 1 10 ? -3.959 -18.641 -2.154 1 93.81 10 GLU B N 1
ATOM 2828 C CA . GLU B 1 10 ? -2.701 -17.953 -1.884 1 93.81 10 GLU B CA 1
ATOM 2829 C C . GLU B 1 10 ? -2.465 -17.797 -0.383 1 93.81 10 GLU B C 1
ATOM 2831 O O . GLU B 1 10 ? -1.332 -17.922 0.088 1 93.81 10 GLU B O 1
ATOM 2836 N N . GLY B 1 11 ? -3.561 -17.469 0.315 1 92.25 11 GLY B N 1
ATOM 2837 C CA . GLY B 1 11 ? -3.436 -17.359 1.761 1 92.25 11 GLY B CA 1
ATOM 2838 C C . GLY B 1 11 ? -2.979 -18.641 2.414 1 92.25 11 GLY B C 1
ATOM 2839 O O . GLY B 1 11 ? -2.193 -18.625 3.363 1 92.25 11 GLY B O 1
ATOM 2840 N N . ASP B 1 12 ? -3.449 -19.75 1.89 1 90.12 12 ASP B N 1
ATOM 2841 C CA . ASP B 1 12 ? -3.141 -21.062 2.418 1 90.12 12 ASP B CA 1
ATOM 2842 C C . ASP B 1 12 ? -1.676 -21.422 2.178 1 90.12 12 ASP B C 1
ATOM 2844 O O . ASP B 1 12 ? -1.143 -22.344 2.814 1 90.12 12 ASP B O 1
ATOM 2848 N N . GLN B 1 13 ? -1.04 -20.703 1.27 1 82.31 13 GLN B N 1
ATOM 2849 C CA . GLN B 1 13 ? 0.346 -21 0.918 1 82.31 13 GLN B CA 1
ATOM 2850 C C . GLN B 1 13 ? 1.311 -20.141 1.73 1 82.31 13 GLN B C 1
ATOM 2852 O O . GLN B 1 13 ? 2.529 -20.281 1.61 1 82.31 13 GLN B O 1
ATOM 2857 N N . MET B 1 14 ? 0.799 -19.234 2.572 1 84.94 14 MET B N 1
ATOM 2858 C CA . MET B 1 14 ? 1.66 -18.438 3.441 1 84.94 14 MET B CA 1
ATOM 2859 C C . MET B 1 14 ? 2.395 -19.328 4.441 1 84.94 14 MET B C 1
ATOM 2861 O O . MET B 1 14 ? 1.844 -20.328 4.91 1 84.94 14 MET B O 1
ATOM 2865 N N . PRO B 1 15 ? 3.646 -18.984 4.695 1 77.38 15 PRO B N 1
ATOM 2866 C CA . PRO B 1 15 ? 4.398 -19.781 5.664 1 77.38 15 PRO B CA 1
ATOM 2867 C C . PRO B 1 15 ? 3.662 -19.953 6.992 1 77.38 15 PRO B C 1
ATOM 2869 O O . PRO B 1 15 ? 3.15 -18.969 7.543 1 77.38 15 PRO B O 1
ATOM 2872 N N . GLY B 1 16 ? 3.512 -21.156 7.41 1 77.06 16 GLY B N 1
ATOM 2873 C CA . GLY B 1 16 ? 2.928 -21.469 8.703 1 77.06 16 GLY B CA 1
ATOM 2874 C C . GLY B 1 16 ? 1.418 -21.609 8.656 1 77.06 16 GLY B C 1
ATOM 2875 O O . GLY B 1 16 ? 0.792 -21.969 9.664 1 77.06 16 GLY B O 1
ATOM 2876 N N . ARG B 1 17 ? 0.838 -21.422 7.508 1 86.25 17 ARG B N 1
ATOM 2877 C CA . ARG B 1 17 ? -0.614 -21.516 7.406 1 86.25 17 ARG B CA 1
ATOM 2878 C C . ARG B 1 17 ? -1.027 -22.891 6.875 1 86.25 17 ARG B C 1
ATOM 2880 O O . ARG B 1 17 ? -0.293 -23.516 6.102 1 86.25 17 ARG B O 1
ATOM 2887 N N . ASN B 1 18 ? -2.082 -23.344 7.309 1 88.31 18 ASN B N 1
ATOM 2888 C CA . ASN B 1 18 ? -2.773 -24.562 6.891 1 88.31 18 ASN B CA 1
ATOM 2889 C C . ASN B 1 18 ? -4.262 -24.5 7.207 1 88.31 18 ASN B C 1
ATOM 2891 O O . ASN B 1 18 ? -4.73 -25.141 8.148 1 88.31 18 ASN B O 1
ATOM 2895 N N . TYR B 1 19 ? -4.938 -23.75 6.375 1 95.69 19 TYR B N 1
ATOM 2896 C CA . TYR B 1 19 ? -6.367 -23.578 6.605 1 95.69 19 TYR B CA 1
ATOM 2897 C C . TYR B 1 19 ? -7.098 -24.922 6.5 1 95.69 19 TYR B C 1
ATOM 2899 O O . TYR B 1 19 ? -6.781 -25.734 5.641 1 95.69 19 TYR B O 1
ATOM 2907 N N . THR B 1 20 ? -8.062 -25.156 7.336 1 97.12 20 THR B N 1
ATOM 2908 C CA . THR B 1 20 ? -8.844 -26.391 7.277 1 97.12 20 THR B CA 1
ATOM 2909 C C . THR B 1 20 ? -9.875 -26.328 6.152 1 97.12 20 THR B C 1
ATOM 2911 O O . THR B 1 20 ? -10.164 -25.25 5.633 1 97.12 20 THR B O 1
ATOM 2914 N N . THR B 1 21 ? -10.352 -27.516 5.777 1 97.69 21 THR B N 1
ATOM 2915 C CA . THR B 1 21 ? -11.406 -27.625 4.777 1 97.69 21 THR B CA 1
ATOM 2916 C C . THR B 1 21 ? -12.602 -26.75 5.156 1 97.69 21 THR B C 1
ATOM 2918 O O . THR B 1 21 ? -13.102 -25.984 4.336 1 97.69 21 THR B O 1
ATOM 2921 N N . ASP B 1 22 ? -12.977 -26.812 6.434 1 98.25 22 ASP B N 1
ATOM 2922 C CA . ASP B 1 22 ? -14.141 -26.062 6.91 1 98.25 22 ASP B CA 1
ATOM 2923 C C . ASP B 1 22 ? -13.883 -24.547 6.852 1 98.25 22 ASP B C 1
ATOM 2925 O O . ASP B 1 22 ? -14.766 -23.781 6.473 1 98.25 22 ASP B O 1
ATOM 2929 N N . GLN B 1 23 ? -12.734 -24.141 7.246 1 98.56 23 GLN B N 1
ATOM 2930 C CA . GLN B 1 23 ? -12.375 -22.734 7.188 1 98.56 23 GLN B CA 1
ATOM 2931 C C . GLN B 1 23 ? -12.484 -22.188 5.762 1 98.56 23 GLN B C 1
ATOM 2933 O O . GLN B 1 23 ? -13.039 -21.109 5.543 1 98.56 23 GLN B O 1
ATOM 2938 N N . LYS B 1 24 ? -11.984 -22.953 4.84 1 98.31 24 LYS B N 1
ATOM 2939 C CA . LYS B 1 24 ? -11.984 -22.531 3.445 1 98.31 24 LYS B CA 1
ATOM 2940 C C . LYS B 1 24 ? -13.406 -22.469 2.891 1 98.31 24 LYS B C 1
ATOM 2942 O O . LYS B 1 24 ? -13.781 -21.5 2.232 1 98.31 24 LYS B O 1
ATOM 2947 N N . ILE B 1 25 ? -14.195 -23.469 3.178 1 98.5 25 ILE B N 1
ATOM 2948 C CA . ILE B 1 25 ? -15.562 -23.531 2.674 1 98.5 25 ILE B CA 1
ATOM 2949 C C . ILE B 1 25 ? -16.391 -22.391 3.273 1 98.5 25 ILE B C 1
ATOM 2951 O O . ILE B 1 25 ? -17.062 -21.656 2.549 1 98.5 25 ILE B O 1
ATOM 2955 N N . ASP B 1 26 ? -16.297 -22.203 4.59 1 98.56 26 ASP B N 1
ATOM 2956 C CA . ASP B 1 26 ? -17.016 -21.125 5.258 1 98.56 26 ASP B CA 1
ATOM 2957 C C . ASP B 1 26 ? -16.609 -19.75 4.715 1 98.56 26 ASP B C 1
ATOM 2959 O O . ASP B 1 26 ? -17.453 -18.891 4.504 1 98.56 26 ASP B O 1
ATOM 2963 N N . SER B 1 27 ? -15.359 -19.562 4.5 1 98.75 27 SER B N 1
ATOM 2964 C CA . SER B 1 27 ? -14.844 -18.297 3.977 1 98.75 27 SER B CA 1
ATOM 2965 C C . SER B 1 27 ? -15.352 -18.031 2.562 1 98.75 27 SER B C 1
ATOM 2967 O O . SER B 1 27 ? -15.695 -16.906 2.221 1 98.75 27 SER B O 1
ATOM 2969 N N . ALA B 1 28 ? -15.383 -19.094 1.76 1 98.75 28 ALA B N 1
ATOM 2970 C CA . ALA B 1 28 ? -15.859 -18.938 0.389 1 98.75 28 ALA B CA 1
ATOM 2971 C C . ALA B 1 28 ? -17.328 -18.516 0.364 1 98.75 28 ALA B C 1
ATOM 2973 O O . ALA B 1 28 ? -17.719 -17.688 -0.468 1 98.75 28 ALA B O 1
ATOM 2974 N N . HIS B 1 29 ? -18.078 -19.078 1.248 1 98.62 29 HIS B N 1
ATOM 2975 C CA . HIS B 1 29 ? -19.484 -18.688 1.347 1 98.62 29 HIS B CA 1
ATOM 2976 C C . HIS B 1 29 ? -19.625 -17.219 1.717 1 98.62 29 HIS B C 1
ATOM 2978 O O . HIS B 1 29 ? -20.5 -16.516 1.194 1 98.62 29 HIS B O 1
ATOM 2984 N N . GLN B 1 30 ? -18.797 -16.766 2.604 1 98.44 30 GLN B N 1
ATOM 2985 C CA . GLN B 1 30 ? -18.812 -15.352 2.973 1 98.44 30 GLN B CA 1
ATOM 2986 C C . GLN B 1 30 ? -18.375 -14.477 1.804 1 98.44 30 GLN B C 1
ATOM 2988 O O . GLN B 1 30 ? -19.016 -13.469 1.499 1 98.44 30 GLN B O 1
ATOM 2993 N N . LEU B 1 31 ? -17.312 -14.867 1.132 1 98.44 31 LEU B N 1
ATOM 2994 C CA . LEU B 1 31 ? -16.781 -14.125 -0.005 1 98.44 31 LEU B CA 1
ATOM 2995 C C . LEU B 1 31 ? -17.812 -13.992 -1.107 1 98.44 31 LEU B C 1
ATOM 2997 O O . LEU B 1 31 ? -17.875 -12.969 -1.791 1 98.44 31 LEU B O 1
ATOM 3001 N N . ASP B 1 32 ? -18.594 -14.992 -1.256 1 98.5 32 ASP B N 1
ATOM 3002 C CA . ASP B 1 32 ? -19.625 -15.047 -2.301 1 98.5 32 ASP B CA 1
ATOM 3003 C C . ASP B 1 32 ? -20.641 -13.938 -2.121 1 98.5 32 ASP B C 1
ATOM 3005 O O . ASP B 1 32 ? -21.25 -13.477 -3.096 1 98.5 32 ASP B O 1
ATOM 3009 N N . LYS B 1 33 ? -20.844 -13.477 -0.882 1 98.38 33 LYS B N 1
ATOM 3010 C CA . LYS B 1 33 ? -21.828 -12.438 -0.567 1 98.38 33 LYS B CA 1
ATOM 3011 C C . LYS B 1 33 ? -21.438 -11.109 -1.204 1 98.38 33 LYS B C 1
ATOM 3013 O O . LYS B 1 33 ? -22.266 -10.211 -1.339 1 98.38 33 LYS B O 1
ATOM 3018 N N . LEU B 1 34 ? -20.188 -10.945 -1.62 1 98.5 34 LEU B N 1
ATOM 3019 C CA . LEU B 1 34 ? -19.703 -9.703 -2.219 1 98.5 34 LEU B CA 1
ATOM 3020 C C . LEU B 1 34 ? -20.094 -9.617 -3.689 1 98.5 34 LEU B C 1
ATOM 3022 O O . LEU B 1 34 ? -20.078 -8.539 -4.285 1 98.5 34 LEU B O 1
ATOM 3026 N N . GLY B 1 35 ? -20.391 -10.742 -4.266 1 98.19 35 GLY B N 1
ATOM 3027 C CA . GLY B 1 35 ? -20.688 -10.766 -5.688 1 98.19 35 GLY B CA 1
ATOM 3028 C C . GLY B 1 35 ? -19.453 -10.836 -6.555 1 98.19 35 GLY B C 1
ATOM 3029 O O . GLY B 1 35 ? -19.438 -10.328 -7.68 1 98.19 35 GLY B O 1
ATOM 3030 N N . ILE B 1 36 ? -18.406 -11.445 -6.074 1 97.88 36 ILE B N 1
ATOM 3031 C CA . ILE B 1 36 ? -17.188 -11.594 -6.855 1 97.88 36 ILE B CA 1
ATOM 3032 C C . ILE B 1 36 ? -17.406 -12.609 -7.973 1 97.88 36 ILE B C 1
ATOM 3034 O O . ILE B 1 36 ? -18.297 -13.461 -7.875 1 97.88 36 ILE B O 1
ATOM 3038 N N . ASP B 1 37 ? -16.641 -12.508 -8.992 1 98.56 37 ASP B N 1
ATOM 3039 C CA . ASP B 1 37 ? -16.844 -13.32 -10.188 1 98.56 37 ASP B CA 1
ATOM 3040 C C . ASP B 1 37 ? -16.266 -14.719 -10.008 1 98.56 37 ASP B C 1
ATOM 3042 O O . ASP B 1 37 ? -16.891 -15.711 -10.391 1 98.56 37 ASP B O 1
ATOM 3046 N N . PHE B 1 38 ? -15.102 -14.75 -9.422 1 98.75 38 PHE B N 1
ATOM 3047 C CA . PHE B 1 38 ? -14.367 -16 -9.312 1 98.75 38 PHE B CA 1
ATOM 3048 C C . PHE B 1 38 ? -13.789 -16.172 -7.914 1 98.75 38 PHE B C 1
ATOM 3050 O O . PHE B 1 38 ? -13.391 -15.195 -7.277 1 98.75 38 PHE B O 1
ATOM 3057 N N . VAL B 1 39 ? -13.727 -17.375 -7.434 1 98.75 39 VAL B N 1
ATOM 3058 C CA . VAL B 1 39 ? -13.023 -17.766 -6.215 1 98.75 39 VAL B CA 1
ATOM 3059 C C . VAL B 1 39 ? -12.039 -18.891 -6.512 1 98.75 39 VAL B C 1
ATOM 3061 O O . VAL B 1 39 ? -12.453 -20 -6.855 1 98.75 39 VAL B O 1
ATOM 3064 N N . GLN B 1 40 ? -10.789 -18.578 -6.508 1 98.69 40 GLN B N 1
ATOM 3065 C CA . GLN B 1 40 ? -9.789 -19.625 -6.609 1 98.69 40 GLN B CA 1
ATOM 3066 C C . GLN B 1 40 ? -9.562 -20.312 -5.258 1 98.69 40 GLN B C 1
ATOM 3068 O O . GLN B 1 40 ? -8.828 -19.797 -4.418 1 98.69 40 GLN B O 1
ATOM 3073 N N . ALA B 1 41 ? -10.07 -21.484 -5.148 1 97.06 41 ALA B N 1
ATOM 3074 C CA . ALA B 1 41 ? -10.266 -22.062 -3.822 1 97.06 41 ALA B CA 1
ATOM 3075 C C . ALA B 1 41 ? -9.141 -23.031 -3.477 1 97.06 41 ALA B C 1
ATOM 3077 O O . ALA B 1 41 ? -8.961 -23.391 -2.311 1 97.06 41 ALA B O 1
ATOM 3078 N N . GLY B 1 42 ? -8.453 -23.438 -4.562 1 95.94 42 GLY B N 1
ATOM 3079 C CA . GLY B 1 42 ? -7.414 -24.391 -4.184 1 95.94 42 GLY B CA 1
ATOM 3080 C C . GLY B 1 42 ? -6.641 -24.938 -5.371 1 95.94 42 GLY B C 1
ATOM 3081 O O . GLY B 1 42 ? -6.801 -24.453 -6.496 1 95.94 42 GLY B O 1
ATOM 3082 N N . PHE B 1 43 ? -5.707 -25.844 -5.027 1 95.88 43 PHE B N 1
ATOM 3083 C CA . PHE B 1 43 ? -4.809 -26.594 -5.898 1 95.88 43 PHE B CA 1
ATOM 3084 C C . PHE B 1 43 ? -4.984 -28.094 -5.688 1 95.88 43 PHE B C 1
ATOM 3086 O O . PHE B 1 43 ? -4.195 -28.719 -4.98 1 95.88 43 PHE B O 1
ATOM 3093 N N . PRO B 1 44 ? -5.93 -28.688 -6.387 1 96.81 44 PRO B N 1
ATOM 3094 C CA . PRO B 1 44 ? -6.387 -30.047 -6.078 1 96.81 44 PRO B CA 1
ATOM 3095 C C . PRO B 1 44 ? -5.262 -31.078 -6.141 1 96.81 44 PRO B C 1
ATOM 3097 O O . PRO B 1 44 ? -5.281 -32.062 -5.398 1 96.81 44 PRO B O 1
ATOM 3100 N N . ALA B 1 45 ? -4.289 -30.859 -6.992 1 94.56 45 ALA B N 1
ATOM 3101 C CA . ALA B 1 45 ? -3.197 -31.828 -7.137 1 94.56 45 ALA B CA 1
ATOM 3102 C C . ALA B 1 45 ? -2.404 -31.953 -5.836 1 94.56 45 ALA B C 1
ATOM 3104 O O . ALA B 1 45 ? -1.632 -32.906 -5.664 1 94.56 45 ALA B O 1
ATOM 3105 N N . THR B 1 46 ? -2.578 -30.984 -4.926 1 88.56 46 THR B N 1
ATOM 3106 C CA . THR B 1 46 ? -1.753 -30.969 -3.723 1 88.56 46 THR B CA 1
ATOM 3107 C C . THR B 1 46 ? -2.367 -31.828 -2.629 1 88.56 46 THR B C 1
ATOM 3109 O O . THR B 1 46 ? -1.711 -32.156 -1.63 1 88.56 46 THR B O 1
ATOM 3112 N N . GLY B 1 47 ? -3.65 -32.219 -2.855 1 90.12 47 GLY B N 1
ATOM 3113 C CA . GLY B 1 47 ? -4.176 -33.125 -1.836 1 90.12 47 GLY B CA 1
ATOM 3114 C C . GLY B 1 47 ? -5.688 -33.094 -1.751 1 90.12 47 GLY B C 1
ATOM 3115 O O . GLY B 1 47 ? -6.352 -32.375 -2.49 1 90.12 47 GLY B O 1
ATOM 3116 N N . GLU B 1 48 ? -6.141 -33.969 -0.784 1 94.56 48 GLU B N 1
ATOM 3117 C CA . GLU B 1 48 ? -7.57 -34.219 -0.636 1 94.56 48 GLU B CA 1
ATOM 3118 C C . GLU B 1 48 ? -8.297 -32.969 -0.107 1 94.56 48 GLU B C 1
ATOM 3120 O O . GLU B 1 48 ? -9.453 -32.719 -0.463 1 94.56 48 GLU B O 1
ATOM 3125 N N . LYS B 1 49 ? -7.652 -32.188 0.678 1 95.81 49 LYS B N 1
ATOM 3126 C CA . LYS B 1 49 ? -8.258 -30.984 1.239 1 95.81 49 LYS B CA 1
ATOM 3127 C C . LYS B 1 49 ? -8.789 -30.062 0.138 1 95.81 49 LYS B C 1
ATOM 3129 O O . LYS B 1 49 ? -9.984 -29.766 0.091 1 95.81 49 LYS B O 1
ATOM 3134 N N . ASP B 1 50 ? -7.953 -29.75 -0.765 1 96.38 50 ASP B N 1
ATOM 3135 C CA . ASP B 1 50 ? -8.336 -28.828 -1.821 1 96.38 50 ASP B CA 1
ATOM 3136 C C . ASP B 1 50 ? -9.328 -29.469 -2.785 1 96.38 50 ASP B C 1
ATOM 3138 O O . ASP B 1 50 ? -10.203 -28.781 -3.326 1 96.38 50 ASP B O 1
ATOM 3142 N N . GLN B 1 51 ? -9.195 -30.766 -2.967 1 97.19 51 GLN B N 1
ATOM 3143 C CA . GLN B 1 51 ? -10.188 -31.484 -3.764 1 97.19 51 GLN B CA 1
ATOM 3144 C C . GLN B 1 51 ? -11.578 -31.359 -3.146 1 97.19 51 GLN B C 1
ATOM 3146 O O . GLN B 1 51 ? -12.547 -31.062 -3.842 1 97.19 51 GLN B O 1
ATOM 3151 N N . THR B 1 52 ? -11.617 -31.594 -1.875 1 97.62 52 THR B N 1
ATOM 3152 C CA . THR B 1 52 ? -12.883 -31.562 -1.148 1 97.62 52 THR B CA 1
ATOM 3153 C C . THR B 1 52 ? -13.469 -30.141 -1.157 1 97.62 52 THR B C 1
ATOM 3155 O O . THR B 1 52 ? -14.664 -29.969 -1.39 1 97.62 52 THR B O 1
ATOM 3158 N N . VAL B 1 53 ? -12.656 -29.125 -0.917 1 98.06 53 VAL B N 1
ATOM 3159 C CA . VAL B 1 53 ? -13.094 -27.734 -0.881 1 98.06 53 VAL B CA 1
ATOM 3160 C C . VAL B 1 53 ? -13.734 -27.359 -2.215 1 98.06 53 VAL B C 1
ATOM 3162 O O . VAL B 1 53 ? -14.836 -26.812 -2.246 1 98.06 53 VAL B O 1
ATOM 3165 N N . ILE B 1 54 ? -13.086 -27.688 -3.291 1 98.38 54 ILE B N 1
ATOM 3166 C CA . ILE B 1 54 ? -13.555 -27.328 -4.621 1 98.38 54 ILE B CA 1
ATOM 3167 C C . ILE B 1 54 ? -14.852 -28.062 -4.934 1 98.38 54 ILE B C 1
ATOM 3169 O O . ILE B 1 54 ? -15.812 -27.484 -5.438 1 98.38 54 ILE B O 1
ATOM 3173 N N . THR B 1 55 ? -14.891 -29.344 -4.648 1 97.44 55 THR B N 1
ATOM 3174 C CA . THR B 1 55 ? -16.062 -30.156 -4.906 1 97.44 55 THR B CA 1
ATOM 3175 C C . THR B 1 55 ? -17.281 -29.594 -4.172 1 97.44 55 THR B C 1
ATOM 3177 O O . THR B 1 55 ? -18.359 -29.484 -4.754 1 97.44 55 THR B O 1
ATOM 3180 N N . GLU B 1 56 ? -17.094 -29.234 -2.961 1 97.38 56 GLU B N 1
ATOM 3181 C CA . GLU B 1 56 ? -18.188 -28.734 -2.133 1 97.38 56 GLU B CA 1
ATOM 3182 C C . GLU B 1 56 ? -18.641 -27.359 -2.594 1 97.38 56 GLU B C 1
ATOM 3184 O O . GLU B 1 56 ? -19.828 -27.031 -2.516 1 97.38 56 GLU B O 1
ATOM 3189 N N . LEU B 1 57 ? -17.766 -26.531 -3.094 1 98 57 LEU B N 1
ATOM 3190 C CA . LEU B 1 57 ? -18.062 -25.141 -3.439 1 98 57 LEU B CA 1
ATOM 3191 C C . LEU B 1 57 ? -18.703 -25.047 -4.82 1 98 57 LEU B C 1
ATOM 3193 O O . LEU B 1 57 ? -19.484 -24.141 -5.086 1 98 57 LEU B O 1
ATOM 3197 N N . ALA B 1 58 ? -18.359 -25.844 -5.812 1 91.06 58 ALA B N 1
ATOM 3198 C CA . ALA B 1 58 ? -18.734 -25.766 -7.223 1 91.06 58 ALA B CA 1
ATOM 3199 C C . ALA B 1 58 ? -20.234 -25.641 -7.383 1 91.06 58 ALA B C 1
ATOM 3201 O O . ALA B 1 58 ? -20.719 -24.906 -8.258 1 91.06 58 ALA B O 1
ATOM 3202 N N . GLU B 1 59 ? -21.062 -26.125 -6.57 1 88.25 59 GLU B N 1
ATOM 3203 C CA . GLU B 1 59 ? -22.516 -26.016 -6.723 1 88.25 59 GLU B CA 1
ATOM 3204 C C . GLU B 1 59 ? -23.141 -25.312 -5.523 1 88.25 59 GLU B C 1
ATOM 3206 O O . GLU B 1 59 ? -24.375 -25.219 -5.422 1 88.25 59 GLU B O 1
ATOM 3211 N N . ALA B 1 60 ? -22.25 -24.703 -4.828 1 95.81 60 ALA B N 1
ATOM 3212 C CA . ALA B 1 60 ? -22.781 -24.219 -3.555 1 95.81 60 ALA B CA 1
ATOM 3213 C C . ALA B 1 60 ? -22.734 -22.703 -3.494 1 95.81 60 ALA B C 1
ATOM 3215 O O . ALA B 1 60 ? -23.406 -22.078 -2.658 1 95.81 60 ALA B O 1
ATOM 3216 N N . ILE B 1 61 ? -21.969 -22.062 -4.387 1 97.75 61 ILE B N 1
ATOM 3217 C CA . ILE B 1 61 ? -21.875 -20.594 -4.363 1 97.75 61 ILE B CA 1
ATOM 3218 C C . ILE B 1 61 ? -22.125 -20.047 -5.766 1 97.75 61 ILE B C 1
ATOM 3220 O O . ILE B 1 61 ? -22.125 -20.797 -6.746 1 97.75 61 ILE B O 1
ATOM 3224 N N . GLN B 1 62 ? -22.375 -18.781 -5.895 1 97.94 62 GLN B N 1
ATOM 3225 C CA . GLN B 1 62 ? -22.688 -18.141 -7.164 1 97.94 62 GLN B CA 1
ATOM 3226 C C . GLN B 1 62 ? -21.438 -17.891 -7.984 1 97.94 62 GLN B C 1
ATOM 3228 O O . GLN B 1 62 ? -21.438 -18.016 -9.211 1 97.94 62 GLN B O 1
ATOM 3233 N N . ALA B 1 63 ? -20.312 -17.469 -7.344 1 98.44 63 ALA B N 1
ATOM 3234 C CA . ALA B 1 63 ? -19.047 -17.25 -8.039 1 98.44 63 ALA B CA 1
ATOM 3235 C C . ALA B 1 63 ? -18.547 -18.531 -8.695 1 98.44 63 ALA B C 1
ATOM 3237 O O . ALA B 1 63 ? -18.781 -19.641 -8.188 1 98.44 63 ALA B O 1
ATOM 3238 N N . ASP B 1 64 ? -17.922 -18.406 -9.805 1 98.62 64 ASP B N 1
ATOM 3239 C CA . ASP B 1 64 ? -17.297 -19.562 -10.414 1 98.62 64 ASP B CA 1
ATOM 3240 C C . ASP B 1 64 ? -16.078 -20.016 -9.594 1 98.62 64 ASP B C 1
ATOM 3242 O O . ASP B 1 64 ? -15.219 -19.219 -9.25 1 98.62 64 ASP B O 1
ATOM 3246 N N . VAL B 1 65 ? -16.078 -21.281 -9.25 1 98.75 65 VAL B N 1
ATOM 3247 C CA . VAL B 1 65 ? -14.977 -21.844 -8.477 1 98.75 65 VAL B CA 1
ATOM 3248 C C . VAL B 1 65 ? -13.828 -22.234 -9.406 1 98.75 65 VAL B C 1
ATOM 3250 O O . VAL B 1 65 ? -14.023 -22.938 -10.398 1 98.75 65 VAL B O 1
ATOM 3253 N N . VAL B 1 66 ? -12.648 -21.703 -9.094 1 98.75 66 VAL B N 1
ATOM 3254 C CA . VAL B 1 66 ? -11.469 -21.891 -9.93 1 98.75 66 VAL B CA 1
ATOM 3255 C C . VAL B 1 66 ? -10.5 -22.844 -9.234 1 98.75 66 VAL B C 1
ATOM 3257 O O . VAL B 1 66 ? -10.188 -22.672 -8.055 1 98.75 66 VAL B O 1
ATOM 3260 N N . ALA B 1 67 ? -10.047 -23.844 -9.906 1 98.62 67 ALA B N 1
ATOM 3261 C CA . ALA B 1 67 ? -8.977 -24.734 -9.445 1 98.62 67 ALA B CA 1
ATOM 3262 C C . ALA B 1 67 ? -7.672 -24.453 -10.195 1 98.62 67 ALA B C 1
ATOM 3264 O O . ALA B 1 67 ? -7.668 -24.359 -11.43 1 98.62 67 ALA B O 1
ATOM 3265 N N . LEU B 1 68 ? -6.648 -24.266 -9.422 1 98.25 68 LEU B N 1
ATOM 3266 C CA . LEU B 1 68 ? -5.328 -24.094 -10.016 1 98.25 68 LEU B CA 1
ATOM 3267 C C . LEU B 1 68 ? -4.746 -25.438 -10.445 1 98.25 68 LEU B C 1
ATOM 3269 O O . LEU B 1 68 ? -4.977 -26.469 -9.781 1 98.25 68 LEU B O 1
ATOM 3273 N N . ALA B 1 69 ? -4.055 -25.5 -11.531 1 98.31 69 ALA B N 1
ATOM 3274 C CA . ALA B 1 69 ? -3.357 -26.688 -12.016 1 98.31 69 ALA B CA 1
ATOM 3275 C C . ALA B 1 69 ? -2.09 -26.297 -12.773 1 98.31 69 ALA B C 1
ATOM 3277 O O . ALA B 1 69 ? -2.078 -25.312 -13.523 1 98.31 69 ALA B O 1
ATOM 3278 N N . ARG B 1 70 ? -0.999 -27.031 -12.625 1 96.5 70 ARG B N 1
ATOM 3279 C CA . ARG B 1 70 ? 0.141 -26.906 -13.531 1 96.5 70 ARG B CA 1
ATOM 3280 C C . ARG B 1 70 ? -0.216 -27.391 -14.93 1 96.5 70 ARG B C 1
ATOM 3282 O O . ARG B 1 70 ? -1.241 -28.047 -15.125 1 96.5 70 ARG B O 1
ATOM 3289 N N . ALA B 1 71 ? 0.618 -26.984 -15.789 1 98.06 71 ALA B N 1
ATOM 3290 C CA . ALA B 1 71 ? 0.409 -27.438 -17.156 1 98.06 71 ALA B CA 1
ATOM 3291 C C . ALA B 1 71 ? 0.794 -28.906 -17.312 1 98.06 71 ALA B C 1
ATOM 3293 O O . ALA B 1 71 ? 1.565 -29.266 -18.203 1 98.06 71 ALA B O 1
ATOM 3294 N N . LEU B 1 72 ? 0.199 -29.688 -16.438 1 97.5 72 LEU B N 1
ATOM 3295 C CA . LEU B 1 72 ? 0.364 -31.141 -16.422 1 97.5 72 LEU B CA 1
ATOM 3296 C C . LEU B 1 72 ? -0.99 -31.844 -16.438 1 97.5 72 LEU B C 1
ATOM 3298 O O . LEU B 1 72 ? -1.906 -31.453 -15.711 1 97.5 72 LEU B O 1
ATOM 3302 N N . ILE B 1 73 ? -1.087 -32.875 -17.25 1 97.94 73 ILE B N 1
ATOM 3303 C CA . ILE B 1 73 ? -2.348 -33.594 -17.438 1 97.94 73 ILE B CA 1
ATOM 3304 C C . ILE B 1 73 ? -2.855 -34.094 -16.094 1 97.94 73 ILE B C 1
ATOM 3306 O O . ILE B 1 73 ? -4.047 -34 -15.781 1 97.94 73 ILE B O 1
ATOM 3310 N N . ALA B 1 74 ? -1.991 -34.656 -15.305 1 97.75 74 ALA B N 1
ATOM 3311 C CA . ALA B 1 74 ? -2.377 -35.188 -14.008 1 97.75 74 ALA B CA 1
ATOM 3312 C C . ALA B 1 74 ? -2.971 -34.125 -13.109 1 97.75 74 ALA B C 1
ATOM 3314 O O . ALA B 1 74 ? -3.916 -34.375 -12.359 1 97.75 74 ALA B O 1
ATOM 3315 N N . ASP B 1 75 ? -2.402 -32.875 -13.086 1 98.31 75 ASP B N 1
ATOM 3316 C CA . ASP B 1 75 ? -2.916 -31.766 -12.289 1 98.31 75 ASP B CA 1
ATOM 3317 C C . ASP B 1 75 ? -4.277 -31.312 -12.797 1 98.31 75 ASP B C 1
ATOM 3319 O O . ASP B 1 75 ? -5.16 -30.969 -12.008 1 98.31 75 ASP B O 1
ATOM 3323 N N . ILE B 1 76 ? -4.406 -31.297 -14.109 1 98.69 76 ILE B N 1
ATOM 3324 C CA . ILE B 1 76 ? -5.668 -30.906 -14.734 1 98.69 76 ILE B CA 1
ATOM 3325 C C . ILE B 1 76 ? -6.746 -31.938 -14.398 1 98.69 76 ILE B C 1
ATOM 3327 O O . ILE B 1 76 ? -7.879 -31.562 -14.062 1 98.69 76 ILE B O 1
ATOM 3331 N N . ASP B 1 77 ? -6.352 -33.219 -14.477 1 98.56 77 ASP B N 1
ATOM 3332 C CA . ASP B 1 77 ? -7.289 -34.281 -14.109 1 98.56 77 ASP B CA 1
ATOM 3333 C C . ASP B 1 77 ? -7.785 -34.094 -12.672 1 98.56 77 ASP B C 1
ATOM 3335 O O . ASP B 1 77 ? -8.969 -34.25 -12.391 1 98.56 77 ASP B O 1
ATOM 3339 N N . ALA B 1 78 ? -6.922 -33.75 -11.781 1 98.31 78 ALA B N 1
ATOM 3340 C CA . ALA B 1 78 ? -7.293 -33.531 -10.391 1 98.31 78 ALA B CA 1
ATOM 3341 C C . ALA B 1 78 ? -8.305 -32.406 -10.266 1 98.31 78 ALA B C 1
ATOM 3343 O O . ALA B 1 78 ? -9.25 -32.5 -9.477 1 98.31 78 ALA B O 1
ATOM 3344 N N . ALA B 1 79 ? -8.086 -31.344 -11 1 98.44 79 ALA B N 1
ATOM 3345 C CA . ALA B 1 79 ? -9.008 -30.203 -11.008 1 98.44 79 ALA B CA 1
ATOM 3346 C C . ALA B 1 79 ? -10.367 -30.609 -11.57 1 98.44 79 ALA B C 1
ATOM 3348 O O . ALA B 1 79 ? -11.406 -30.266 -11.008 1 98.44 79 ALA B O 1
ATOM 3349 N N . LEU B 1 80 ? -10.336 -31.375 -12.727 1 98.19 80 LEU B N 1
ATOM 3350 C CA . LEU B 1 80 ? -11.562 -31.828 -13.375 1 98.19 80 LEU B CA 1
ATOM 3351 C C . LEU B 1 80 ? -12.328 -32.781 -12.469 1 98.19 80 LEU B C 1
ATOM 3353 O O . LEU B 1 80 ? -13.555 -32.688 -12.367 1 98.19 80 LEU B O 1
ATOM 3357 N N . ASP B 1 81 ? -11.594 -33.656 -11.805 1 97.75 81 ASP B N 1
ATOM 3358 C CA . ASP B 1 81 ? -12.203 -34.625 -10.906 1 97.75 81 ASP B CA 1
ATOM 3359 C C . ASP B 1 81 ? -12.906 -33.938 -9.742 1 97.75 81 ASP B C 1
ATOM 3361 O O . ASP B 1 81 ? -13.859 -34.469 -9.172 1 97.75 81 ASP B O 1
ATOM 3365 N N . ALA B 1 82 ? -12.469 -32.75 -9.406 1 97.44 82 ALA B N 1
ATOM 3366 C CA . ALA B 1 82 ? -13.055 -31.984 -8.305 1 97.44 82 ALA B CA 1
ATOM 3367 C C . ALA B 1 82 ? -14.289 -31.203 -8.773 1 97.44 82 ALA B C 1
ATOM 3369 O O . ALA B 1 82 ? -14.906 -30.484 -7.992 1 97.44 82 ALA B O 1
ATOM 3370 N N . ASN B 1 83 ? -14.617 -31.312 -10.016 1 96.69 83 ASN B N 1
ATOM 3371 C CA . ASN B 1 83 ? -15.797 -30.688 -10.609 1 96.69 83 ASN B CA 1
ATOM 3372 C C . ASN B 1 83 ? -15.727 -29.172 -10.539 1 96.69 83 ASN B C 1
ATOM 3374 O O . ASN B 1 83 ? -16.719 -28.516 -10.234 1 96.69 83 ASN B O 1
ATOM 3378 N N . THR B 1 84 ? -14.562 -28.609 -10.742 1 98.06 84 THR B N 1
ATOM 3379 C CA . THR B 1 84 ? -14.359 -27.172 -10.742 1 98.06 84 THR B CA 1
ATOM 3380 C C . THR B 1 84 ? -15.117 -26.516 -11.891 1 98.06 84 THR B C 1
ATOM 3382 O O . THR B 1 84 ? -15.406 -27.156 -12.906 1 98.06 84 THR B O 1
ATOM 3385 N N . ASP B 1 85 ? -15.492 -25.234 -11.719 1 98.19 85 ASP B N 1
ATOM 3386 C CA . ASP B 1 85 ? -16.125 -24.469 -12.797 1 98.19 85 ASP B CA 1
ATOM 3387 C C . ASP B 1 85 ? -15.086 -24.016 -13.82 1 98.19 85 ASP B C 1
ATOM 3389 O O . ASP B 1 85 ? -15.398 -23.859 -15 1 98.19 85 ASP B O 1
ATOM 3393 N N . VAL B 1 86 ? -13.898 -23.688 -13.367 1 98.69 86 VAL B N 1
ATOM 3394 C CA . VAL B 1 86 ? -12.812 -23.141 -14.18 1 98.69 86 VAL B CA 1
ATOM 3395 C C . VAL B 1 86 ? -11.5 -23.844 -13.828 1 98.69 86 VAL B C 1
ATOM 3397 O O . VAL B 1 86 ? -11.195 -24.047 -12.656 1 98.69 86 VAL B O 1
ATOM 3400 N N . VAL B 1 87 ? -10.758 -24.281 -14.781 1 98.81 87 VAL B N 1
ATOM 3401 C CA . VAL B 1 87 ? -9.383 -24.703 -14.57 1 98.81 87 VAL B CA 1
ATOM 3402 C C . VAL B 1 87 ? -8.43 -23.562 -14.938 1 98.81 87 VAL B C 1
ATOM 3404 O O . VAL B 1 87 ? -8.469 -23.047 -16.062 1 98.81 87 VAL B O 1
ATOM 3407 N N . ASP B 1 88 ? -7.656 -23.109 -13.977 1 98.88 88 ASP B N 1
ATOM 3408 C CA . ASP B 1 88 ? -6.609 -22.125 -14.219 1 98.88 88 ASP B CA 1
ATOM 3409 C C . ASP B 1 88 ? -5.246 -22.797 -14.359 1 98.88 88 ASP B C 1
ATOM 3411 O O . ASP B 1 88 ? -4.629 -23.188 -13.359 1 98.88 88 ASP B O 1
ATOM 3415 N N . VAL B 1 89 ? -4.797 -22.922 -15.562 1 98.81 89 VAL B N 1
ATOM 3416 C CA . VAL B 1 89 ? -3.51 -23.547 -15.844 1 98.81 89 VAL B CA 1
ATOM 3417 C C . VAL B 1 89 ? -2.391 -22.516 -15.664 1 98.81 89 VAL B C 1
ATOM 3419 O O . VAL B 1 89 ? -2.387 -21.469 -16.328 1 98.81 89 VAL B O 1
ATOM 3422 N N . PHE B 1 90 ? -1.479 -22.75 -14.742 1 97.94 90 PHE B N 1
ATOM 3423 C CA . PHE B 1 90 ? -0.4 -21.797 -14.555 1 97.94 90 PHE B CA 1
ATOM 3424 C C . PHE B 1 90 ? 0.933 -22.375 -15.008 1 97.94 90 PHE B C 1
ATOM 3426 O O . PHE B 1 90 ? 1.152 -23.594 -14.898 1 97.94 90 PHE B O 1
ATOM 3433 N N . ILE B 1 91 ? 1.767 -21.562 -15.531 1 98 91 ILE B N 1
ATOM 3434 C CA . ILE B 1 91 ? 3.082 -21.969 -16.016 1 98 91 ILE B CA 1
ATOM 3435 C C . ILE B 1 91 ? 4.031 -20.766 -16 1 98 91 ILE B C 1
ATOM 3437 O O . ILE B 1 91 ? 3.625 -19.641 -16.297 1 98 91 ILE B O 1
ATOM 3441 N N . PRO B 1 92 ? 5.336 -20.938 -15.555 1 97.25 92 PRO B N 1
ATOM 3442 C CA . PRO B 1 92 ? 6.332 -19.859 -15.641 1 97.25 92 PRO B CA 1
ATOM 3443 C C . PRO B 1 92 ? 6.754 -19.562 -17.078 1 97.25 92 PRO B C 1
ATOM 3445 O O . PRO B 1 92 ? 6.879 -20.484 -17.891 1 97.25 92 PRO B O 1
ATOM 3448 N N . VAL B 1 93 ? 7.055 -18.234 -17.312 1 98.31 93 VAL B N 1
ATOM 3449 C CA . VAL B 1 93 ? 7.281 -17.938 -18.734 1 98.31 93 VAL B CA 1
ATOM 3450 C C . VAL B 1 93 ? 8.555 -17.109 -18.891 1 98.31 93 VAL B C 1
ATOM 3452 O O . VAL B 1 93 ? 9.07 -16.953 -20 1 98.31 93 VAL B O 1
ATOM 3455 N N . SER B 1 94 ? 9.055 -16.5 -17.797 1 97.62 94 SER B N 1
ATOM 3456 C CA . SER B 1 94 ? 10.266 -15.688 -17.938 1 97.62 94 SER B CA 1
ATOM 3457 C C . SER B 1 94 ? 11.484 -16.562 -18.219 1 97.62 94 SER B C 1
ATOM 3459 O O . SER B 1 94 ? 11.5 -17.75 -17.875 1 97.62 94 SER B O 1
ATOM 3461 N N . ASP B 1 95 ? 12.562 -15.953 -18.828 1 96.56 95 ASP B N 1
ATOM 3462 C CA . ASP B 1 95 ? 13.797 -16.688 -19.078 1 96.56 95 ASP B CA 1
ATOM 3463 C C . ASP B 1 95 ? 14.367 -17.25 -17.766 1 96.56 95 ASP B C 1
ATOM 3465 O O . ASP B 1 95 ? 14.844 -18.375 -17.719 1 96.56 95 ASP B O 1
ATOM 3469 N N . LEU B 1 96 ? 14.273 -16.469 -16.75 1 94.75 96 LEU B N 1
ATOM 3470 C CA . LEU B 1 96 ? 14.789 -16.859 -15.438 1 94.75 96 LEU B CA 1
ATOM 3471 C C . LEU B 1 96 ? 14.047 -18.094 -14.906 1 94.75 96 LEU B C 1
ATOM 3473 O O . LEU B 1 96 ? 14.672 -19.031 -14.43 1 94.75 96 LEU B O 1
ATOM 3477 N N . HIS B 1 97 ? 12.766 -18.078 -14.992 1 96.12 97 HIS B N 1
ATOM 3478 C CA . HIS B 1 97 ? 11.961 -19.172 -14.477 1 96.12 97 HIS B CA 1
ATOM 3479 C C . HIS B 1 97 ? 12.078 -20.422 -15.359 1 96.12 97 HIS B C 1
ATOM 3481 O O . HIS B 1 97 ? 12.062 -21.547 -14.859 1 96.12 97 HIS B O 1
ATOM 3487 N N . LEU B 1 98 ? 12.18 -20.25 -16.656 1 96.44 98 LEU B N 1
ATOM 3488 C CA . LEU B 1 98 ? 12.375 -21.391 -17.562 1 96.44 98 LEU B CA 1
ATOM 3489 C C . LEU B 1 98 ? 13.68 -22.109 -17.25 1 96.44 98 LEU B C 1
ATOM 3491 O O . LEU B 1 98 ? 13.734 -23.328 -17.234 1 96.44 98 LEU B O 1
ATOM 3495 N N . GLU B 1 99 ? 14.641 -21.312 -16.984 1 94.31 99 GLU B N 1
ATOM 3496 C CA . GLU B 1 99 ? 15.969 -21.859 -16.75 1 94.31 99 GLU B CA 1
ATOM 3497 C C . GLU B 1 99 ? 16.078 -22.484 -15.359 1 94.31 99 GLU B C 1
ATOM 3499 O O . GLU B 1 99 ? 16.547 -23.609 -15.211 1 94.31 99 GLU B O 1
ATOM 3504 N N . HIS B 1 100 ? 15.523 -21.828 -14.344 1 91.44 100 HIS B N 1
ATOM 3505 C CA . HIS B 1 100 ? 15.898 -22.188 -12.984 1 91.44 100 HIS B CA 1
ATOM 3506 C C . HIS B 1 100 ? 14.75 -22.922 -12.281 1 91.44 100 HIS B C 1
ATOM 3508 O O . HIS B 1 100 ? 14.961 -23.578 -11.258 1 91.44 100 HIS B O 1
ATOM 3514 N N . LEU B 1 101 ? 13.547 -22.828 -12.812 1 89.75 101 LEU B N 1
ATOM 3515 C CA . LEU B 1 101 ? 12.422 -23.484 -12.148 1 89.75 101 LEU B CA 1
ATOM 3516 C C . LEU B 1 101 ? 11.914 -24.656 -12.977 1 89.75 101 LEU B C 1
ATOM 3518 O O . LEU B 1 101 ? 11.727 -25.75 -12.453 1 89.75 101 LEU B O 1
ATOM 3522 N N . LEU B 1 102 ? 11.758 -24.406 -14.25 1 90.62 102 LEU B N 1
ATOM 3523 C CA . LEU B 1 102 ? 11.156 -25.453 -15.078 1 90.62 102 LEU B CA 1
ATOM 3524 C C . LEU B 1 102 ? 12.234 -26.328 -15.719 1 90.62 102 LEU B C 1
ATOM 3526 O O . LEU B 1 102 ? 11.984 -27.5 -16.031 1 90.62 102 LEU B O 1
ATOM 3530 N N . GLY B 1 103 ? 13.406 -25.703 -16.016 1 91.56 103 GLY B N 1
ATOM 3531 C CA . GLY B 1 103 ? 14.445 -26.438 -16.719 1 91.56 103 GLY B CA 1
ATOM 3532 C C . GLY B 1 103 ? 14.039 -26.828 -18.125 1 91.56 103 GLY B C 1
ATOM 3533 O O . GLY B 1 103 ? 14.258 -27.969 -18.547 1 91.56 103 GLY B O 1
ATOM 3534 N N . MET B 1 104 ? 13.406 -25.938 -18.797 1 95 104 MET B N 1
ATOM 3535 C CA . MET B 1 104 ? 12.875 -26.25 -20.125 1 95 104 MET B CA 1
ATOM 3536 C C . MET B 1 104 ? 13.07 -25.062 -21.078 1 95 104 MET B C 1
ATOM 3538 O O . MET B 1 104 ? 13.203 -23.922 -20.641 1 95 104 MET B O 1
ATOM 3542 N N . SER B 1 105 ? 13.164 -25.375 -22.422 1 97.44 105 SER B N 1
ATOM 3543 C CA . SER B 1 105 ? 13.219 -24.312 -23.422 1 97.44 105 SER B CA 1
ATOM 3544 C C . SER B 1 105 ? 11.859 -23.625 -23.562 1 97.44 105 SER B C 1
ATOM 3546 O O . SER B 1 105 ? 10.836 -24.188 -23.188 1 97.44 105 SER B O 1
ATOM 3548 N N . ARG B 1 106 ? 11.883 -22.469 -24.109 1 97.88 106 ARG B N 1
ATOM 3549 C CA . ARG B 1 106 ? 10.641 -21.75 -24.344 1 97.88 106 ARG B CA 1
ATOM 3550 C C . ARG B 1 106 ? 9.727 -22.516 -25.281 1 97.88 106 ARG B C 1
ATOM 3552 O O . ARG B 1 106 ? 8.516 -22.594 -25.062 1 97.88 106 ARG B O 1
ATOM 3559 N N . ASP B 1 107 ? 10.32 -23.078 -26.359 1 97.94 107 ASP B N 1
ATOM 3560 C CA . ASP B 1 107 ? 9.539 -23.844 -27.312 1 97.94 107 ASP B CA 1
ATOM 3561 C C . ASP B 1 107 ? 8.852 -25.031 -26.625 1 97.94 107 ASP B C 1
ATOM 3563 O O . ASP B 1 107 ? 7.676 -25.297 -26.891 1 97.94 107 ASP B O 1
ATOM 3567 N N . ASP B 1 108 ? 9.586 -25.688 -25.844 1 98.12 108 ASP B N 1
ATOM 3568 C CA . ASP B 1 108 ? 9.031 -26.828 -25.109 1 98.12 108 ASP B CA 1
ATOM 3569 C C . ASP B 1 108 ? 7.926 -26.391 -24.156 1 98.12 108 ASP B C 1
ATOM 3571 O O . ASP B 1 108 ? 6.914 -27.078 -24.016 1 98.12 108 ASP B O 1
ATOM 3575 N N . MET B 1 109 ? 8.164 -25.312 -23.484 1 98.44 109 MET B N 1
ATOM 3576 C CA . MET B 1 109 ? 7.172 -24.766 -22.578 1 98.44 109 MET B CA 1
ATOM 3577 C C . MET B 1 109 ? 5.891 -24.391 -23.312 1 98.44 109 MET B C 1
ATOM 3579 O O . MET B 1 109 ? 4.789 -24.688 -22.859 1 98.44 109 MET B O 1
ATOM 3583 N N . ILE B 1 110 ? 6.035 -23.781 -24.469 1 98.38 110 ILE B N 1
ATOM 3584 C CA . ILE B 1 110 ? 4.891 -23.375 -25.266 1 98.38 110 ILE B CA 1
ATOM 3585 C C . ILE B 1 110 ? 4.102 -24.609 -25.703 1 98.38 110 ILE B C 1
ATOM 3587 O O . ILE B 1 110 ? 2.871 -24.625 -25.641 1 98.38 110 ILE B O 1
ATOM 3591 N N . LYS B 1 111 ? 4.816 -25.625 -26.125 1 98.06 111 LYS B N 1
ATOM 3592 C CA . LYS B 1 111 ? 4.164 -26.891 -26.484 1 98.06 111 LYS B CA 1
ATOM 3593 C C . LYS B 1 111 ? 3.43 -27.5 -25.297 1 98.06 111 LYS B C 1
ATOM 3595 O O . LYS B 1 111 ? 2.291 -27.953 -25.438 1 98.06 111 LYS B O 1
ATOM 3600 N N . MET B 1 112 ? 4.055 -27.5 -24.188 1 98.19 112 MET B N 1
ATOM 3601 C CA . MET B 1 112 ? 3.467 -28.031 -22.969 1 98.19 112 MET B CA 1
ATOM 3602 C C . MET B 1 112 ? 2.186 -27.297 -22.609 1 98.19 112 MET B C 1
ATOM 3604 O O . MET B 1 112 ? 1.168 -27.922 -22.297 1 98.19 112 MET B O 1
ATOM 3608 N N . LEU B 1 113 ? 2.221 -26.016 -22.609 1 98.69 113 LEU B N 1
ATOM 3609 C CA . LEU B 1 113 ? 1.061 -25.188 -22.312 1 98.69 113 LEU B CA 1
ATOM 3610 C C . LEU B 1 113 ? -0.067 -25.438 -23.297 1 98.69 113 LEU B C 1
ATOM 3612 O O . LEU B 1 113 ? -1.226 -25.594 -22.906 1 98.69 113 LEU B O 1
ATOM 3616 N N . GLY B 1 114 ? 0.297 -25.406 -24.594 1 98.25 114 GLY B N 1
ATOM 3617 C CA . GLY B 1 114 ? -0.694 -25.703 -25.609 1 98.25 114 GLY B CA 1
ATOM 3618 C C . GLY B 1 114 ? -1.403 -27.016 -25.406 1 98.25 114 GLY B C 1
ATOM 3619 O O . GLY B 1 114 ? -2.631 -27.094 -25.484 1 98.25 114 GLY B O 1
ATOM 3620 N N . ASP B 1 115 ? -0.614 -28.078 -25.172 1 98.12 115 ASP B N 1
ATOM 3621 C CA . ASP B 1 115 ? -1.169 -29.406 -24.938 1 98.12 115 ASP B CA 1
ATOM 3622 C C . ASP B 1 115 ? -2.1 -29.391 -23.719 1 98.12 115 ASP B C 1
ATOM 3624 O O . ASP B 1 115 ? -3.166 -30.016 -23.75 1 98.12 115 ASP B O 1
ATOM 3628 N N . ALA B 1 116 ? -1.688 -28.734 -22.688 1 98.56 116 ALA B N 1
ATOM 3629 C CA . ALA B 1 116 ? -2.473 -28.672 -21.453 1 98.56 116 ALA B CA 1
ATOM 3630 C C . ALA B 1 116 ? -3.805 -27.969 -21.703 1 98.56 116 ALA B C 1
ATOM 3632 O O . ALA B 1 116 ? -4.855 -28.438 -21.266 1 98.56 116 ALA B O 1
ATOM 3633 N N . VAL B 1 117 ? -3.762 -26.859 -22.359 1 98.56 117 VAL B N 1
ATOM 3634 C CA . VAL B 1 117 ? -4.953 -26.047 -22.609 1 98.56 117 VAL B CA 1
ATOM 3635 C C . VAL B 1 117 ? -5.902 -26.812 -23.531 1 98.56 117 VAL B C 1
ATOM 3637 O O . VAL B 1 117 ? -7.117 -26.812 -23.312 1 98.56 117 VAL B O 1
ATOM 3640 N N . ASP B 1 118 ? -5.336 -27.453 -24.562 1 98.19 118 ASP B N 1
ATOM 3641 C CA . ASP B 1 118 ? -6.148 -28.281 -25.438 1 98.19 118 ASP B CA 1
ATOM 3642 C C . ASP B 1 118 ? -6.848 -29.391 -24.656 1 98.19 118 ASP B C 1
ATOM 3644 O O . ASP B 1 118 ? -8.008 -29.719 -24.922 1 98.19 118 ASP B O 1
ATOM 3648 N N . TYR B 1 119 ? -6.125 -29.969 -23.75 1 98.5 119 TYR B N 1
ATOM 3649 C CA . TYR B 1 119 ? -6.688 -31.031 -22.938 1 98.5 119 TYR B CA 1
ATOM 3650 C C . TYR B 1 119 ? -7.879 -30.531 -22.125 1 98.5 119 TYR B C 1
ATOM 3652 O O . TYR B 1 119 ? -8.922 -31.188 -22.062 1 98.5 119 TYR B O 1
ATOM 3660 N N . VAL B 1 120 ? -7.781 -29.391 -21.469 1 98.56 120 VAL B N 1
ATOM 3661 C CA . VAL B 1 120 ? -8.891 -28.812 -20.719 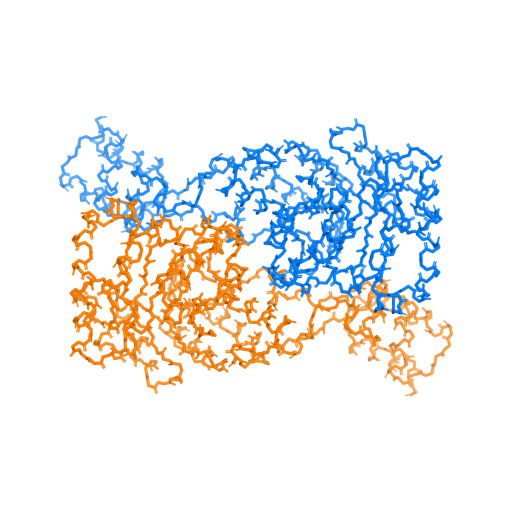1 98.56 120 VAL B CA 1
ATOM 3662 C C . VAL B 1 120 ? -10.062 -28.531 -21.656 1 98.56 120 VAL B C 1
ATOM 3664 O O . VAL B 1 120 ? -11.219 -28.797 -21.328 1 98.56 120 VAL B O 1
ATOM 3667 N N . TYR B 1 121 ? -9.742 -27.938 -22.828 1 98.12 121 TYR B N 1
ATOM 3668 C CA . TYR B 1 121 ? -10.742 -27.594 -23.828 1 98.12 121 TYR B CA 1
ATOM 3669 C C . TYR B 1 121 ? -11.555 -28.812 -24.234 1 98.12 121 TYR B C 1
ATOM 3671 O O . TYR B 1 121 ? -12.781 -28.734 -24.391 1 98.12 121 TYR B O 1
ATOM 3679 N N . ASP B 1 122 ? -10.898 -29.875 -24.406 1 97.88 122 ASP B N 1
ATOM 3680 C CA . ASP B 1 122 ? -11.539 -31.125 -24.812 1 97.88 122 ASP B CA 1
ATOM 3681 C C . ASP B 1 122 ? -12.523 -31.609 -23.75 1 97.88 122 ASP B C 1
ATOM 3683 O O . ASP B 1 122 ? -13.391 -32.438 -24.031 1 97.88 122 ASP B O 1
ATOM 3687 N N . HIS B 1 123 ? -12.414 -31.156 -22.578 1 97.75 123 HIS B N 1
ATOM 3688 C CA . HIS B 1 123 ? -13.305 -31.562 -21.5 1 97.75 123 HIS B CA 1
ATOM 3689 C C . HIS B 1 123 ? -14.43 -30.547 -21.297 1 97.75 123 HIS B C 1
ATOM 3691 O O . HIS B 1 123 ? -15.203 -30.656 -20.344 1 97.75 123 HIS B O 1
ATOM 3697 N N . SER B 1 124 ? -14.539 -29.484 -22.094 1 97 124 SER B N 1
ATOM 3698 C CA . SER B 1 124 ? -15.609 -28.5 -22.156 1 97 124 SER B CA 1
ATOM 3699 C C . SER B 1 124 ? -15.734 -27.734 -20.844 1 97 124 SER B C 1
ATOM 3701 O O . SER B 1 124 ? -16.844 -27.484 -20.359 1 97 124 SER B O 1
ATOM 3703 N N . VAL B 1 125 ? -14.656 -27.516 -20.156 1 97.19 125 VAL B N 1
ATOM 3704 C CA . VAL B 1 125 ? -14.57 -26.688 -18.938 1 97.19 125 VAL B CA 1
ATOM 3705 C C . VAL B 1 125 ? -13.938 -25.344 -19.266 1 97.19 125 VAL B C 1
ATOM 3707 O O . VAL B 1 125 ? -13.07 -25.25 -20.141 1 97.19 125 VAL B O 1
ATOM 3710 N N . GLU B 1 126 ? -14.414 -24.234 -18.641 1 98.12 126 GLU B N 1
ATOM 3711 C CA . GLU B 1 126 ? -13.82 -22.922 -18.859 1 98.12 126 GLU B CA 1
ATOM 3712 C C . GLU B 1 126 ? -12.336 -22.922 -18.484 1 98.12 126 GLU B C 1
ATOM 3714 O O . GLU B 1 126 ? -11.945 -23.516 -17.484 1 98.12 126 GLU B O 1
ATOM 3719 N N . ILE B 1 127 ? -11.516 -22.234 -19.344 1 98.75 127 ILE B N 1
ATOM 3720 C CA . ILE B 1 127 ? -10.062 -22.281 -19.188 1 98.75 127 ILE B CA 1
ATOM 3721 C C . ILE B 1 127 ? -9.539 -20.875 -18.891 1 98.75 127 ILE B C 1
ATOM 3723 O O . ILE B 1 127 ? -9.812 -19.938 -19.625 1 98.75 127 ILE B O 1
ATOM 3727 N N . HIS B 1 128 ? -8.883 -20.703 -17.766 1 98.88 128 HIS B N 1
ATOM 3728 C CA . HIS B 1 128 ? -7.996 -19.594 -17.5 1 98.88 128 HIS B CA 1
ATOM 3729 C C . HIS B 1 128 ? -6.531 -20.016 -17.562 1 98.88 128 HIS B C 1
ATOM 3731 O O . HIS B 1 128 ? -6.219 -21.203 -17.406 1 98.88 128 HIS B O 1
ATOM 3737 N N . VAL B 1 129 ? -5.68 -19.094 -17.922 1 98.88 129 VAL B N 1
ATOM 3738 C CA . VAL B 1 129 ? -4.238 -19.344 -17.922 1 98.88 129 VAL B CA 1
ATOM 3739 C C . VAL B 1 129 ? -3.543 -18.25 -17.094 1 98.88 129 VAL B C 1
ATOM 3741 O O . VAL B 1 129 ? -3.883 -17.078 -17.203 1 98.88 129 VAL B O 1
ATOM 3744 N N . THR B 1 130 ? -2.699 -18.625 -16.203 1 98.88 130 THR B N 1
ATOM 3745 C CA . THR B 1 130 ? -1.863 -17.672 -15.469 1 98.88 130 THR B CA 1
ATOM 3746 C C . THR B 1 130 ? -0.396 -17.844 -15.852 1 98.88 130 THR B C 1
ATOM 3748 O O . THR B 1 130 ? 0.171 -18.922 -15.695 1 98.88 130 THR B O 1
ATOM 3751 N N . LEU B 1 131 ? 0.137 -16.797 -16.422 1 98.81 131 LEU B N 1
ATOM 3752 C CA . LEU B 1 131 ? 1.549 -16.766 -16.781 1 98.81 131 LEU B CA 1
ATOM 3753 C C . LEU B 1 131 ? 2.395 -16.203 -15.656 1 98.81 131 LEU B C 1
ATOM 3755 O O . LEU B 1 131 ? 2.406 -14.992 -15.43 1 98.81 131 LEU B O 1
ATOM 3759 N N . ALA B 1 132 ? 3.133 -17.109 -14.977 1 97.75 132 ALA B N 1
ATOM 3760 C CA . ALA B 1 132 ? 3.98 -16.719 -13.859 1 97.75 132 ALA B CA 1
ATOM 3761 C C . ALA B 1 132 ? 5.207 -15.945 -14.344 1 97.75 132 ALA B C 1
ATOM 3763 O O . ALA B 1 132 ? 5.793 -16.297 -15.375 1 97.75 132 ALA B O 1
ATOM 3764 N N . ASP B 1 133 ? 5.562 -14.883 -13.609 1 98 133 ASP B N 1
ATOM 3765 C CA . ASP B 1 133 ? 6.711 -14.016 -13.844 1 98 133 ASP B CA 1
ATOM 3766 C C . ASP B 1 133 ? 6.586 -13.305 -15.188 1 98 133 ASP B C 1
ATOM 3768 O O . ASP B 1 133 ? 7.598 -12.969 -15.82 1 98 133 ASP B O 1
ATOM 3772 N N . ALA B 1 134 ? 5.402 -13.055 -15.578 1 98.62 134 ALA B N 1
ATOM 3773 C CA . ALA B 1 134 ? 5.098 -12.438 -16.859 1 98.62 134 ALA B CA 1
ATOM 3774 C C . ALA B 1 134 ? 5.652 -11.016 -16.938 1 98.62 134 ALA B C 1
ATOM 3776 O O . ALA B 1 134 ? 6.152 -10.594 -17.984 1 98.62 134 ALA B O 1
ATOM 3777 N N . PHE B 1 135 ? 5.664 -10.281 -15.891 1 98.19 135 PHE B N 1
ATOM 3778 C CA . PHE B 1 135 ? 6.055 -8.883 -15.914 1 98.19 135 PHE B CA 1
ATOM 3779 C C . PHE B 1 135 ? 7.57 -8.742 -15.977 1 98.19 135 PHE B C 1
ATOM 3781 O O . PHE B 1 135 ? 8.094 -7.633 -16.109 1 98.19 135 PHE B O 1
ATOM 3788 N N . ARG B 1 136 ? 8.242 -9.852 -15.898 1 97.25 136 ARG B N 1
ATOM 3789 C CA . ARG B 1 136 ? 9.68 -9.844 -16.156 1 97.25 136 ARG B CA 1
ATOM 3790 C C . ARG B 1 136 ? 10.016 -10.617 -17.422 1 97.25 136 ARG B C 1
ATOM 3792 O O . ARG B 1 136 ? 11.156 -11.047 -17.609 1 97.25 136 ARG B O 1
ATOM 3799 N N . THR B 1 137 ? 9.07 -10.852 -18.219 1 98.12 137 THR B N 1
ATOM 3800 C CA . THR B 1 137 ? 9.219 -11.523 -19.516 1 98.12 137 THR B CA 1
ATOM 3801 C C . THR B 1 137 ? 9.219 -10.516 -20.656 1 98.12 137 THR B C 1
ATOM 3803 O O . THR B 1 137 ? 8.453 -9.547 -20.641 1 98.12 137 THR B O 1
ATOM 3806 N N . ASP B 1 138 ? 10.062 -10.766 -21.672 1 97.06 138 ASP B N 1
ATOM 3807 C CA . ASP B 1 138 ? 10.109 -9.922 -22.859 1 97.06 138 ASP B CA 1
ATOM 3808 C C . ASP B 1 138 ? 8.734 -9.859 -23.531 1 97.06 138 ASP B C 1
ATOM 3810 O O . ASP B 1 138 ? 8.039 -10.867 -23.641 1 97.06 138 ASP B O 1
ATOM 3814 N N . THR B 1 139 ? 8.383 -8.68 -24 1 97.06 139 THR B N 1
ATOM 3815 C CA . THR B 1 139 ? 7.055 -8.43 -24.531 1 97.06 139 THR B CA 1
ATOM 3816 C C . THR B 1 139 ? 6.766 -9.336 -25.719 1 97.06 139 THR B C 1
ATOM 3818 O O . THR B 1 139 ? 5.668 -9.891 -25.844 1 97.06 139 THR B O 1
ATOM 3821 N N . GLU B 1 140 ? 7.715 -9.516 -26.609 1 97.06 140 GLU B N 1
ATOM 3822 C CA . GLU B 1 140 ? 7.52 -10.359 -27.781 1 97.06 140 GLU B CA 1
ATOM 3823 C C . GLU B 1 140 ? 7.273 -11.812 -27.391 1 97.06 140 GLU B C 1
ATOM 3825 O O . GLU B 1 140 ? 6.434 -12.492 -27.984 1 97.06 140 GLU B O 1
ATOM 3830 N N . ASN B 1 141 ? 8.016 -12.219 -26.391 1 97.88 141 ASN B N 1
ATOM 3831 C CA . ASN B 1 141 ? 7.82 -13.57 -25.891 1 97.88 141 ASN B CA 1
ATOM 3832 C C . ASN B 1 141 ? 6.438 -13.742 -25.266 1 97.88 141 ASN B C 1
ATOM 3834 O O . ASN B 1 141 ? 5.789 -14.773 -25.453 1 97.88 141 ASN B O 1
ATOM 3838 N N . LEU B 1 142 ? 6.035 -12.766 -24.516 1 97.88 142 LEU B N 1
ATOM 3839 C CA . LEU B 1 142 ? 4.727 -12.805 -23.875 1 97.88 142 LEU B CA 1
ATOM 3840 C C . LEU B 1 142 ? 3.611 -12.891 -24.906 1 97.88 142 LEU B C 1
ATOM 3842 O O . LEU B 1 142 ? 2.66 -13.656 -24.75 1 97.88 142 LEU B O 1
ATOM 3846 N N . ILE B 1 143 ? 3.75 -12.078 -26 1 97.94 143 ILE B N 1
ATOM 3847 C CA . ILE B 1 143 ? 2.768 -12.07 -27.078 1 97.94 143 ILE B CA 1
ATOM 3848 C C . ILE B 1 143 ? 2.682 -13.461 -27.703 1 97.94 143 ILE B C 1
ATOM 3850 O O . ILE B 1 143 ? 1.586 -13.977 -27.938 1 97.94 143 ILE B O 1
ATOM 3854 N N . GLU B 1 144 ? 3.824 -14.008 -27.938 1 97.56 144 GLU B N 1
ATOM 3855 C CA . GLU B 1 144 ? 3.867 -15.344 -28.516 1 97.56 144 GLU B CA 1
ATOM 3856 C C . GLU B 1 144 ? 3.135 -16.359 -27.641 1 97.56 144 GLU B C 1
ATOM 3858 O O . GLU B 1 144 ? 2.344 -17.156 -28.141 1 97.56 144 GLU B O 1
ATOM 3863 N N . VAL B 1 145 ? 3.344 -16.328 -26.375 1 98.31 145 VAL B N 1
ATOM 3864 C CA . VAL B 1 145 ? 2.73 -17.266 -25.438 1 98.31 145 VAL B CA 1
ATOM 3865 C C . VAL B 1 145 ? 1.218 -17.062 -25.422 1 98.31 145 VAL B C 1
ATOM 3867 O O . VAL B 1 145 ? 0.453 -18.031 -25.469 1 98.31 145 VAL B O 1
ATOM 3870 N N . ILE B 1 146 ? 0.765 -15.844 -25.328 1 98.12 146 ILE B N 1
ATOM 3871 C CA . ILE B 1 146 ? -0.654 -15.516 -25.25 1 98.12 146 ILE B CA 1
ATOM 3872 C C . ILE B 1 146 ? -1.37 -16 -26.5 1 98.12 146 ILE B C 1
ATOM 3874 O O . ILE B 1 146 ? -2.479 -16.531 -26.422 1 98.12 146 ILE B O 1
ATOM 3878 N N . GLU B 1 147 ? -0.73 -15.898 -27.641 1 96.75 147 GLU B N 1
ATOM 3879 C CA . GLU B 1 147 ? -1.319 -16.281 -28.906 1 96.75 147 GLU B CA 1
ATOM 3880 C C . GLU B 1 147 ? -1.45 -17.797 -29.016 1 96.75 147 GLU B C 1
ATOM 3882 O O . GLU B 1 147 ? -2.266 -18.297 -29.797 1 96.75 147 GLU B O 1
ATOM 3887 N N . THR B 1 148 ? -0.723 -18.531 -28.25 1 96.38 148 THR B N 1
ATOM 3888 C CA . THR B 1 148 ? -0.728 -19.984 -28.328 1 96.38 148 THR B CA 1
ATOM 3889 C C . THR B 1 148 ? -1.953 -20.562 -27.625 1 96.38 148 THR B C 1
ATOM 3891 O O . THR B 1 148 ? -2.307 -21.719 -27.828 1 96.38 148 THR B O 1
ATOM 3894 N N . VAL B 1 149 ? -2.682 -19.703 -26.859 1 97.81 149 VAL B N 1
ATOM 3895 C CA . VAL B 1 149 ? -3.793 -20.234 -26.078 1 97.81 149 VAL B CA 1
ATOM 3896 C C . VAL B 1 149 ? -5.066 -19.453 -26.375 1 97.81 149 VAL B C 1
ATOM 3898 O O . VAL B 1 149 ? -5.719 -18.938 -25.469 1 97.81 149 VAL B O 1
ATOM 3901 N N . PRO B 1 150 ? -5.516 -19.469 -27.594 1 96.06 150 PRO B N 1
ATOM 3902 C CA . PRO B 1 150 ? -6.715 -18.719 -27.969 1 96.06 150 PRO B CA 1
ATOM 3903 C C . PRO B 1 150 ? -7.977 -19.234 -27.281 1 96.06 150 PRO B C 1
ATOM 3905 O O . PRO B 1 150 ? -8.961 -18.5 -27.156 1 96.06 150 PRO B O 1
ATOM 3908 N N . GLN B 1 151 ? -7.941 -20.453 -26.797 1 96.38 151 GLN B N 1
ATOM 3909 C CA . GLN B 1 151 ? -9.117 -21.062 -26.188 1 96.38 151 GLN B CA 1
ATOM 3910 C C . GLN B 1 151 ? -9.312 -20.562 -24.75 1 96.38 151 GLN B C 1
ATOM 3912 O O . GLN B 1 151 ? -10.391 -20.734 -24.172 1 96.38 151 GLN B O 1
ATOM 3917 N N . ALA B 1 152 ? -8.289 -20.016 -24.141 1 98 152 ALA B N 1
ATOM 3918 C CA . ALA B 1 152 ? -8.398 -19.516 -22.781 1 98 152 ALA B CA 1
ATOM 3919 C C . ALA B 1 152 ? -9.266 -18.266 -22.719 1 98 152 ALA B C 1
ATOM 3921 O O . ALA B 1 152 ? -9.07 -17.312 -23.484 1 98 152 ALA B O 1
ATOM 3922 N N . GLN B 1 153 ? -10.227 -18.266 -21.844 1 98.19 153 GLN B N 1
ATOM 3923 C CA . GLN B 1 153 ? -11.086 -17.109 -21.672 1 98.19 153 GLN B CA 1
ATOM 3924 C C . GLN B 1 153 ? -10.289 -15.906 -21.156 1 98.19 153 GLN B C 1
ATOM 3926 O O . GLN B 1 153 ? -10.469 -14.781 -21.625 1 98.19 153 GLN B O 1
ATOM 3931 N N . TYR B 1 154 ? -9.445 -16.125 -20.156 1 98.69 154 TYR B N 1
ATOM 3932 C CA . TYR B 1 154 ? -8.562 -15.102 -19.625 1 98.69 154 TYR B CA 1
ATOM 3933 C C . TYR B 1 154 ? -7.125 -15.602 -19.547 1 98.69 154 TYR B C 1
ATOM 3935 O O . TYR B 1 154 ? -6.883 -16.766 -19.219 1 98.69 154 TYR B O 1
ATOM 3943 N N . VAL B 1 155 ? -6.184 -14.781 -19.875 1 98.88 155 VAL B N 1
ATOM 3944 C CA . VAL B 1 155 ? -4.758 -15 -19.641 1 98.88 155 VAL B CA 1
ATOM 3945 C C . VAL B 1 155 ? -4.227 -13.977 -18.641 1 98.88 155 VAL B C 1
ATOM 3947 O O . VAL B 1 155 ? -4.105 -12.789 -18.969 1 98.88 155 VAL B O 1
ATOM 3950 N N . THR B 1 156 ? -3.906 -14.445 -17.469 1 98.94 156 THR B N 1
ATOM 3951 C CA . THR B 1 156 ? -3.482 -13.57 -16.391 1 98.94 156 THR B CA 1
ATOM 3952 C C . THR B 1 156 ? -1.964 -13.422 -16.375 1 98.94 156 THR B C 1
ATOM 3954 O O . THR B 1 156 ? -1.238 -14.422 -16.391 1 98.94 156 THR B O 1
ATOM 3957 N N . LEU B 1 157 ? -1.482 -12.211 -16.438 1 98.94 157 LEU B N 1
ATOM 3958 C CA . LEU B 1 157 ? -0.066 -11.891 -16.297 1 98.94 157 LEU B CA 1
ATOM 3959 C C . LEU B 1 157 ? 0.297 -11.672 -14.828 1 98.94 157 LEU B C 1
ATOM 3961 O O . LEU B 1 157 ? -0.251 -10.773 -14.18 1 98.94 157 LEU B O 1
ATOM 3965 N N . ALA B 1 158 ? 1.253 -12.406 -14.312 1 98.75 158 ALA B N 1
ATOM 3966 C CA . ALA B 1 158 ? 1.607 -12.297 -12.898 1 98.75 158 ALA B CA 1
ATOM 3967 C C . ALA B 1 158 ? 2.934 -11.562 -12.727 1 98.75 158 ALA B C 1
ATOM 3969 O O . ALA B 1 158 ? 3.908 -11.859 -13.422 1 98.75 158 ALA B O 1
ATOM 3970 N N . ASP B 1 159 ? 2.918 -10.562 -11.898 1 98.38 159 ASP B N 1
ATOM 3971 C CA . ASP B 1 159 ? 4.141 -10.047 -11.297 1 98.38 159 ASP B CA 1
ATOM 3972 C C . ASP B 1 159 ? 4.531 -10.859 -10.062 1 98.38 159 ASP B C 1
ATOM 3974 O O . ASP B 1 159 ? 4.398 -10.383 -8.938 1 98.38 159 ASP B O 1
ATOM 3978 N N . THR B 1 160 ? 5.094 -11.977 -10.297 1 96.44 160 THR B N 1
ATOM 3979 C CA . THR B 1 160 ? 5.254 -13.078 -9.352 1 96.44 160 THR B CA 1
ATOM 3980 C C . THR B 1 160 ? 6.051 -12.633 -8.125 1 96.44 160 THR B C 1
ATOM 3982 O O . THR B 1 160 ? 5.785 -13.078 -7.008 1 96.44 160 THR B O 1
ATOM 3985 N N . VAL B 1 161 ? 6.988 -11.734 -8.312 1 94.88 161 VAL B N 1
ATOM 3986 C CA . VAL B 1 161 ? 7.852 -11.391 -7.191 1 94.88 161 VAL B CA 1
ATOM 3987 C C . VAL B 1 161 ? 7.562 -9.961 -6.738 1 94.88 161 VAL B C 1
ATOM 3989 O O . VAL B 1 161 ? 8.266 -9.422 -5.887 1 94.88 161 VAL B O 1
ATOM 3992 N N . GLY B 1 162 ? 6.523 -9.297 -7.344 1 96.88 162 GLY B N 1
ATOM 3993 C CA . GLY B 1 162 ? 6.156 -7.945 -6.945 1 96.88 162 GLY B CA 1
ATOM 3994 C C . GLY B 1 162 ? 7.23 -6.918 -7.238 1 96.88 162 GLY B C 1
ATOM 3995 O O . GLY B 1 162 ? 7.586 -6.117 -6.371 1 96.88 162 GLY B O 1
ATOM 3996 N N . ALA B 1 163 ? 7.75 -6.953 -8.477 1 96.19 163 ALA B N 1
ATOM 3997 C CA . ALA B 1 163 ? 8.945 -6.188 -8.828 1 96.19 163 ALA B CA 1
ATOM 3998 C C . ALA B 1 163 ? 8.578 -4.887 -9.539 1 96.19 163 ALA B C 1
ATOM 4000 O O . ALA B 1 163 ? 9.438 -4.039 -9.773 1 96.19 163 ALA B O 1
ATOM 4001 N N . ARG B 1 164 ? 7.352 -4.691 -9.828 1 97.81 164 ARG B N 1
ATOM 4002 C CA . ARG B 1 164 ? 7.027 -3.609 -10.75 1 97.81 164 ARG B CA 1
ATOM 4003 C C . ARG B 1 164 ? 6.301 -2.475 -10.031 1 97.81 164 ARG B C 1
ATOM 4005 O O . ARG B 1 164 ? 5.535 -2.715 -9.094 1 97.81 164 ARG B O 1
ATOM 4012 N N . THR B 1 165 ? 6.555 -1.286 -10.469 1 97.88 165 THR B N 1
ATOM 4013 C CA . THR B 1 165 ? 5.867 -0.076 -10.031 1 97.88 165 THR B CA 1
ATOM 4014 C C . THR B 1 165 ? 4.727 0.267 -10.984 1 97.88 165 THR B C 1
ATOM 4016 O O . THR B 1 165 ? 4.605 -0.328 -12.062 1 97.88 165 THR B O 1
ATOM 4019 N N . PRO B 1 166 ? 3.863 1.237 -10.578 1 97.94 166 PRO B N 1
ATOM 4020 C CA . PRO B 1 166 ? 2.744 1.599 -11.453 1 97.94 166 PRO B CA 1
ATOM 4021 C C . PRO B 1 166 ? 3.199 2.043 -12.836 1 97.94 166 PRO B C 1
ATOM 4023 O O . PRO B 1 166 ? 2.607 1.644 -13.844 1 97.94 166 PRO B O 1
ATOM 4026 N N . LYS B 1 167 ? 4.273 2.775 -12.922 1 96.88 167 LYS B N 1
ATOM 4027 C CA . LYS B 1 167 ? 4.766 3.264 -14.211 1 96.88 167 LYS B CA 1
ATOM 4028 C C . LYS B 1 167 ? 5.23 2.111 -15.094 1 96.88 167 LYS B C 1
ATOM 4030 O O . LYS B 1 167 ? 4.934 2.082 -16.297 1 96.88 167 LYS B O 1
ATOM 4035 N N . SER B 1 168 ? 5.941 1.185 -14.492 1 97 168 SER B N 1
ATOM 4036 C CA . SER B 1 168 ? 6.426 0.027 -15.242 1 97 168 SER B CA 1
ATOM 4037 C C . SER B 1 168 ? 5.27 -0.843 -15.719 1 97 168 SER B C 1
ATOM 4039 O O . SER B 1 168 ? 5.297 -1.351 -16.844 1 97 168 SER B O 1
ATOM 4041 N N . VAL B 1 169 ? 4.285 -1.049 -14.891 1 98.19 169 VAL B N 1
ATOM 4042 C CA . VAL B 1 169 ? 3.105 -1.83 -15.25 1 98.19 169 VAL B CA 1
ATOM 4043 C C . VAL B 1 169 ? 2.381 -1.169 -16.422 1 98.19 169 VAL B C 1
ATOM 4045 O O . VAL B 1 169 ? 2.008 -1.838 -17.375 1 98.19 169 VAL B O 1
ATOM 4048 N N . GLU B 1 170 ? 2.207 0.129 -16.297 1 97.69 170 GLU B N 1
ATOM 4049 C CA . GLU B 1 170 ? 1.562 0.881 -17.375 1 97.69 170 GLU B CA 1
ATOM 4050 C C . GLU B 1 170 ? 2.293 0.69 -18.703 1 97.69 170 GLU B C 1
ATOM 4052 O O . GLU B 1 170 ? 1.67 0.398 -19.719 1 97.69 170 GLU B O 1
ATOM 4057 N N . LYS B 1 171 ? 3.592 0.85 -18.688 1 97 171 LYS B N 1
ATOM 4058 C CA . LYS B 1 171 ? 4.395 0.727 -19.906 1 97 171 LYS B CA 1
ATOM 4059 C C . LYS B 1 171 ? 4.234 -0.656 -20.531 1 97 171 LYS B C 1
ATOM 4061 O O . LYS B 1 171 ? 3.992 -0.774 -21.734 1 97 171 LYS B O 1
ATOM 4066 N N . ILE B 1 172 ? 4.324 -1.675 -19.734 1 97.38 172 ILE B N 1
ATOM 4067 C CA . ILE B 1 172 ? 4.285 -3.051 -20.219 1 97.38 172 ILE B CA 1
ATOM 4068 C C . ILE B 1 172 ? 2.908 -3.35 -20.797 1 97.38 172 ILE B C 1
ATOM 4070 O O . ILE B 1 172 ? 2.801 -3.924 -21.891 1 97.38 172 ILE B O 1
ATOM 4074 N N . LEU B 1 173 ? 1.829 -2.936 -20.125 1 98.31 173 LEU B N 1
ATOM 4075 C CA . LEU B 1 173 ? 0.475 -3.213 -20.594 1 98.31 173 LEU B CA 1
ATOM 4076 C C . LEU B 1 173 ? 0.168 -2.432 -21.859 1 98.31 173 LEU B C 1
ATOM 4078 O O . LEU B 1 173 ? -0.502 -2.943 -22.766 1 98.31 173 LEU B O 1
ATOM 4082 N N . LEU B 1 174 ? 0.68 -1.191 -21.969 1 97.75 174 LEU B N 1
ATOM 4083 C CA . LEU B 1 174 ? 0.477 -0.401 -23.188 1 97.75 174 LEU B CA 1
ATOM 4084 C C . LEU B 1 174 ? 1.241 -1 -24.359 1 97.75 174 LEU B C 1
ATOM 4086 O O . LEU B 1 174 ? 0.753 -0.991 -25.484 1 97.75 174 LEU B O 1
ATOM 4090 N N . ASP B 1 175 ? 2.453 -1.472 -24.109 1 97.12 175 ASP B N 1
ATOM 4091 C CA . ASP B 1 175 ? 3.211 -2.162 -25.141 1 97.12 175 ASP B CA 1
ATOM 4092 C C . ASP B 1 175 ? 2.461 -3.396 -25.641 1 97.12 175 ASP B C 1
ATOM 4094 O O . ASP B 1 175 ? 2.459 -3.688 -26.844 1 97.12 175 ASP B O 1
ATOM 4098 N N . LEU B 1 176 ? 1.831 -4.102 -24.766 1 97.69 176 LEU B N 1
ATOM 4099 C CA . LEU B 1 176 ? 1.083 -5.305 -25.109 1 97.69 176 LEU B CA 1
ATOM 4100 C C . LEU B 1 176 ? -0.186 -4.957 -25.875 1 97.69 176 LEU B C 1
ATOM 4102 O O . LEU B 1 176 ? -0.604 -5.703 -26.766 1 97.69 176 LEU B O 1
ATOM 4106 N N . LYS B 1 177 ? -0.827 -3.883 -25.516 1 96.44 177 LYS B N 1
ATOM 4107 C CA . LYS B 1 177 ? -2.105 -3.451 -26.078 1 96.44 177 LYS B CA 1
ATOM 4108 C C . LYS B 1 177 ? -2.012 -3.273 -27.594 1 96.44 177 LYS B C 1
ATOM 4110 O O . LYS B 1 177 ? -3.006 -3.436 -28.297 1 96.44 177 LYS B O 1
ATOM 4115 N N . GLY B 1 178 ? -0.826 -3.018 -28.109 1 94.25 178 GLY B N 1
ATOM 4116 C CA . GLY B 1 178 ? -0.626 -2.865 -29.531 1 94.25 178 GLY B CA 1
ATOM 4117 C C . GLY B 1 178 ? -0.822 -4.156 -30.312 1 94.25 178 GLY B C 1
ATOM 4118 O O . GLY B 1 178 ? -1.098 -4.137 -31.516 1 94.25 178 GLY B O 1
ATOM 4119 N N . ASN B 1 179 ? -0.756 -5.293 -29.625 1 94.81 179 ASN B N 1
ATOM 4120 C CA . ASN B 1 179 ? -0.774 -6.582 -30.312 1 94.81 179 ASN B CA 1
ATOM 4121 C C . ASN B 1 179 ? -1.806 -7.527 -29.703 1 94.81 179 ASN B C 1
ATOM 4123 O O . ASN B 1 179 ? -2.207 -8.508 -30.328 1 94.81 179 ASN B O 1
ATOM 4127 N N . ILE B 1 180 ? -2.17 -7.262 -28.5 1 96.19 180 ILE B N 1
ATOM 4128 C CA . ILE B 1 180 ? -3.031 -8.172 -27.75 1 96.19 180 ILE B CA 1
ATOM 4129 C C . ILE B 1 180 ? -4.297 -7.438 -27.312 1 96.19 180 ILE B C 1
ATOM 4131 O O . ILE B 1 180 ? -4.242 -6.273 -26.906 1 96.19 180 ILE B O 1
ATOM 4135 N N . ASP B 1 181 ? -5.406 -8.102 -27.453 1 95.94 181 ASP B N 1
ATOM 4136 C CA . ASP B 1 181 ? -6.66 -7.605 -26.891 1 95.94 181 ASP B CA 1
ATOM 4137 C C . ASP B 1 181 ? -6.66 -7.719 -25.375 1 95.94 181 ASP B C 1
ATOM 4139 O O . ASP B 1 181 ? -6.711 -8.82 -24.828 1 95.94 181 ASP B O 1
ATOM 4143 N N . LEU B 1 182 ? -6.68 -6.598 -24.641 1 97.62 182 LEU B N 1
ATOM 4144 C CA . LEU B 1 182 ? -6.566 -6.598 -23.188 1 97.62 182 LEU B CA 1
ATOM 4145 C C . LEU B 1 182 ? -7.867 -7.07 -22.547 1 97.62 182 LEU B C 1
ATOM 4147 O O . LEU B 1 182 ? -7.898 -7.352 -21.344 1 97.62 182 LEU B O 1
ATOM 4151 N N . SER B 1 183 ? -8.898 -7.242 -23.328 1 96.25 183 SER B N 1
ATOM 4152 C CA . SER B 1 183 ? -10.188 -7.691 -22.797 1 96.25 183 SER B CA 1
ATOM 4153 C C . SER B 1 183 ? -10.141 -9.164 -22.406 1 96.25 183 SER B C 1
ATOM 4155 O O . SER B 1 183 ? -11.094 -9.695 -21.844 1 96.25 183 SER B O 1
ATOM 4157 N N . ARG B 1 184 ? -9.062 -9.852 -22.609 1 96.69 184 ARG B N 1
ATOM 4158 C CA . ARG B 1 184 ? -8.906 -11.227 -22.141 1 96.69 184 ARG B CA 1
ATOM 4159 C C . ARG B 1 184 ? -7.711 -11.359 -21.203 1 96.69 184 ARG B C 1
ATOM 4161 O O . ARG B 1 184 ? -7.324 -12.469 -20.844 1 96.69 184 ARG B O 1
ATOM 4168 N N . ILE B 1 185 ? -7.137 -10.219 -20.906 1 98.75 185 ILE B N 1
ATOM 4169 C CA . ILE B 1 185 ? -5.934 -10.234 -20.094 1 98.75 185 ILE B CA 1
ATOM 4170 C C . ILE B 1 185 ? -6.305 -9.961 -18.625 1 98.75 185 ILE B C 1
ATOM 4172 O O . ILE B 1 185 ? -7.129 -9.086 -18.344 1 98.75 185 ILE B O 1
ATOM 4176 N N . GLY B 1 186 ? -5.82 -10.781 -17.719 1 98.81 186 GLY B N 1
ATOM 4177 C CA . GLY B 1 186 ? -5.867 -10.523 -16.297 1 98.81 186 GLY B CA 1
ATOM 4178 C C . GLY B 1 186 ? -4.52 -10.156 -15.711 1 98.81 186 GLY B C 1
ATOM 4179 O O . GLY B 1 186 ? -3.494 -10.242 -16.391 1 98.81 186 GLY B O 1
ATOM 4180 N N . VAL B 1 187 ? -4.539 -9.695 -14.5 1 98.94 187 VAL B N 1
ATOM 4181 C CA . VAL B 1 187 ? -3.293 -9.359 -13.82 1 98.94 187 VAL B CA 1
ATOM 4182 C C . VAL B 1 187 ? -3.295 -9.969 -12.414 1 98.94 187 VAL B C 1
ATOM 4184 O O . VAL B 1 187 ? -4.355 -10.148 -11.812 1 98.94 187 VAL B O 1
ATOM 4187 N N . HIS B 1 188 ? -2.17 -10.336 -11.93 1 98.94 188 HIS B N 1
ATOM 4188 C CA . HIS B 1 188 ? -1.861 -10.852 -10.602 1 98.94 188 HIS B CA 1
ATOM 4189 C C . HIS B 1 188 ? -0.6 -10.211 -10.039 1 98.94 188 HIS B C 1
ATOM 4191 O O . HIS B 1 188 ? 0.505 -10.477 -10.516 1 98.94 188 HIS B O 1
ATOM 4197 N N . PHE B 1 189 ? -0.807 -9.344 -9.023 1 98.81 189 PHE B N 1
ATOM 4198 C CA . PHE B 1 189 ? 0.342 -8.625 -8.492 1 98.81 189 PHE B CA 1
ATOM 4199 C C . PHE B 1 189 ? 0.638 -9.047 -7.059 1 98.81 189 PHE B C 1
ATOM 4201 O O . PHE B 1 189 ? -0.281 -9.234 -6.262 1 98.81 189 PHE B O 1
ATOM 4208 N N . HIS B 1 190 ? 1.911 -9.258 -6.793 1 97.69 190 HIS B N 1
ATOM 4209 C CA . HIS B 1 190 ? 2.377 -9.328 -5.41 1 97.69 190 HIS B CA 1
ATOM 4210 C C . HIS B 1 190 ? 2.807 -7.957 -4.906 1 97.69 190 HIS B C 1
ATOM 4212 O O . HIS B 1 190 ? 3.125 -7.07 -5.699 1 97.69 190 HIS B O 1
ATOM 4218 N N . ASP B 1 191 ? 2.852 -7.773 -3.619 1 97.62 191 ASP B N 1
ATOM 4219 C CA . ASP B 1 191 ? 2.906 -6.441 -3.023 1 97.62 191 ASP B CA 1
ATOM 4220 C C . ASP B 1 191 ? 4.289 -6.156 -2.445 1 97.62 191 ASP B C 1
ATOM 4222 O O . ASP B 1 191 ? 4.434 -5.32 -1.55 1 97.62 191 ASP B O 1
ATOM 4226 N N . ASP B 1 192 ? 5.344 -6.758 -2.916 1 96.81 192 ASP B N 1
ATOM 4227 C CA . ASP B 1 192 ? 6.676 -6.711 -2.318 1 96.81 192 ASP B CA 1
ATOM 4228 C C . ASP B 1 192 ? 7.223 -5.285 -2.311 1 96.81 192 ASP B C 1
ATOM 4230 O O . ASP B 1 192 ? 8.039 -4.934 -1.458 1 96.81 192 ASP B O 1
ATOM 4234 N N . LEU B 1 193 ? 6.742 -4.43 -3.213 1 97.69 193 LEU B N 1
ATOM 4235 C CA . LEU B 1 193 ? 7.195 -3.043 -3.268 1 97.69 193 LEU B CA 1
ATOM 4236 C C . LEU B 1 193 ? 6.121 -2.098 -2.742 1 97.69 193 LEU B C 1
ATOM 4238 O O . LEU B 1 193 ? 6.258 -0.876 -2.842 1 97.69 193 LEU B O 1
ATOM 4242 N N . GLY B 1 194 ? 5 -2.66 -2.273 1 97.75 194 GLY B N 1
ATOM 4243 C CA . GLY B 1 194 ? 3.922 -1.84 -1.743 1 97.75 194 GLY B CA 1
ATOM 4244 C C . GLY B 1 194 ? 3.076 -1.195 -2.824 1 97.75 194 GLY B C 1
ATOM 4245 O O . GLY B 1 194 ? 2.473 -0.143 -2.604 1 97.75 194 GLY B O 1
ATOM 4246 N N . CYS B 1 195 ? 3.012 -1.792 -4.031 1 98.5 195 CYS B N 1
ATOM 4247 C CA . CYS B 1 195 ? 2.373 -1.112 -5.152 1 98.5 195 CYS B CA 1
ATOM 4248 C C . CYS B 1 195 ? 1.259 -1.967 -5.746 1 98.5 195 CYS B C 1
ATOM 4250 O O . CYS B 1 195 ? 0.631 -1.578 -6.73 1 98.5 195 CYS B O 1
ATOM 4252 N N . ALA B 1 196 ? 0.923 -3.111 -5.141 1 98.75 196 ALA B N 1
ATOM 4253 C CA . ALA B 1 196 ? 0.038 -4.086 -5.773 1 98.75 196 ALA B CA 1
ATOM 4254 C C . ALA B 1 196 ? -1.34 -3.488 -6.039 1 98.75 196 ALA B C 1
ATOM 4256 O O . ALA B 1 196 ? -1.891 -3.641 -7.133 1 98.75 196 ALA B O 1
ATOM 4257 N N . THR B 1 197 ? -1.93 -2.797 -5.035 1 98.75 197 THR B N 1
ATOM 4258 C CA . THR B 1 197 ? -3.236 -2.17 -5.207 1 98.75 197 THR B CA 1
ATOM 4259 C C . THR B 1 197 ? -3.207 -1.164 -6.355 1 98.75 197 THR B C 1
ATOM 4261 O O . THR B 1 197 ? -4.039 -1.226 -7.262 1 98.75 197 THR B O 1
ATOM 4264 N N . ALA B 1 198 ? -2.248 -0.292 -6.332 1 98.75 198 ALA B N 1
ATOM 4265 C CA . ALA B 1 198 ? -2.133 0.751 -7.348 1 98.75 198 ALA B CA 1
ATOM 4266 C C . ALA B 1 198 ? -1.873 0.149 -8.727 1 98.75 198 ALA B C 1
ATOM 4268 O O . ALA B 1 198 ? -2.408 0.627 -9.727 1 98.75 198 ALA B O 1
ATOM 4269 N N . ASN B 1 199 ? -1 -0.884 -8.805 1 98.88 199 ASN B N 1
ATOM 4270 C CA . ASN B 1 199 ? -0.75 -1.576 -10.062 1 98.88 199 ASN B CA 1
ATOM 4271 C C . ASN B 1 199 ? -2.037 -2.133 -10.664 1 98.88 199 ASN B C 1
ATOM 4273 O O . ASN B 1 199 ? -2.258 -2.031 -11.867 1 98.88 199 ASN B O 1
ATOM 4277 N N . THR B 1 200 ? -2.844 -2.701 -9.828 1 98.88 200 THR B N 1
ATOM 4278 C CA . THR B 1 200 ? -4.121 -3.252 -10.273 1 98.88 200 THR B CA 1
ATOM 4279 C C . THR B 1 200 ? -5.035 -2.146 -10.789 1 98.88 200 THR B C 1
ATOM 4281 O O . THR B 1 200 ? -5.668 -2.299 -11.836 1 98.88 200 THR B O 1
ATOM 4284 N N . LEU B 1 201 ? -5.086 -1.003 -10.094 1 98.69 201 LEU B N 1
ATOM 4285 C CA . LEU B 1 201 ? -5.91 0.12 -10.523 1 98.69 201 LEU B CA 1
ATOM 4286 C C . LEU B 1 201 ? -5.418 0.68 -11.859 1 98.69 201 LEU B C 1
ATOM 4288 O O . LEU B 1 201 ? -6.219 1.038 -12.719 1 98.69 201 LEU B O 1
ATOM 4292 N N . VAL B 1 202 ? -4.078 0.747 -12.031 1 98.31 202 VAL B N 1
ATOM 4293 C CA . VAL B 1 202 ? -3.494 1.197 -13.289 1 98.31 202 VAL B CA 1
ATOM 4294 C C . VAL B 1 202 ? -3.893 0.247 -14.414 1 98.31 202 VAL B C 1
ATOM 4296 O O . VAL B 1 202 ? -4.293 0.688 -15.492 1 98.31 202 VAL B O 1
ATOM 4299 N N . ALA B 1 203 ? -3.781 -1.033 -14.141 1 98.69 203 ALA B N 1
ATOM 4300 C CA . ALA B 1 203 ? -4.164 -2.039 -15.125 1 98.69 203 ALA B CA 1
ATOM 4301 C C . ALA B 1 203 ? -5.633 -1.896 -15.516 1 98.69 203 ALA B C 1
ATOM 4303 O O . ALA B 1 203 ? -5.98 -1.948 -16.703 1 98.69 203 ALA B O 1
ATOM 4304 N N . TYR B 1 204 ? -6.504 -1.65 -14.547 1 98.38 204 TYR B N 1
ATOM 4305 C CA . TYR B 1 204 ? -7.93 -1.453 -14.781 1 98.38 204 TYR B CA 1
ATOM 4306 C C . TYR B 1 204 ? -8.172 -0.27 -15.711 1 98.38 204 TYR B C 1
ATOM 4308 O O . TYR B 1 204 ? -8.969 -0.365 -16.656 1 98.38 204 TYR B O 1
ATOM 4316 N N . ASN B 1 205 ? -7.477 0.808 -15.398 1 97 205 ASN B N 1
ATOM 4317 C CA . ASN B 1 205 ? -7.648 2.027 -16.188 1 97 205 ASN B CA 1
ATOM 4318 C C . ASN B 1 205 ? -7.227 1.824 -17.641 1 97 205 ASN B C 1
ATOM 4320 O O . ASN B 1 205 ? -7.719 2.514 -18.531 1 97 205 ASN B O 1
ATOM 4324 N N . ILE B 1 206 ? -6.348 0.862 -17.906 1 97.44 206 ILE B N 1
ATOM 4325 C CA . ILE B 1 206 ? -5.828 0.629 -19.25 1 97.44 206 ILE B CA 1
ATOM 4326 C C . ILE B 1 206 ? -6.746 -0.335 -19.984 1 97.44 206 ILE B C 1
ATOM 4328 O O . ILE B 1 206 ? -6.676 -0.441 -21.219 1 97.44 206 ILE B O 1
ATOM 4332 N N . GLY B 1 207 ? -7.543 -1.096 -19.25 1 97.62 207 GLY B N 1
ATOM 4333 C CA . GLY B 1 207 ? -8.555 -1.891 -19.938 1 97.62 207 GLY B CA 1
ATOM 4334 C C . GLY B 1 207 ? -8.383 -3.383 -19.719 1 97.62 207 GLY B C 1
ATOM 4335 O O . GLY B 1 207 ? -8.945 -4.191 -20.453 1 97.62 207 GLY B O 1
ATOM 4336 N N . VAL B 1 208 ? -7.621 -3.783 -18.703 1 98.31 208 VAL B N 1
ATOM 4337 C CA . VAL B 1 208 ? -7.473 -5.203 -18.391 1 98.31 208 VAL B CA 1
ATOM 4338 C C . VAL B 1 208 ? -8.805 -5.766 -17.891 1 98.31 208 VAL B C 1
ATOM 4340 O O . VAL B 1 208 ? -9.594 -5.055 -17.281 1 98.31 208 VAL B O 1
ATOM 4343 N N . ALA B 1 209 ? -9 -7.047 -18.109 1 98.31 209 ALA B N 1
ATOM 4344 C CA . ALA B 1 209 ? -10.336 -7.625 -17.984 1 98.31 209 ALA B CA 1
ATOM 4345 C C . ALA B 1 209 ? -10.523 -8.297 -16.625 1 98.31 209 ALA B C 1
ATOM 4347 O O . ALA B 1 209 ? -11.656 -8.516 -16.188 1 98.31 209 ALA B O 1
ATOM 4348 N N . LYS B 1 210 ? -9.477 -8.594 -15.953 1 98.81 210 LYS B N 1
ATOM 4349 C CA . LYS B 1 210 ? -9.555 -9.391 -14.734 1 98.81 210 LYS B CA 1
ATOM 4350 C C . LYS B 1 210 ? -8.391 -9.078 -13.797 1 98.81 210 LYS B C 1
ATOM 4352 O O . LYS B 1 210 ? -7.309 -8.703 -14.25 1 98.81 210 LYS B O 1
ATOM 4357 N N . ALA B 1 211 ? -8.633 -9.156 -12.539 1 98.94 211 ALA B N 1
ATOM 4358 C CA . ALA B 1 211 ? -7.559 -9.016 -11.555 1 98.94 211 ALA B CA 1
ATOM 4359 C C . ALA B 1 211 ? -7.691 -10.055 -10.445 1 98.94 211 ALA B C 1
ATOM 4361 O O . ALA B 1 211 ? -8.797 -10.328 -9.977 1 98.94 211 ALA B O 1
ATOM 4362 N N . ASP B 1 212 ? -6.621 -10.641 -10.141 1 98.94 212 ASP B N 1
ATOM 4363 C CA . ASP B 1 212 ? -6.555 -11.461 -8.938 1 98.94 212 ASP B CA 1
ATOM 4364 C C . ASP B 1 212 ? -6.359 -10.602 -7.691 1 98.94 212 ASP B C 1
ATOM 4366 O O . ASP B 1 212 ? -5.465 -9.75 -7.652 1 98.94 212 ASP B O 1
ATOM 4370 N N . ILE B 1 213 ? -7.223 -10.766 -6.727 1 98.81 213 ILE B N 1
ATOM 4371 C CA . ILE B 1 213 ? -7.191 -9.992 -5.492 1 98.81 213 ILE B CA 1
ATOM 4372 C C . ILE B 1 213 ? -7.336 -10.922 -4.289 1 98.81 213 ILE B C 1
ATOM 4374 O O . ILE B 1 213 ? -7.766 -12.07 -4.438 1 98.81 213 ILE B O 1
ATOM 4378 N N . SER B 1 214 ? -6.961 -10.469 -3.174 1 98.75 214 SER B N 1
ATOM 4379 C CA . SER B 1 214 ? -7.016 -11.242 -1.937 1 98.75 214 SER B CA 1
ATOM 4380 C C . SER B 1 214 ? -7.387 -10.359 -0.749 1 98.75 214 SER B C 1
ATOM 4382 O O . SER B 1 214 ? -6.934 -9.211 -0.657 1 98.75 214 SER B O 1
ATOM 4384 N N . ILE B 1 215 ? -8.188 -10.898 0.151 1 98.69 215 ILE B N 1
ATOM 4385 C CA . ILE B 1 215 ? -8.578 -10.172 1.354 1 98.69 215 ILE B CA 1
ATOM 4386 C C . ILE B 1 215 ? -7.328 -9.805 2.158 1 98.69 215 ILE B C 1
ATOM 4388 O O . ILE B 1 215 ? -6.488 -10.664 2.43 1 98.69 215 ILE B O 1
ATOM 4392 N N . ALA B 1 216 ? -7.199 -8.531 2.492 1 98 216 ALA B N 1
ATOM 4393 C CA . ALA B 1 216 ? -6.121 -8.016 3.334 1 98 216 ALA B CA 1
ATOM 4394 C C . ALA B 1 216 ? -4.758 -8.383 2.76 1 98 216 ALA B C 1
ATOM 4396 O O . ALA B 1 216 ? -3.793 -8.57 3.506 1 98 216 ALA B O 1
ATOM 4397 N N . ALA B 1 217 ? -4.699 -8.656 1.457 1 97.31 217 ALA B N 1
ATOM 4398 C CA . ALA B 1 217 ? -3.461 -8.945 0.74 1 97.31 217 ALA B CA 1
ATOM 4399 C C . ALA B 1 217 ? -2.83 -10.242 1.237 1 97.31 217 ALA B C 1
ATOM 4401 O O . ALA B 1 217 ? -1.604 -10.375 1.258 1 97.31 217 ALA B O 1
ATOM 4402 N N . LEU B 1 218 ? -3.646 -11.156 1.7 1 96.75 218 LEU B N 1
ATOM 4403 C CA . LEU B 1 218 ? -3.09 -12.438 2.117 1 96.75 218 LEU B CA 1
ATOM 4404 C C . LEU B 1 218 ? -2.369 -13.117 0.958 1 96.75 218 LEU B C 1
ATOM 4406 O O . LEU B 1 218 ? -2.85 -13.102 -0.177 1 96.75 218 LEU B O 1
ATOM 4410 N N . GLY B 1 219 ? -1.255 -13.688 1.198 1 93.44 219 GLY B N 1
ATOM 4411 C CA . GLY B 1 219 ? -0.404 -14.359 0.231 1 93.44 219 GLY B CA 1
ATOM 4412 C C . GLY B 1 219 ? 1.053 -14.414 0.651 1 93.44 219 GLY B C 1
ATOM 4413 O O . GLY B 1 219 ? 1.421 -13.875 1.698 1 93.44 219 GLY B O 1
ATOM 4414 N N . GLU B 1 220 ? 1.898 -15.008 -0.082 1 87.56 220 GLU B N 1
ATOM 4415 C CA . GLU B 1 220 ? 3.311 -15.18 0.243 1 87.56 220 GLU B CA 1
ATOM 4416 C C . GLU B 1 220 ? 4.031 -13.836 0.309 1 87.56 220 GLU B C 1
ATOM 4418 O O . GLU B 1 220 ? 3.664 -12.891 -0.4 1 87.56 220 GLU B O 1
ATOM 4423 N N . ARG B 1 221 ? 5.086 -13.781 1.202 1 90.88 221 ARG B N 1
ATOM 4424 C CA . ARG B 1 221 ? 5.93 -12.602 1.379 1 90.88 221 ARG B CA 1
ATOM 4425 C C . ARG B 1 221 ? 5.094 -11.383 1.771 1 90.88 221 ARG B C 1
ATOM 4427 O O . ARG B 1 221 ? 4.543 -11.336 2.873 1 90.88 221 ARG B O 1
ATOM 4434 N N . ALA B 1 222 ? 5.023 -10.328 0.921 1 94.62 222 ALA B N 1
ATOM 4435 C CA . ALA B 1 222 ? 4.285 -9.125 1.28 1 94.62 222 ALA B CA 1
ATOM 4436 C C . ALA B 1 222 ? 2.822 -9.234 0.859 1 94.62 222 ALA B C 1
ATOM 4438 O O . ALA B 1 222 ? 2.037 -8.305 1.073 1 94.62 222 ALA B O 1
ATOM 4439 N N . GLY B 1 223 ? 2.479 -10.375 0.265 1 95 223 GLY B N 1
ATOM 4440 C CA . GLY B 1 223 ? 1.083 -10.625 -0.063 1 95 223 GLY B CA 1
ATOM 4441 C C . GLY B 1 223 ? 0.726 -10.234 -1.484 1 95 223 GLY B C 1
ATOM 4442 O O . GLY B 1 223 ? 1.606 -10.094 -2.336 1 95 223 GLY B O 1
ATOM 4443 N N . ASN B 1 224 ? -0.595 -10.242 -1.784 1 97.5 224 ASN B N 1
ATOM 4444 C CA . ASN B 1 224 ? -1.165 -9.953 -3.096 1 97.5 224 ASN B CA 1
ATOM 4445 C C . ASN B 1 224 ? -1.85 -8.594 -3.127 1 97.5 224 ASN B C 1
ATOM 4447 O O . ASN B 1 224 ? -1.644 -7.77 -2.232 1 97.5 224 ASN B O 1
ATOM 4451 N N . THR B 1 225 ? -2.5 -8.305 -4.215 1 98.75 225 THR B N 1
ATOM 4452 C CA . THR B 1 225 ? -3.373 -7.145 -4.297 1 98.75 225 THR B CA 1
ATOM 4453 C C . THR B 1 225 ? -4.504 -7.242 -3.277 1 98.75 225 THR B C 1
ATOM 4455 O O . THR B 1 225 ? -5.191 -8.266 -3.203 1 98.75 225 THR B O 1
ATOM 4458 N N . SER B 1 226 ? -4.684 -6.16 -2.535 1 98.75 226 SER B N 1
ATOM 4459 C CA . SER B 1 226 ? -5.711 -6.121 -1.501 1 98.75 226 SER B CA 1
ATOM 4460 C C . SER B 1 226 ? -7.098 -5.926 -2.105 1 98.75 226 SER B C 1
ATOM 4462 O O . SER B 1 226 ? -7.359 -4.914 -2.758 1 98.75 226 SER B O 1
ATOM 4464 N N . LEU B 1 227 ? -7.988 -6.852 -1.796 1 98.81 227 LEU B N 1
ATOM 4465 C CA . LEU B 1 227 ? -9.344 -6.82 -2.336 1 98.81 227 LEU B CA 1
ATOM 4466 C C . LEU B 1 227 ? -10.07 -5.551 -1.903 1 98.81 227 LEU B C 1
ATOM 4468 O O . LEU B 1 227 ? -10.555 -4.789 -2.744 1 98.81 227 LEU B O 1
ATOM 4472 N N . GLU B 1 228 ? -10.125 -5.285 -0.594 1 98.69 228 GLU B N 1
ATOM 4473 C CA . GLU B 1 228 ? -10.898 -4.172 -0.052 1 98.69 228 GLU B CA 1
ATOM 4474 C C . GLU B 1 228 ? -10.328 -2.832 -0.511 1 98.69 228 GLU B C 1
ATOM 4476 O O . GLU B 1 228 ? -11.07 -1.87 -0.707 1 98.69 228 GLU B O 1
ATOM 4481 N N . GLU B 1 229 ? -8.984 -2.781 -0.674 1 98.69 229 GLU B N 1
ATOM 4482 C CA . GLU B 1 229 ? -8.367 -1.54 -1.138 1 98.69 229 GLU B CA 1
ATOM 4483 C C . GLU B 1 229 ? -8.75 -1.243 -2.586 1 98.69 229 GLU B C 1
ATOM 4485 O O . GLU B 1 229 ? -9.109 -0.113 -2.918 1 98.69 229 GLU B O 1
ATOM 4490 N N . VAL B 1 230 ? -8.711 -2.275 -3.445 1 98.81 230 VAL B N 1
ATOM 4491 C CA . VAL B 1 230 ? -9.039 -2.09 -4.852 1 98.81 230 VAL B CA 1
ATOM 4492 C C . VAL B 1 230 ? -10.492 -1.639 -4.984 1 98.81 230 VAL B C 1
ATOM 4494 O O . VAL B 1 230 ? -10.789 -0.689 -5.715 1 98.81 230 VAL B O 1
ATOM 4497 N N . VAL B 1 231 ? -11.391 -2.273 -4.281 1 98.62 231 VAL B N 1
ATOM 4498 C CA . VAL B 1 231 ? -12.812 -1.971 -4.375 1 98.62 231 VAL B CA 1
ATOM 4499 C C . VAL B 1 231 ? -13.078 -0.551 -3.877 1 98.62 231 VAL B C 1
ATOM 4501 O O . VAL B 1 231 ? -13.719 0.246 -4.562 1 98.62 231 VAL B O 1
ATOM 4504 N N . ALA B 1 232 ? -12.523 -0.201 -2.686 1 98.06 232 ALA B N 1
ATOM 4505 C CA . ALA B 1 232 ? -12.773 1.109 -2.09 1 98.06 232 ALA B CA 1
ATOM 4506 C C . ALA B 1 232 ? -12.148 2.221 -2.93 1 98.06 232 ALA B C 1
ATOM 4508 O O . ALA B 1 232 ? -12.781 3.26 -3.156 1 98.06 232 ALA B O 1
ATOM 4509 N N . ALA B 1 233 ? -10.93 1.997 -3.396 1 98.19 233 ALA B N 1
ATOM 4510 C CA . ALA B 1 233 ? -10.25 3.006 -4.203 1 98.19 233 ALA B CA 1
ATOM 4511 C C . ALA B 1 233 ? -10.992 3.25 -5.516 1 98.19 233 ALA B C 1
ATOM 4513 O O . ALA B 1 233 ? -11.195 4.398 -5.918 1 98.19 233 ALA B O 1
ATOM 4514 N N . CYS B 1 234 ? -11.375 2.166 -6.168 1 97.25 234 CYS B N 1
ATOM 4515 C CA . CYS B 1 234 ? -12.109 2.283 -7.418 1 97.25 234 CYS B CA 1
ATOM 4516 C C . CYS B 1 234 ? -13.422 3.023 -7.211 1 97.25 234 CYS B C 1
ATOM 4518 O O . CYS B 1 234 ? -13.75 3.941 -7.965 1 97.25 234 CYS B O 1
ATOM 4520 N N . SER B 1 235 ? -14.141 2.633 -6.184 1 96.38 235 SER B N 1
ATOM 4521 C CA . SER B 1 235 ? -15.445 3.225 -5.887 1 96.38 235 SER B CA 1
ATOM 4522 C C . SER B 1 235 ? -15.312 4.707 -5.562 1 96.38 235 SER B C 1
ATOM 4524 O O . SER B 1 235 ? -16.172 5.512 -5.949 1 96.38 235 SER B O 1
ATOM 4526 N N . THR B 1 236 ? -14.289 5.051 -4.797 1 93.88 236 THR B N 1
ATOM 4527 C CA . THR B 1 236 ? -14.07 6.438 -4.398 1 93.88 236 THR B CA 1
ATOM 4528 C C . THR B 1 236 ? -13.734 7.301 -5.609 1 93.88 236 THR B C 1
ATOM 4530 O O . THR B 1 236 ? -14.125 8.469 -5.676 1 93.88 236 THR B O 1
ATOM 4533 N N . ASP B 1 237 ? -13.094 6.75 -6.555 1 91.69 237 ASP B N 1
ATOM 4534 C CA . ASP B 1 237 ? -12.617 7.492 -7.719 1 91.69 237 ASP B CA 1
ATOM 4535 C C . ASP B 1 237 ? -13.68 7.52 -8.82 1 91.69 237 ASP B C 1
ATOM 4537 O O . ASP B 1 237 ? -13.875 8.547 -9.469 1 91.69 237 ASP B O 1
ATOM 4541 N N . ARG B 1 238 ? -14.391 6.324 -9.016 1 91.62 238 ARG B N 1
ATOM 4542 C CA . ARG B 1 238 ? -15.195 6.18 -10.227 1 91.62 238 ARG B CA 1
ATOM 4543 C C . ARG B 1 238 ? -16.578 5.641 -9.898 1 91.62 238 ARG B C 1
ATOM 4545 O O . ARG B 1 238 ? -17.422 5.473 -10.789 1 91.62 238 ARG B O 1
ATOM 4552 N N . GLY B 1 239 ? -16.891 5.438 -8.734 1 93.19 239 GLY B N 1
ATOM 4553 C CA . GLY B 1 239 ? -18.125 4.766 -8.383 1 93.19 239 GLY B CA 1
ATOM 4554 C C . GLY B 1 239 ? -18.016 3.252 -8.406 1 93.19 239 GLY B C 1
ATOM 4555 O O . GLY B 1 239 ? -16.906 2.709 -8.484 1 93.19 239 GLY B O 1
ATOM 4556 N N . ASN B 1 240 ? -19.062 2.559 -8.219 1 95.19 240 ASN B N 1
ATOM 4557 C CA . ASN B 1 240 ? -19.078 1.103 -8.133 1 95.19 240 ASN B CA 1
ATOM 4558 C C . ASN B 1 240 ? -19.047 0.462 -9.523 1 95.19 240 ASN B C 1
ATOM 4560 O O . ASN B 1 240 ? -20 -0.196 -9.93 1 95.19 240 ASN B O 1
ATOM 4564 N N . THR B 1 241 ? -17.953 0.552 -10.18 1 96.5 241 THR B N 1
ATOM 4565 C CA . THR B 1 241 ? -17.812 0.048 -11.539 1 96.5 241 THR B CA 1
ATOM 4566 C C . THR B 1 241 ? -17.406 -1.423 -11.539 1 96.5 241 THR B C 1
ATOM 4568 O O . THR B 1 241 ? -17.484 -2.096 -12.57 1 96.5 241 THR B O 1
ATOM 4571 N N . LEU B 1 242 ? -17.031 -1.99 -10.367 1 97.56 242 LEU B N 1
ATOM 4572 C CA . LEU B 1 242 ? -16.594 -3.381 -10.273 1 97.56 242 LEU B CA 1
ATOM 4573 C C . LEU B 1 242 ? -17.781 -4.297 -9.969 1 97.56 242 LEU B C 1
ATOM 4575 O O . LEU B 1 242 ? -17.656 -5.52 -10.055 1 97.56 242 LEU B O 1
ATOM 4579 N N . GLY B 1 243 ? -18.906 -3.748 -9.594 1 96.81 243 GLY B N 1
ATOM 4580 C CA . GLY B 1 243 ? -20.125 -4.516 -9.391 1 96.81 243 GLY B CA 1
ATOM 4581 C C . GLY B 1 243 ? -20.125 -5.32 -8.102 1 96.81 243 GLY B C 1
ATOM 4582 O O . GLY B 1 243 ? -20.766 -6.363 -8.016 1 96.81 243 GLY B O 1
ATOM 4583 N N . ILE B 1 244 ? -19.391 -4.848 -7.121 1 97.25 244 ILE B N 1
ATOM 4584 C CA . ILE B 1 244 ? -19.281 -5.512 -5.828 1 97.25 244 ILE B CA 1
ATOM 4585 C C . ILE B 1 244 ? -20.328 -4.957 -4.871 1 97.25 244 ILE B C 1
ATOM 4587 O O . ILE B 1 244 ? -20.734 -3.797 -4.992 1 97.25 244 ILE B O 1
ATOM 4591 N N . GLU B 1 245 ? -20.859 -5.84 -3.996 1 98.19 245 GLU B N 1
ATOM 4592 C CA . GLU B 1 245 ? -21.719 -5.367 -2.926 1 98.19 245 GLU B CA 1
ATOM 4593 C C . GLU B 1 245 ? -20.938 -4.598 -1.87 1 98.19 245 GLU B C 1
ATOM 4595 O O . GLU B 1 245 ? -20.547 -5.156 -0.841 1 98.19 245 GLU B O 1
ATOM 4600 N N . GLU B 1 246 ? -20.891 -3.352 -1.998 1 97.88 246 GLU B N 1
ATOM 4601 C CA . GLU B 1 246 ? -19.953 -2.521 -1.25 1 97.88 246 GLU B CA 1
ATOM 4602 C C . GLU B 1 246 ? -20.297 -2.49 0.235 1 97.88 246 GLU B C 1
ATOM 4604 O O . GLU B 1 246 ? -19.406 -2.439 1.088 1 97.88 246 GLU B O 1
ATOM 4609 N N . SER B 1 247 ? -21.578 -2.49 0.577 1 97.75 247 SER B N 1
ATOM 4610 C CA . SER B 1 247 ? -22 -2.373 1.967 1 97.75 247 SER B CA 1
ATOM 4611 C C . SER B 1 247 ? -21.578 -3.594 2.779 1 97.75 247 SER B C 1
ATOM 4613 O O . SER B 1 247 ? -21.594 -3.561 4.012 1 97.75 247 SER B O 1
ATOM 4615 N N . LYS B 1 248 ? -21.203 -4.688 2.111 1 98.5 248 LYS B N 1
ATOM 4616 C CA . LYS B 1 248 ? -20.781 -5.914 2.787 1 98.5 248 LYS B CA 1
ATOM 4617 C C . LYS B 1 248 ? -19.266 -6.059 2.797 1 98.5 248 LYS B C 1
ATOM 4619 O O . LYS B 1 248 ? -18.734 -7.004 3.375 1 98.5 248 LYS B O 1
ATOM 4624 N N . LEU B 1 249 ? -18.609 -5.117 2.195 1 98.56 249 LEU B N 1
ATOM 4625 C CA . LEU B 1 249 ? -17.172 -5.258 1.947 1 98.56 249 LEU B CA 1
ATOM 4626 C C . LEU B 1 249 ? -16.422 -5.48 3.252 1 98.56 249 LEU B C 1
ATOM 4628 O O . LEU B 1 249 ? -15.805 -6.531 3.447 1 98.56 249 LEU B O 1
ATOM 4632 N N . ILE B 1 250 ? -16.516 -4.559 4.227 1 98.06 250 ILE B N 1
ATOM 4633 C CA . ILE B 1 250 ? -15.742 -4.621 5.469 1 98.06 250 ILE B CA 1
ATOM 4634 C C . ILE B 1 250 ? -16.219 -5.801 6.312 1 98.06 250 ILE B C 1
ATOM 4636 O O . ILE B 1 250 ? -15.422 -6.629 6.75 1 98.06 250 ILE B O 1
ATOM 4640 N N . PRO B 1 251 ? -17.516 -6 6.516 1 98.12 251 PRO B N 1
ATOM 4641 C CA . PRO B 1 251 ? -17.969 -7.125 7.336 1 98.12 251 PRO B CA 1
ATOM 4642 C C . PRO B 1 251 ? -17.516 -8.477 6.785 1 98.12 251 PRO B C 1
ATOM 4644 O O . PRO B 1 251 ? -17.078 -9.336 7.547 1 98.12 251 PRO B O 1
ATOM 4647 N N . VAL B 1 252 ? -17.625 -8.641 5.492 1 98.75 252 VAL B N 1
ATOM 4648 C CA . VAL B 1 252 ? -17.234 -9.914 4.879 1 98.75 252 VAL B CA 1
ATOM 4649 C C . VAL B 1 252 ? -15.742 -10.141 5.059 1 98.75 252 VAL B C 1
ATOM 4651 O O . VAL B 1 252 ? -15.312 -11.219 5.457 1 98.75 252 VAL B O 1
ATOM 4654 N N . CYS B 1 253 ? -14.938 -9.125 4.758 1 98.75 253 CYS B N 1
ATOM 4655 C CA . CYS B 1 253 ? -13.492 -9.242 4.91 1 98.75 253 CYS B CA 1
ATOM 4656 C C . CYS B 1 253 ? -13.125 -9.602 6.348 1 98.75 253 CYS B C 1
ATOM 4658 O O . CYS B 1 253 ? -12.32 -10.508 6.578 1 98.75 253 CYS B O 1
ATOM 4660 N N . LYS B 1 254 ? -13.734 -8.938 7.285 1 98 254 LYS B N 1
ATOM 4661 C CA . LYS B 1 254 ? -13.438 -9.18 8.695 1 98 254 LYS B CA 1
ATOM 4662 C C . LYS B 1 254 ? -13.875 -10.586 9.109 1 98 254 LYS B C 1
ATOM 4664 O O . LYS B 1 254 ? -13.172 -11.258 9.867 1 98 254 LYS B O 1
ATOM 4669 N N . GLN B 1 255 ? -15.016 -10.992 8.68 1 98.5 255 GLN B N 1
ATOM 4670 C CA . GLN B 1 255 ? -15.5 -12.328 9 1 98.5 255 GLN B CA 1
ATOM 4671 C C . GLN B 1 255 ? -14.562 -13.398 8.445 1 98.5 255 GLN B C 1
ATOM 4673 O O . GLN B 1 255 ? -14.258 -14.383 9.125 1 98.5 255 GLN B O 1
ATOM 4678 N N . VAL B 1 256 ? -14.133 -13.258 7.207 1 98.75 256 VAL B N 1
ATOM 4679 C CA . VAL B 1 256 ? -13.234 -14.227 6.594 1 98.75 256 VAL B CA 1
ATOM 4680 C C . VAL B 1 256 ? -11.914 -14.258 7.352 1 98.75 256 VAL B C 1
ATOM 4682 O O . VAL B 1 256 ? -11.375 -15.336 7.637 1 98.75 256 VAL B O 1
ATOM 4685 N N . LEU B 1 257 ? -11.383 -13.086 7.691 1 98.56 257 LEU B N 1
ATOM 4686 C CA . LEU B 1 257 ? -10.148 -13.016 8.461 1 98.56 257 LEU B CA 1
ATOM 4687 C C . LEU B 1 257 ? -10.289 -13.75 9.789 1 98.56 257 LEU B C 1
ATOM 4689 O O . LEU B 1 257 ? -9.414 -14.516 10.18 1 98.56 257 LEU B O 1
ATOM 4693 N N . ASN B 1 258 ? -11.383 -13.531 10.445 1 98.31 258 ASN B N 1
ATOM 4694 C CA . ASN B 1 258 ? -11.648 -14.211 11.711 1 98.31 258 ASN B CA 1
ATOM 4695 C C . ASN B 1 258 ? -11.734 -15.727 11.523 1 98.31 258 ASN B C 1
ATOM 4697 O O . ASN B 1 258 ? -11.156 -16.484 12.305 1 98.31 258 ASN B O 1
ATOM 4701 N N . THR B 1 259 ? -12.453 -16.156 10.523 1 98.62 259 THR B N 1
ATOM 4702 C CA . THR B 1 259 ? -12.625 -17.562 10.234 1 98.62 259 THR B CA 1
ATOM 4703 C C . THR B 1 259 ? -11.273 -18.234 9.969 1 98.62 259 THR B C 1
ATOM 4705 O O . THR B 1 259 ? -11.031 -19.359 10.406 1 98.62 259 THR B O 1
ATOM 4708 N N . LEU B 1 260 ? -10.375 -17.547 9.273 1 98.25 260 LEU B N 1
ATOM 4709 C CA . LEU B 1 260 ? -9.086 -18.094 8.883 1 98.25 260 LEU B CA 1
ATOM 4710 C C . LEU B 1 260 ? -8.055 -17.906 10 1 98.25 260 LEU B C 1
ATOM 4712 O O . LEU B 1 260 ? -6.938 -18.422 9.906 1 98.25 260 LEU B O 1
ATOM 4716 N N . GLY B 1 261 ? -8.406 -17.156 11.039 1 97.38 261 GLY B N 1
ATOM 4717 C CA . GLY B 1 261 ? -7.484 -16.891 12.125 1 97.38 261 GLY B CA 1
ATOM 4718 C C . GLY B 1 261 ? -6.414 -15.875 11.766 1 97.38 261 GLY B C 1
ATOM 4719 O O . GLY B 1 261 ? -5.273 -15.984 12.234 1 97.38 261 GLY B O 1
ATOM 4720 N N . GLU B 1 262 ? -6.742 -15.008 10.867 1 96.56 262 GLU B N 1
ATOM 4721 C CA . GLU B 1 262 ? -5.805 -13.984 10.422 1 96.56 262 GLU B CA 1
ATOM 4722 C C . GLU B 1 262 ? -6.121 -12.633 11.055 1 96.56 262 GLU B C 1
ATOM 4724 O O . GLU B 1 262 ? -7.273 -12.359 11.398 1 96.56 262 GLU B O 1
ATOM 4729 N N . GLU B 1 263 ? -5.09 -11.836 11.234 1 93.81 263 GLU B N 1
ATOM 4730 C CA . GLU B 1 263 ? -5.215 -10.484 11.758 1 93.81 263 GLU B CA 1
ATOM 4731 C C . GLU B 1 263 ? -4.555 -9.469 10.828 1 93.81 263 GLU B C 1
ATOM 4733 O O . GLU B 1 263 ? -3.74 -9.836 9.984 1 93.81 263 GLU B O 1
ATOM 4738 N N . VAL B 1 264 ? -4.992 -8.234 10.945 1 93.12 264 VAL B N 1
ATOM 4739 C CA . VAL B 1 264 ? -4.371 -7.16 10.188 1 93.12 264 VAL B CA 1
ATOM 4740 C C . VAL B 1 264 ? -3.928 -6.043 11.133 1 93.12 264 VAL B C 1
ATOM 4742 O O . VAL B 1 264 ? -4.434 -5.934 12.25 1 93.12 264 VAL B O 1
ATOM 4745 N N . ASP B 1 265 ? -2.945 -5.281 10.688 1 92.62 265 ASP B N 1
ATOM 4746 C CA . ASP B 1 265 ? -2.504 -4.09 11.406 1 92.62 265 ASP B CA 1
ATOM 4747 C C . ASP B 1 265 ? -3.668 -3.129 11.641 1 92.62 265 ASP B C 1
ATOM 4749 O O . ASP B 1 265 ? -4.566 -3.014 10.805 1 92.62 265 ASP B O 1
ATOM 4753 N N . GLU B 1 266 ? -3.648 -2.439 12.758 1 90.69 266 GLU B N 1
ATOM 4754 C CA . GLU B 1 266 ? -4.727 -1.523 13.125 1 90.69 266 GLU B CA 1
ATOM 4755 C C . GLU B 1 266 ? -4.82 -0.363 12.141 1 90.69 266 GLU B C 1
ATOM 4757 O O . GLU B 1 266 ? -5.863 0.289 12.039 1 90.69 266 GLU B O 1
ATOM 4762 N N . ARG B 1 267 ? -3.789 -0.13 11.328 1 92.75 267 ARG B N 1
ATOM 4763 C CA . ARG B 1 267 ? -3.752 0.982 10.383 1 92.75 267 ARG B CA 1
ATOM 4764 C C . ARG B 1 267 ? -3.949 0.493 8.953 1 92.75 267 ARG B C 1
ATOM 4766 O O . ARG B 1 267 ? -3.789 1.26 8 1 92.75 267 ARG B O 1
ATOM 4773 N N . LYS B 1 268 ? -4.301 -0.836 8.852 1 96.44 268 LYS B N 1
ATOM 4774 C CA . LYS B 1 268 ? -4.555 -1.355 7.512 1 96.44 268 LYS B CA 1
ATOM 4775 C C . LYS B 1 268 ? -5.625 -0.535 6.801 1 96.44 268 LYS B C 1
ATOM 4777 O O . LYS B 1 268 ? -6.723 -0.342 7.328 1 96.44 268 LYS B O 1
ATOM 4782 N N . PRO B 1 269 ? -5.336 0.013 5.574 1 97.06 269 PRO B N 1
ATOM 4783 C CA . PRO B 1 269 ? -6.371 0.758 4.852 1 97.06 269 PRO B CA 1
ATOM 4784 C C . PRO B 1 269 ? -7.688 -0.01 4.75 1 97.06 269 PRO B C 1
ATOM 4786 O O . PRO B 1 269 ? -7.684 -1.223 4.527 1 97.06 269 PRO B O 1
ATOM 4789 N N . ILE B 1 270 ? -8.797 0.647 5.004 1 97.31 270 ILE B N 1
ATOM 4790 C CA . ILE B 1 270 ? -10.164 0.167 4.863 1 97.31 270 ILE B CA 1
ATOM 4791 C C . ILE B 1 270 ? -10.516 -0.753 6.027 1 97.31 270 ILE B C 1
ATOM 4793 O O . ILE B 1 270 ? -11.609 -0.668 6.59 1 97.31 270 ILE B O 1
ATOM 4797 N N . LEU B 1 271 ? -9.57 -1.582 6.496 1 97 271 LEU B N 1
ATOM 4798 C CA . LEU B 1 271 ? -9.938 -2.652 7.418 1 97 271 LEU B CA 1
ATOM 4799 C C . LEU B 1 271 ? -9.461 -2.344 8.836 1 97 271 LEU B C 1
ATOM 4801 O O . LEU B 1 271 ? -9.891 -2.984 9.789 1 97 271 LEU B O 1
ATOM 4805 N N . GLY B 1 272 ? -8.523 -1.438 8.984 1 93.19 272 GLY B N 1
ATOM 4806 C CA . GLY B 1 272 ? -7.98 -1.153 10.305 1 93.19 272 GLY B CA 1
ATOM 4807 C C . GLY B 1 272 ? -9.023 -0.638 11.281 1 93.19 272 GLY B C 1
ATOM 4808 O O . GLY B 1 272 ? -9.93 0.102 10.891 1 93.19 272 GLY B O 1
ATOM 4809 N N . ASN B 1 273 ? -8.844 -0.968 12.508 1 85.38 273 ASN B N 1
ATOM 4810 C CA . ASN B 1 273 ? -9.82 -0.597 13.516 1 85.38 273 ASN B CA 1
ATOM 4811 C C . ASN B 1 273 ? -9.656 0.858 13.945 1 85.38 273 ASN B C 1
ATOM 4813 O O . ASN B 1 273 ? -10.547 1.424 14.586 1 85.38 273 ASN B O 1
ATOM 4817 N N . LYS B 1 274 ? -8.555 1.481 13.602 1 79.81 274 LYS B N 1
ATOM 4818 C CA . LYS B 1 274 ? -8.273 2.83 14.086 1 79.81 274 LYS B CA 1
ATOM 4819 C C . LYS B 1 274 ? -8.336 3.846 12.945 1 79.81 274 LYS B C 1
ATOM 4821 O O . LYS B 1 274 ? -8.164 5.047 13.172 1 79.81 274 LYS B O 1
ATOM 4826 N N . ILE B 1 275 ? -8.688 3.363 11.766 1 83.25 275 ILE B N 1
ATOM 4827 C CA . ILE B 1 275 ? -8.523 4.246 10.609 1 83.25 275 ILE B CA 1
ATOM 4828 C C . ILE B 1 275 ? -9.727 5.184 10.508 1 83.25 275 ILE B C 1
ATOM 4830 O O . ILE B 1 275 ? -9.68 6.172 9.773 1 83.25 275 ILE B O 1
ATOM 4834 N N . ALA B 1 276 ? -10.781 4.906 11.281 1 77.88 276 ALA B N 1
ATOM 4835 C CA . ALA B 1 276 ? -11.969 5.754 11.25 1 77.88 276 ALA B CA 1
ATOM 4836 C C . ALA B 1 276 ? -12.211 6.418 12.602 1 77.88 276 ALA B C 1
ATOM 4838 O O . ALA B 1 276 ? -13.344 6.789 12.93 1 77.88 276 ALA B O 1
ATOM 4839 N N . GLU B 1 277 ? -11.203 6.465 13.359 1 77.81 277 GLU B N 1
ATOM 4840 C CA . GLU B 1 277 ? -11.32 7.082 14.68 1 77.81 277 GLU B CA 1
ATOM 4841 C C . GLU B 1 277 ? -10.758 8.5 14.68 1 77.81 277 GLU B C 1
ATOM 4843 O O . GLU B 1 277 ? -9.695 8.75 14.109 1 77.81 277 GLU B O 1
ATOM 4848 N N . HIS B 1 278 ? -11.484 9.406 15.25 1 78.75 278 HIS B N 1
ATOM 4849 C CA . HIS B 1 278 ? -11.078 10.797 15.383 1 78.75 278 HIS B CA 1
ATOM 4850 C C . HIS B 1 278 ? -11.289 11.297 16.812 1 78.75 278 HIS B C 1
ATOM 4852 O O . HIS B 1 278 ? -12.375 11.156 17.375 1 78.75 278 HIS B O 1
ATOM 4858 N N . GLU B 1 279 ? -10.289 11.875 17.484 1 74.5 279 GLU B N 1
ATOM 4859 C CA . GLU B 1 279 ? -10.422 12.266 18.875 1 74.5 279 GLU B CA 1
ATOM 4860 C C . GLU B 1 279 ? -10.07 13.734 19.078 1 74.5 279 GLU B C 1
ATOM 4862 O O . GLU B 1 279 ? -10.461 14.344 20.078 1 74.5 279 GLU B O 1
ATOM 4867 N N . SER B 1 280 ? -9.398 14.398 18.078 1 68.38 280 SER B N 1
ATOM 4868 C CA . SER B 1 280 ? -9.008 15.789 18.281 1 68.38 280 SER B CA 1
ATOM 4869 C C . SER B 1 280 ? -10.219 16.719 18.25 1 68.38 280 SER B C 1
ATOM 4871 O O . SER B 1 280 ? -11.164 16.484 17.484 1 68.38 280 SER B O 1
ATOM 4873 N N . GLY B 1 281 ? -10.203 17.75 19.109 1 68.31 281 GLY B N 1
ATOM 4874 C CA . GLY B 1 281 ? -11.336 18.656 19.25 1 68.31 281 GLY B CA 1
ATOM 4875 C C . GLY B 1 281 ? -11.766 19.281 17.953 1 68.31 281 GLY B C 1
ATOM 4876 O O . GLY B 1 281 ? -12.93 19.203 17.562 1 68.31 281 GLY B O 1
ATOM 4877 N N . ILE B 1 282 ? -10.75 19.812 17.234 1 71.19 282 ILE B N 1
ATOM 4878 C CA . ILE B 1 282 ? -11.086 20.5 15.992 1 71.19 282 ILE B CA 1
ATOM 4879 C C . ILE B 1 282 ? -11.586 19.484 14.961 1 71.19 282 ILE B C 1
ATOM 4881 O O . ILE B 1 282 ? -12.5 19.781 14.18 1 71.19 282 ILE B O 1
ATOM 4885 N N . HIS B 1 283 ? -11.078 18.375 14.992 1 79.94 283 HIS B N 1
ATOM 4886 C CA . HIS B 1 283 ? -11.453 17.344 14.031 1 79.94 283 HIS B CA 1
ATOM 4887 C C . HIS B 1 283 ? -12.852 16.812 14.312 1 79.94 283 HIS B C 1
ATOM 4889 O O . HIS B 1 283 ? -13.664 16.672 13.391 1 79.94 283 HIS B O 1
ATOM 4895 N N . THR B 1 284 ? -13.086 16.625 15.57 1 82.31 284 THR B N 1
ATOM 4896 C CA . THR B 1 284 ? -14.383 16.062 15.922 1 82.31 284 THR B CA 1
ATOM 4897 C C . THR B 1 284 ? -15.5 17.062 15.664 1 82.31 284 THR B C 1
ATOM 4899 O O . THR B 1 284 ? -16.578 16.703 15.195 1 82.31 284 THR B O 1
ATOM 4902 N N . ALA B 1 285 ? -15.242 18.328 15.992 1 84.38 285 ALA B N 1
ATOM 4903 C CA . ALA B 1 285 ? -16.234 19.359 15.711 1 84.38 285 ALA B CA 1
ATOM 4904 C C . ALA B 1 285 ? -16.531 19.453 14.219 1 84.38 285 ALA B C 1
ATOM 4906 O O . ALA B 1 285 ? -17.703 19.531 13.82 1 84.38 285 ALA B O 1
ATOM 4907 N N . ALA B 1 286 ? -15.539 19.453 13.453 1 86 286 ALA B N 1
ATOM 4908 C CA . ALA B 1 286 ? -15.688 19.531 12 1 86 286 ALA B CA 1
ATOM 4909 C C . ALA B 1 286 ? -16.438 18.312 11.461 1 86 286 ALA B C 1
ATOM 4911 O O . ALA B 1 286 ? -17.297 18.453 10.578 1 86 286 ALA B O 1
ATOM 4912 N N . MET B 1 287 ? -16.156 17.234 11.977 1 87.06 287 MET B N 1
ATOM 4913 C CA . MET B 1 287 ? -16.75 15.984 11.484 1 87.06 287 MET B CA 1
ATOM 4914 C C . MET B 1 287 ? -18.203 15.867 11.891 1 87.06 287 MET B C 1
ATOM 4916 O O . MET B 1 287 ? -19 15.234 11.195 1 87.06 287 MET B O 1
ATOM 4920 N N . LEU B 1 288 ? -18.547 16.422 13.047 1 87.81 288 LEU B N 1
ATOM 4921 C CA . LEU B 1 288 ? -19.953 16.438 13.469 1 87.81 288 LEU B CA 1
ATOM 4922 C C . LEU B 1 288 ? -20.797 17.266 12.5 1 87.81 288 LEU B C 1
ATOM 4924 O O . LEU B 1 288 ? -21.969 16.953 12.281 1 87.81 288 LEU B O 1
ATOM 4928 N N . GLU B 1 289 ? -20.188 18.219 11.914 1 87.81 289 GLU B N 1
ATOM 4929 C CA . GLU B 1 289 ? -20.891 19.062 10.953 1 87.81 289 GLU B CA 1
ATOM 4930 C C . GLU B 1 289 ? -20.891 18.438 9.562 1 87.81 289 GLU B C 1
ATOM 4932 O O . GLU B 1 289 ? -21.938 18.391 8.906 1 87.81 289 GLU B O 1
ATOM 4937 N N . ASN B 1 290 ? -19.812 18.031 9.102 1 91.5 290 ASN B N 1
ATOM 4938 C CA . ASN B 1 290 ? -19.656 17.406 7.801 1 91.5 290 ASN B CA 1
ATOM 4939 C C . ASN B 1 290 ? -18.516 16.375 7.812 1 91.5 290 ASN B C 1
ATOM 4941 O O . ASN B 1 290 ? -17.359 16.734 7.586 1 91.5 290 ASN B O 1
ATOM 4945 N N . PRO B 1 291 ? -18.891 15.148 7.875 1 89 291 PRO B N 1
ATOM 4946 C CA . PRO B 1 291 ? -17.875 14.109 8.008 1 89 291 PRO B CA 1
ATOM 4947 C C . PRO B 1 291 ? -16.891 14.102 6.84 1 89 291 PRO B C 1
ATOM 4949 O O . PRO B 1 291 ? -15.734 13.688 7.004 1 89 291 PRO B O 1
ATOM 4952 N N . ALA B 1 292 ? -17.328 14.555 5.695 1 90.31 292 ALA B N 1
ATOM 4953 C CA . ALA B 1 292 ? -16.469 14.578 4.516 1 90.31 292 ALA B CA 1
ATOM 4954 C C . ALA B 1 292 ? -15.258 15.484 4.734 1 90.31 292 ALA B C 1
ATOM 4956 O O . ALA B 1 292 ? -14.289 15.43 3.975 1 90.31 292 ALA B O 1
ATOM 4957 N N . THR B 1 293 ? -15.289 16.281 5.797 1 91.25 293 THR B N 1
ATOM 4958 C CA . THR B 1 293 ? -14.203 17.203 6.094 1 91.25 293 THR B CA 1
ATOM 4959 C C . THR B 1 293 ? -12.906 16.453 6.355 1 91.25 293 THR B C 1
ATOM 4961 O O . THR B 1 293 ? -11.828 16.891 5.945 1 91.25 293 THR B O 1
ATOM 4964 N N . LEU B 1 294 ? -13.008 15.266 6.969 1 90.62 294 LEU B N 1
ATOM 4965 C CA . LEU B 1 294 ? -11.766 14.586 7.34 1 90.62 294 LEU B CA 1
ATOM 4966 C C . LEU B 1 294 ? -11.828 13.109 6.969 1 90.62 294 LEU B C 1
ATOM 4968 O O . LEU B 1 294 ? -11.016 12.312 7.449 1 90.62 294 LEU B O 1
ATOM 4972 N N . GLU B 1 295 ? -12.797 12.719 6.109 1 90.94 295 GLU B N 1
ATOM 4973 C CA . GLU B 1 295 ? -12.898 11.336 5.633 1 90.94 295 GLU B CA 1
ATOM 4974 C C . GLU B 1 295 ? -12.781 11.266 4.113 1 90.94 295 GLU B C 1
ATOM 4976 O O . GLU B 1 295 ? -13.344 12.109 3.406 1 90.94 295 GLU B O 1
ATOM 4981 N N . PRO B 1 296 ? -12.008 10.305 3.641 1 91.19 296 PRO B N 1
ATOM 4982 C CA . PRO B 1 296 ? -11.938 10.141 2.188 1 91.19 296 PRO B CA 1
ATOM 4983 C C . PRO B 1 296 ? -13.227 9.57 1.593 1 91.19 296 PRO B C 1
ATOM 4985 O O . PRO B 1 296 ? -13.492 9.758 0.404 1 91.19 296 PRO B O 1
ATOM 4988 N N . TYR B 1 297 ? -13.93 8.805 2.355 1 91.44 297 TYR B N 1
ATOM 4989 C CA . TYR B 1 297 ? -15.188 8.148 2.02 1 91.44 297 TYR B CA 1
ATOM 4990 C C . TYR B 1 297 ? -16.016 7.891 3.271 1 91.44 297 TYR B C 1
ATOM 4992 O O . TYR B 1 297 ? -15.492 7.914 4.387 1 91.44 297 TYR B O 1
ATOM 5000 N N . ASP B 1 298 ? -17.312 7.766 3.037 1 91.38 298 ASP B N 1
ATOM 5001 C CA . ASP B 1 298 ? -18.172 7.336 4.137 1 91.38 298 ASP B CA 1
ATOM 5002 C C . ASP B 1 298 ? -17.938 5.863 4.473 1 91.38 298 ASP B C 1
ATOM 5004 O O . ASP B 1 298 ? -18.234 4.984 3.664 1 91.38 298 ASP B O 1
ATOM 5008 N N . PRO B 1 299 ? -17.453 5.562 5.656 1 92.19 299 PRO B N 1
ATOM 5009 C CA . PRO B 1 299 ? -17.203 4.16 6.004 1 92.19 299 PRO B CA 1
ATOM 5010 C C . PRO B 1 299 ? -18.453 3.291 5.871 1 92.19 299 PRO B C 1
ATOM 5012 O O . PRO B 1 299 ? -18.344 2.098 5.582 1 92.19 299 PRO B O 1
ATOM 5015 N N . GLN B 1 300 ? -19.594 3.844 6.047 1 93.06 300 GLN B N 1
ATOM 5016 C CA . GLN B 1 300 ? -20.844 3.088 5.953 1 93.06 300 GLN B CA 1
ATOM 5017 C C . GLN B 1 300 ? -21.031 2.527 4.547 1 93.06 300 GLN B C 1
ATOM 5019 O O . GLN B 1 300 ? -21.672 1.489 4.371 1 93.06 300 GLN B O 1
ATOM 5024 N N . ARG B 1 301 ? -20.516 3.229 3.596 1 94.94 301 ARG B N 1
ATOM 5025 C CA . ARG B 1 301 ? -20.609 2.756 2.217 1 94.94 301 ARG B CA 1
ATOM 5026 C C . ARG B 1 301 ? -20.031 1.347 2.086 1 94.94 301 ARG B C 1
ATOM 5028 O O . ARG B 1 301 ? -20.547 0.535 1.312 1 94.94 301 ARG B O 1
ATOM 5035 N N . PHE B 1 302 ? -19.062 1.046 2.875 1 97 302 PHE B N 1
ATOM 5036 C CA . PHE B 1 302 ? -18.359 -0.231 2.762 1 97 302 PHE B CA 1
ATOM 5037 C C . PHE B 1 302 ? -18.656 -1.118 3.965 1 97 302 PHE B C 1
ATOM 5039 O O . PHE B 1 302 ? -17.922 -2.066 4.238 1 97 302 PHE B O 1
ATOM 5046 N N . GLY B 1 303 ? -19.703 -0.731 4.707 1 96.06 303 GLY B N 1
ATOM 5047 C CA . GLY B 1 303 ? -20.172 -1.548 5.816 1 96.06 303 GLY B CA 1
ATOM 5048 C C . GLY B 1 303 ? -19.438 -1.269 7.113 1 96.06 303 GLY B C 1
ATOM 5049 O O . GLY B 1 303 ? -19.562 -2.025 8.078 1 96.06 303 GLY B O 1
ATOM 5050 N N . GLY B 1 304 ? -18.641 -0.213 7.102 1 93.62 304 GLY B N 1
ATOM 5051 C CA . GLY B 1 304 ? -17.953 0.203 8.312 1 93.62 304 GLY B CA 1
ATOM 5052 C C . GLY B 1 304 ? -18.688 1.292 9.07 1 93.62 304 GLY B C 1
ATOM 5053 O O . GLY B 1 304 ? -19.859 1.578 8.789 1 93.62 304 GLY B O 1
ATOM 5054 N N . SER B 1 305 ? -18.031 1.795 10.125 1 90.12 305 SER B N 1
ATOM 5055 C CA . SER B 1 305 ? -18.594 2.869 10.93 1 90.12 305 SER B CA 1
ATOM 5056 C C . SER B 1 305 ? -17.516 3.846 11.391 1 90.12 305 SER B C 1
ATOM 5058 O O . SER B 1 305 ? -16.375 3.449 11.641 1 90.12 305 SER B O 1
ATOM 5060 N N . ARG B 1 306 ? -17.906 5.125 11.383 1 88.19 306 ARG B N 1
ATOM 5061 C CA . ARG B 1 306 ? -17.016 6.129 11.953 1 88.19 306 ARG B CA 1
ATOM 5062 C C . ARG B 1 306 ? -17.094 6.145 13.477 1 88.19 306 ARG B C 1
ATOM 5064 O O . ARG B 1 306 ? -18.172 5.891 14.039 1 88.19 306 ARG B O 1
ATOM 5071 N N . GLN B 1 307 ? -15.93 6.375 14.07 1 84.75 307 GLN B N 1
ATOM 5072 C CA . GLN B 1 307 ? -15.898 6.484 15.523 1 84.75 307 GLN B CA 1
ATOM 5073 C C . GLN B 1 307 ? -15.352 7.84 15.969 1 84.75 307 GLN B C 1
ATOM 5075 O O . GLN B 1 307 ? -14.156 8.109 15.82 1 84.75 307 GLN B O 1
ATOM 5080 N N . LEU B 1 308 ? -16.234 8.688 16.406 1 87.31 308 LEU B N 1
ATOM 5081 C CA . LEU B 1 308 ? -15.828 9.953 17 1 87.31 308 LEU B CA 1
ATOM 5082 C C . LEU B 1 308 ? -15.688 9.812 18.516 1 87.31 308 LEU B C 1
ATOM 5084 O O . LEU B 1 308 ? -16.625 9.375 19.188 1 87.31 308 LEU B O 1
ATOM 5088 N N . LEU B 1 309 ? -14.516 10.125 18.984 1 86.38 309 LEU B N 1
ATOM 5089 C CA . LEU B 1 309 ? -14.25 10.016 20.422 1 86.38 309 LEU B CA 1
ATOM 5090 C C . LEU B 1 309 ? -14.141 11.391 21.062 1 86.38 309 LEU B C 1
ATOM 5092 O O . LEU B 1 309 ? -13.531 12.305 20.484 1 86.38 309 LEU B O 1
ATOM 5096 N N . PHE B 1 310 ? -14.742 11.531 22.188 1 89.44 310 PHE B N 1
ATOM 5097 C CA . PHE B 1 310 ? -14.805 12.805 22.891 1 89.44 310 PHE B CA 1
ATOM 5098 C C . PHE B 1 310 ? -14.242 12.68 24.297 1 89.44 310 PHE B C 1
ATOM 5100 O O . PHE B 1 310 ? -14.688 11.836 25.078 1 89.44 310 PHE B O 1
ATOM 5107 N N . GLY B 1 311 ? -13.195 13.453 24.516 1 87.94 311 GLY B N 1
ATOM 5108 C CA . GLY B 1 311 ? -12.531 13.445 25.812 1 87.94 311 GLY B CA 1
ATOM 5109 C C . GLY B 1 311 ? -11.836 14.758 26.125 1 87.94 311 GLY B C 1
ATOM 5110 O O . GLY B 1 311 ? -12.422 15.836 25.969 1 87.94 311 GLY B O 1
ATOM 5111 N N . ALA B 1 312 ? -10.594 14.633 26.641 1 81.5 312 ALA B N 1
ATOM 5112 C CA . ALA B 1 312 ? -9.844 15.781 27.141 1 81.5 312 ALA B CA 1
ATOM 5113 C C . ALA B 1 312 ? -9.602 16.797 26.031 1 81.5 312 ALA B C 1
ATOM 5115 O O . ALA B 1 312 ? -9.523 18 26.297 1 81.5 312 ALA B O 1
ATOM 5116 N N . SER B 1 313 ? -9.586 16.359 24.781 1 79.5 313 SER B N 1
ATOM 5117 C CA . SER B 1 313 ? -9.242 17.234 23.672 1 79.5 313 SER B CA 1
ATOM 5118 C C . SER B 1 313 ? -10.492 17.844 23.047 1 79.5 313 SER B C 1
ATOM 5120 O O . SER B 1 313 ? -10.391 18.672 22.125 1 79.5 313 SER B O 1
ATOM 5122 N N . THR B 1 314 ? -11.625 17.484 23.609 1 86.06 314 THR B N 1
ATOM 5123 C CA . THR B 1 314 ? -12.867 17.969 23.031 1 86.06 314 THR B CA 1
ATOM 5124 C C . THR B 1 314 ? -13.047 19.453 23.297 1 86.06 314 THR B C 1
ATOM 5126 O O . THR B 1 314 ? -12.984 19.891 24.453 1 86.06 314 THR B O 1
ATOM 5129 N N . GLY B 1 315 ? -13.203 20.219 22.266 1 84.81 315 GLY B N 1
ATOM 5130 C CA . GLY B 1 315 ? -13.344 21.672 22.375 1 84.81 315 GLY B CA 1
ATOM 5131 C C . GLY B 1 315 ? -14.773 22.125 22.594 1 84.81 315 GLY B C 1
ATOM 5132 O O . GLY B 1 315 ? -15.68 21.297 22.703 1 84.81 315 GLY B O 1
ATOM 5133 N N . SER B 1 316 ? -14.93 23.406 22.734 1 89.56 316 SER B N 1
ATOM 5134 C CA . SER B 1 316 ? -16.234 24.016 22.984 1 89.56 316 SER B CA 1
ATOM 5135 C C . SER B 1 316 ? -17.203 23.75 21.844 1 89.56 316 SER B C 1
ATOM 5137 O O . SER B 1 316 ? -18.391 23.469 22.062 1 89.56 316 SER B O 1
ATOM 5139 N N . SER B 1 317 ? -16.672 23.844 20.672 1 88.56 317 SER B N 1
ATOM 5140 C CA . SER B 1 317 ? -17.531 23.672 19.5 1 88.56 317 SER B CA 1
ATOM 5141 C C . SER B 1 317 ? -18.156 22.266 19.469 1 88.56 317 SER B C 1
ATOM 5143 O O . SER B 1 317 ? -19.359 22.125 19.297 1 88.56 317 SER B O 1
ATOM 5145 N N . ALA B 1 318 ? -17.344 21.312 19.609 1 90.62 318 ALA B N 1
ATOM 5146 C CA . ALA B 1 318 ? -17.828 19.938 19.625 1 90.62 318 ALA B CA 1
ATOM 5147 C C . ALA B 1 318 ? -18.797 19.703 20.781 1 90.62 318 ALA B C 1
ATOM 5149 O O . ALA B 1 318 ? -19.812 19.031 20.641 1 90.62 318 ALA B O 1
ATOM 5150 N N . SER B 1 319 ? -18.438 20.234 21.875 1 93.25 319 SER B N 1
ATOM 5151 C CA . SER B 1 319 ? -19.281 20.125 23.062 1 93.25 319 SER B CA 1
ATOM 5152 C C . SER B 1 319 ? -20.672 20.703 22.812 1 93.25 319 SER B C 1
ATOM 5154 O O . SER B 1 319 ? -21.672 20.094 23.156 1 93.25 319 SER B O 1
ATOM 5156 N N . ARG B 1 320 ? -20.672 21.844 22.234 1 93.56 320 ARG B N 1
ATOM 5157 C CA . ARG B 1 320 ? -21.938 22.5 21.906 1 93.56 320 ARG B CA 1
ATOM 5158 C C . ARG B 1 320 ? -22.781 21.641 20.984 1 93.56 320 ARG B C 1
ATOM 5160 O O . ARG B 1 320 ? -23.984 21.484 21.188 1 93.56 320 ARG B O 1
ATOM 5167 N N . GLN B 1 321 ? -22.141 21.125 20 1 92.25 321 GLN B N 1
ATOM 5168 C CA . GLN B 1 321 ? -22.844 20.297 19.031 1 92.25 321 GLN B CA 1
ATOM 5169 C C . GLN B 1 321 ? -23.438 19.062 19.688 1 92.25 321 GLN B C 1
ATOM 5171 O O . GLN B 1 321 ? -24.562 18.656 19.359 1 92.25 321 GLN B O 1
ATOM 5176 N N . ILE B 1 322 ? -22.688 18.438 20.547 1 93.44 322 ILE B N 1
ATOM 5177 C CA . ILE B 1 322 ? -23.156 17.25 21.25 1 93.44 322 ILE B CA 1
ATOM 5178 C C . ILE B 1 322 ? -24.359 17.625 22.125 1 93.44 322 ILE B C 1
ATOM 5180 O O . ILE B 1 322 ? -25.375 16.922 22.141 1 93.44 322 ILE B O 1
ATOM 5184 N N . LEU B 1 323 ? -24.219 18.703 22.797 1 95.5 323 LEU B N 1
ATOM 5185 C CA . LEU B 1 323 ? -25.312 19.188 23.656 1 95.5 323 LEU B CA 1
ATOM 5186 C C . LEU B 1 323 ? -26.562 19.484 22.844 1 95.5 323 LEU B C 1
ATOM 5188 O O . LEU B 1 323 ? -27.672 19.141 23.266 1 95.5 323 LEU B O 1
ATOM 5192 N N . GLU B 1 324 ? -26.375 20.094 21.75 1 94.75 324 GLU B N 1
ATOM 5193 C CA . GLU B 1 324 ? -27.484 20.375 20.844 1 94.75 324 GLU B CA 1
ATOM 5194 C C . GLU B 1 324 ? -28.172 19.094 20.391 1 94.75 324 GLU B C 1
ATOM 5196 O O . GLU B 1 324 ? -29.391 19 20.375 1 94.75 324 GLU B O 1
ATOM 5201 N N . ARG B 1 325 ? -27.375 18.141 20.016 1 93.06 325 ARG B N 1
ATOM 5202 C CA . ARG B 1 325 ? -27.906 16.875 19.531 1 93.06 325 ARG B CA 1
ATOM 5203 C C . ARG B 1 325 ? -28.594 16.094 20.641 1 93.06 325 ARG B C 1
ATOM 5205 O O . ARG B 1 325 ? -29.531 15.328 20.391 1 93.06 325 ARG B O 1
ATOM 5212 N N . ALA B 1 326 ? -28.094 16.328 21.781 1 94.38 326 ALA B N 1
ATOM 5213 C CA . ALA B 1 326 ? -28.688 15.68 22.938 1 94.38 326 ALA B CA 1
ATOM 5214 C C . ALA B 1 326 ? -30.031 16.328 23.297 1 94.38 326 ALA B C 1
ATOM 5216 O O . ALA B 1 326 ? -30.812 15.766 24.078 1 94.38 326 ALA B O 1
ATOM 5217 N N . GLY B 1 327 ? -30.266 17.453 22.75 1 93.81 327 GLY B N 1
ATOM 5218 C CA . GLY B 1 327 ? -31.516 18.141 23.016 1 93.81 327 GLY B CA 1
ATOM 5219 C C . GLY B 1 327 ? -31.547 18.859 24.344 1 93.81 327 GLY B C 1
ATOM 5220 O O . GLY B 1 327 ? -32.594 19 24.953 1 93.81 327 GLY B O 1
ATOM 5221 N N . VAL B 1 328 ? -30.391 19.203 24.797 1 93.88 328 VAL B N 1
ATOM 5222 C CA . VAL B 1 328 ? -30.281 19.859 26.078 1 93.88 328 VAL B CA 1
ATOM 5223 C C . VAL B 1 328 ? -30.078 21.359 25.875 1 93.88 328 VAL B C 1
ATOM 5225 O O . VAL B 1 328 ? -29.391 21.781 24.953 1 93.88 328 VAL B O 1
ATOM 5228 N N . ASP B 1 329 ? -30.812 22.125 26.703 1 93.44 329 ASP B N 1
ATOM 5229 C CA . ASP B 1 329 ? -30.531 23.562 26.734 1 93.44 329 ASP B CA 1
ATOM 5230 C C . ASP B 1 329 ? -29.172 23.844 27.391 1 93.44 329 ASP B C 1
ATOM 5232 O O . ASP B 1 329 ? -28.844 23.234 28.422 1 93.44 329 ASP B O 1
ATOM 5236 N N . PHE B 1 330 ? -28.438 24.641 26.734 1 94.12 330 PHE B N 1
ATOM 5237 C CA . PHE B 1 330 ? -27.125 24.875 27.297 1 94.12 330 PHE B CA 1
ATOM 5238 C C . PHE B 1 330 ? -26.688 26.328 27.094 1 94.12 330 PHE B C 1
ATOM 5240 O O . PHE B 1 330 ? -27.125 26.969 26.141 1 94.12 330 PHE B O 1
ATOM 5247 N N . ASP B 1 331 ? -25.922 26.812 28.031 1 95.62 331 ASP B N 1
ATOM 5248 C CA . ASP B 1 331 ? -25.203 28.094 27.953 1 95.62 331 ASP B CA 1
ATOM 5249 C C . ASP B 1 331 ? -23.703 27.875 28.062 1 95.62 331 ASP B C 1
ATOM 5251 O O . ASP B 1 331 ? -23.219 26.75 28 1 95.62 331 ASP B O 1
ATOM 5255 N N . ASP B 1 332 ? -22.938 28.844 28.156 1 95.62 332 ASP B N 1
ATOM 5256 C CA . ASP B 1 332 ? -21.484 28.766 28.172 1 95.62 332 ASP B CA 1
ATOM 5257 C C . ASP B 1 332 ? -20.984 28 29.406 1 95.62 332 ASP B C 1
ATOM 5259 O O . ASP B 1 332 ? -19.984 27.281 29.328 1 95.62 332 ASP B O 1
ATOM 5263 N N . ASN B 1 333 ? -21.688 28.203 30.422 1 95.31 333 ASN B N 1
ATOM 5264 C CA . ASN B 1 333 ? -21.328 27.484 31.641 1 95.31 333 ASN B CA 1
ATOM 5265 C C . ASN B 1 333 ? -21.562 25.984 31.484 1 95.31 333 ASN B C 1
ATOM 5267 O O . ASN B 1 333 ? -20.766 25.188 31.969 1 95.31 333 ASN B O 1
ATOM 5271 N N . THR B 1 334 ? -22.703 25.688 30.906 1 95.62 334 THR B N 1
ATOM 5272 C CA . THR B 1 334 ? -23 24.297 30.656 1 95.62 334 THR B CA 1
ATOM 5273 C C . THR B 1 334 ? -21.922 23.656 29.766 1 95.62 334 THR B C 1
ATOM 5275 O O . THR B 1 334 ? -21.484 22.531 30.031 1 95.62 334 THR B O 1
ATOM 5278 N N . VAL B 1 335 ? -21.562 24.375 28.75 1 96.25 335 VAL B N 1
ATOM 5279 C CA . VAL B 1 335 ? -20.562 23.891 27.812 1 96.25 335 VAL B CA 1
ATOM 5280 C C . VAL B 1 335 ? -19.234 23.656 28.547 1 96.25 335 VAL B C 1
ATOM 5282 O O . VAL B 1 335 ? -18.578 22.641 28.359 1 96.25 335 VAL B O 1
ATOM 5285 N N . LYS B 1 336 ? -18.875 24.531 29.375 1 94.94 336 LYS B N 1
ATOM 5286 C CA . LYS B 1 336 ? -17.641 24.406 30.156 1 94.94 336 LYS B CA 1
ATOM 5287 C C . LYS B 1 336 ? -17.688 23.188 31.078 1 94.94 336 LYS B C 1
ATOM 5289 O O . LYS B 1 336 ? -16.703 22.438 31.156 1 94.94 336 LYS B O 1
ATOM 5294 N N . ASN B 1 337 ? -18.781 23.078 31.75 1 95.12 337 ASN B N 1
ATOM 5295 C CA . ASN B 1 337 ? -18.938 21.938 32.656 1 95.12 337 ASN B CA 1
ATOM 5296 C C . ASN B 1 337 ? -18.891 20.609 31.891 1 95.12 337 ASN B C 1
ATOM 5298 O O . ASN B 1 337 ? -18.297 19.656 32.375 1 95.12 337 ASN B O 1
ATOM 5302 N N . TYR B 1 338 ? -19.625 20.641 30.828 1 95.38 338 TYR B N 1
ATOM 5303 C CA . TYR B 1 338 ? -19.656 19.422 30.016 1 95.38 338 TYR B CA 1
ATOM 5304 C C . TYR B 1 338 ? -18.25 19.047 29.547 1 95.38 338 TYR B C 1
ATOM 5306 O O . TYR B 1 338 ? -17.875 17.875 29.562 1 95.38 338 TYR B O 1
ATOM 5314 N N . LYS B 1 339 ? -17.453 19.984 29.078 1 93.81 339 LYS B N 1
ATOM 5315 C CA . LYS B 1 339 ? -16.062 19.75 28.656 1 93.81 339 LYS B CA 1
ATOM 5316 C C . LYS B 1 339 ? -15.242 19.141 29.781 1 93.81 339 LYS B C 1
ATOM 5318 O O . LYS B 1 339 ? -14.43 18.25 29.547 1 93.81 339 LYS B O 1
ATOM 5323 N N . GLU B 1 340 ? -15.438 19.594 30.938 1 93.31 340 GLU B N 1
ATOM 5324 C CA . GLU B 1 340 ? -14.727 19.062 32.094 1 93.31 340 GLU B CA 1
ATOM 5325 C C . GLU B 1 340 ? -15.078 17.609 32.344 1 93.31 340 GLU B C 1
ATOM 5327 O O . GLU B 1 340 ? -14.203 16.797 32.656 1 93.31 340 GLU B O 1
ATOM 5332 N N . VAL B 1 341 ? -16.297 17.359 32.219 1 93.56 341 VAL B N 1
ATOM 5333 C CA . VAL B 1 341 ? -16.766 16 32.438 1 93.56 341 VAL B CA 1
ATOM 5334 C C . VAL B 1 341 ? -16.203 15.086 31.359 1 93.56 341 VAL B C 1
ATOM 5336 O O . VAL B 1 341 ? -15.812 13.945 31.641 1 93.56 341 VAL B O 1
ATOM 5339 N N . LEU B 1 342 ? -16.234 15.586 30.125 1 92.62 342 LEU B N 1
ATOM 5340 C CA . LEU B 1 342 ? -15.656 14.805 29.031 1 92.62 342 LEU B CA 1
ATOM 5341 C C . LEU B 1 342 ? -14.18 14.531 29.297 1 92.62 342 LEU B C 1
ATOM 5343 O O . LEU B 1 342 ? -13.68 13.453 28.953 1 92.62 342 LEU B O 1
ATOM 5347 N N . THR B 1 343 ? -13.523 15.469 29.812 1 90.06 343 THR B N 1
ATOM 5348 C CA . THR B 1 343 ? -12.109 15.32 30.141 1 90.06 343 THR B CA 1
ATOM 5349 C C . THR B 1 343 ? -11.906 14.219 31.188 1 90.06 343 THR B C 1
ATOM 5351 O O . THR B 1 343 ? -10.977 13.422 31.078 1 90.06 343 THR B O 1
ATOM 5354 N N . GLU B 1 344 ? -12.742 14.148 32.094 1 91.44 344 GLU B N 1
ATOM 5355 C CA . GLU B 1 344 ? -12.625 13.219 33.188 1 91.44 344 GLU B CA 1
ATOM 5356 C C . GLU B 1 344 ? -13.086 11.82 32.812 1 91.44 344 GLU B C 1
ATOM 5358 O O . GLU B 1 344 ? -12.516 10.828 33.25 1 91.44 344 GLU B O 1
ATOM 5363 N N . GLN B 1 345 ? -14.031 11.781 32.031 1 91.38 345 GLN B N 1
ATOM 5364 C CA . GLN B 1 345 ? -14.688 10.508 31.797 1 91.38 345 GLN B CA 1
ATOM 5365 C C . GLN B 1 345 ? -14.344 9.953 30.422 1 91.38 345 GLN B C 1
ATOM 5367 O O . GLN B 1 345 ? -14.648 8.805 30.109 1 91.38 345 GLN B O 1
ATOM 5372 N N . GLY B 1 346 ? -13.75 10.852 29.734 1 87.38 346 GLY B N 1
ATOM 5373 C CA . GLY B 1 346 ? -13.438 10.383 28.391 1 87.38 346 GLY B CA 1
ATOM 5374 C C . GLY B 1 346 ? -12.219 9.477 28.359 1 87.38 346 GLY B C 1
ATOM 5375 O O . GLY B 1 346 ? -11.586 9.227 29.375 1 87.38 346 GLY B O 1
ATOM 5376 N N . PRO B 1 347 ? -12 8.875 27.078 1 87.31 347 PRO B N 1
ATOM 5377 C CA . PRO B 1 347 ? -12.68 9.117 25.797 1 87.31 347 PRO B CA 1
ATOM 5378 C C . PRO B 1 347 ? -14.016 8.375 25.688 1 87.31 347 PRO B C 1
ATOM 5380 O O . PRO B 1 347 ? -14.117 7.227 26.125 1 87.31 347 PRO B O 1
ATOM 5383 N N . LEU B 1 348 ? -15.102 9.07 25.219 1 91.44 348 LEU B N 1
ATOM 5384 C CA . LEU B 1 348 ? -16.438 8.539 25.016 1 91.44 348 LEU B CA 1
ATOM 5385 C C . LEU B 1 348 ? -16.812 8.547 23.531 1 91.44 348 LEU B C 1
ATOM 5387 O O . LEU B 1 348 ? -16.406 9.43 22.797 1 91.44 348 LEU B O 1
ATOM 5391 N N . THR B 1 349 ? -17.578 7.543 23.156 1 89.94 349 THR B N 1
ATOM 5392 C CA . THR B 1 349 ? -18.141 7.551 21.812 1 89.94 349 THR B CA 1
ATOM 5393 C C . THR B 1 349 ? -19.219 8.641 21.688 1 89.94 349 THR B C 1
ATOM 5395 O O . THR B 1 349 ? -19.594 9.258 22.672 1 89.94 349 THR B O 1
ATOM 5398 N N . PHE B 1 350 ? -19.578 8.844 20.453 1 89.69 350 PHE B N 1
ATOM 5399 C CA . PHE B 1 350 ? -20.609 9.852 20.203 1 89.69 350 PHE B CA 1
ATOM 5400 C C . PHE B 1 350 ? -21.875 9.539 21 1 89.69 350 PHE B C 1
ATOM 5402 O O . PHE B 1 350 ? -22.391 10.406 21.703 1 89.69 350 PHE B O 1
ATOM 5409 N N . ASP B 1 351 ? -22.25 8.336 20.938 1 91.75 351 ASP B N 1
ATOM 5410 C CA . ASP B 1 351 ? -23.453 7.934 21.641 1 91.75 351 ASP B CA 1
ATOM 5411 C C . ASP B 1 351 ? -23.297 8.07 23.141 1 91.75 351 ASP B C 1
ATOM 5413 O O . ASP B 1 351 ? -24.219 8.523 23.828 1 91.75 351 ASP B O 1
ATOM 5417 N N . GLU B 1 352 ? -22.188 7.684 23.547 1 93.31 352 GLU B N 1
ATOM 5418 C CA . GLU B 1 352 ? -21.906 7.801 24.984 1 93.31 352 GLU B CA 1
ATOM 5419 C C . GLU B 1 352 ? -21.891 9.258 25.422 1 93.31 352 GLU B C 1
ATOM 5421 O O . GLU B 1 352 ? -22.344 9.586 26.516 1 93.31 352 GLU B O 1
ATOM 5426 N N . SER B 1 353 ? -21.344 10.047 24.609 1 94.38 353 SER B N 1
ATOM 5427 C CA . SER B 1 353 ? -21.25 11.469 24.938 1 94.38 353 SER B CA 1
ATOM 5428 C C . SER B 1 353 ? -22.625 12.117 24.969 1 94.38 353 SER B C 1
ATOM 5430 O O . SER B 1 353 ? -22.891 12.992 25.797 1 94.38 353 SER B O 1
ATOM 5432 N N . ILE B 1 354 ? -23.453 11.719 24.062 1 94.38 354 ILE B N 1
ATOM 5433 C CA . ILE B 1 354 ? -24.812 12.219 24.031 1 94.38 354 ILE B CA 1
ATOM 5434 C C . ILE B 1 354 ? -25.562 11.781 25.297 1 94.38 354 ILE B C 1
ATOM 5436 O O . ILE B 1 354 ? -26.25 12.578 25.922 1 94.38 354 ILE B O 1
ATOM 5440 N N . THR B 1 355 ? -25.359 10.516 25.625 1 95.25 355 THR B N 1
ATOM 5441 C CA . THR B 1 355 ? -26 9.969 26.812 1 95.25 355 THR B CA 1
ATOM 5442 C C . THR B 1 355 ? -25.531 10.719 28.062 1 95.25 355 THR B C 1
ATOM 5444 O O . THR B 1 355 ? -26.344 11.07 28.922 1 95.25 355 THR B O 1
ATOM 5447 N N . LEU B 1 356 ? -24.266 10.93 28.109 1 95.44 356 LEU B N 1
ATOM 5448 C CA . LEU B 1 356 ? -23.703 11.656 29.234 1 95.44 356 LEU B CA 1
ATOM 5449 C C . LEU B 1 356 ? -24.281 13.062 29.328 1 95.44 356 LEU B C 1
ATOM 5451 O O . LEU B 1 356 ? -24.609 13.531 30.422 1 95.44 356 LEU B O 1
ATOM 5455 N N . ALA B 1 357 ? -24.406 13.75 28.203 1 95.88 357 ALA B N 1
ATOM 5456 C CA . ALA B 1 357 ? -24.984 15.094 28.156 1 95.88 357 ALA B CA 1
ATOM 5457 C C . ALA B 1 357 ? -26.406 15.094 28.672 1 95.88 357 ALA B C 1
ATOM 5459 O O . ALA B 1 357 ? -26.797 15.969 29.453 1 95.88 357 ALA B O 1
ATOM 5460 N N . LYS B 1 358 ? -27.172 14.078 28.234 1 95.44 358 LYS B N 1
ATOM 5461 C CA . LYS B 1 358 ? -28.562 13.953 28.656 1 95.44 358 LYS B CA 1
ATOM 5462 C C . LYS B 1 358 ? -28.672 13.688 30.156 1 95.44 358 LYS B C 1
ATOM 5464 O O . LYS B 1 358 ? -29.547 14.242 30.828 1 95.44 358 LYS B O 1
ATOM 5469 N N . GLU B 1 359 ? -27.828 12.859 30.609 1 94.56 359 GLU B N 1
ATOM 5470 C CA . GLU B 1 359 ? -27.844 12.492 32.031 1 94.56 359 GLU B CA 1
ATOM 5471 C C . GLU B 1 359 ? -27.484 13.695 32.906 1 94.56 359 GLU B C 1
ATOM 5473 O O . GLU B 1 359 ? -28.062 13.859 33.969 1 94.56 359 GLU B O 1
ATOM 5478 N N . MET B 1 360 ? -26.609 14.445 32.469 1 94.06 360 MET B N 1
ATOM 5479 C CA . MET B 1 360 ? -26.062 15.523 33.312 1 94.06 360 MET B CA 1
ATOM 5480 C C . MET B 1 360 ? -26.906 16.781 33.188 1 94.06 360 MET B C 1
ATOM 5482 O O . MET B 1 360 ? -27.031 17.547 34.156 1 94.06 360 MET B O 1
ATOM 5486 N N . PHE B 1 361 ? -27.469 17.031 32 1 92.06 361 PHE B N 1
ATOM 5487 C CA . PHE B 1 361 ? -28.031 18.359 31.797 1 92.06 361 PHE B CA 1
ATOM 5488 C C . PHE B 1 361 ? -29.469 18.266 31.297 1 92.06 361 PHE B C 1
ATOM 5490 O O . PHE B 1 361 ? -30.109 19.281 31.078 1 92.06 361 PHE B O 1
ATOM 5497 N N . GLY B 1 362 ? -29.781 16.984 31 1 86.94 362 GLY B N 1
ATOM 5498 C CA . GLY B 1 362 ? -31.141 16.797 30.531 1 86.94 362 GLY B CA 1
ATOM 5499 C C . GLY B 1 362 ? -32.188 16.984 31.625 1 86.94 362 GLY B C 1
ATOM 5500 O O . GLY B 1 362 ? -31.859 17 32.812 1 86.94 362 GLY B O 1
ATOM 5501 N N . ASP B 1 363 ? -33.562 17.328 31.062 1 78.5 363 ASP B N 1
ATOM 5502 C CA . ASP B 1 363 ? -34.688 17.438 31.969 1 78.5 363 ASP B CA 1
ATOM 5503 C C . ASP B 1 363 ? -35.125 16.047 32.438 1 78.5 363 ASP B C 1
ATOM 5505 O O . ASP B 1 363 ? -35.031 15.07 31.719 1 78.5 363 ASP B O 1
#

pLDDT: mean 95.05, std 5.2, range [68.31, 98.94]

Sequence (726 aa):
MKLSDVTLREGDQMPGRNYTTDQKIDSAHQLDKLGIDFVQAGFPATGEKDQTVITELAEAIQADVVALARALIADIDAALDANTDVVDVFIPVSDLHLEHLLGMSRDDMIKMLGDAVDYVYDHSVEIHVTLADAFRTDTENLIEVIETVPQAQYVTLADTVGARTPKSVEKILLDLKGNIDLSRIGVHFHDDLGCATANTLVAYNIGVAKADISIAALGERAGNTSLEEVVAACSTDRGNTLGIEESKLIPVCKQVLNTLGEEVDERKPILGNKIAEHESGIHTAAMLENPATLEPYDPQRFGGSRQLLFGASTGSSASRQILERAGVDFDDNTVKNYKEVLTEQGPLTFDESITLAKEMFGDMKLSDVTLREGDQMPGRNYTTDQKIDSAHQLDKLGIDFVQAGFPATGEKDQTVITELAEAIQADVVALARALIADIDAALDANTDVVDVFIPVSDLHLEHLLGMSRDDMIKMLGDAVDYVYDHSVEIHVTLADAFRTDTENLIEVIETVPQAQYVTLADTVGARTPKSVEKILLDLKGNIDLSRIGVHFHDDLGCATANTLVAYNIGVAKADISIAALGERAGNTSLEEVVAACSTDRGNTLGIEESKLIPVCKQVLNTLGEEVDERKPILGNKIAEHESGIHTAAMLENPATLEPYDPQRFGGSRQLLFGASTGSSASRQILERAGVDFDDNTVKNYKEVLTEQGPLTFDESITLAKEMFGD

Nearest PDB structures (foldseek):
  6ktq-assembly1_B  TM=8.518E-01  e=2.305E-29  Sulfolobus acidocaldarius DSM 639
  3ble-assembly1_A-2  TM=8.683E-01  e=1.633E-21  Leptospira interrogans
  3blf-assembly1_A-2  TM=8.734E-01  e=4.579E-21  Leptospira interrogans
  3bli-assembly1_A-2  TM=8.831E-01  e=1.217E-20  Leptospira interrogans
  3mp4-assembly3_F  TM=8.714E-01  e=6.875E-15  Homo sapiens

Secondary structure (DSSP, 8-state):
-EEEE-HHHHGGGSTT----HHHHHHHHHHHHTTT-SEEEEE-GGG-HHHHHHHHHHTTTSSSEEEEEEES-HHHHHHHHHTT-SEEEEEEE-SHHHIIIII---HHHHHHHHHHHHHHHHHTT-EEEEEEETGGGS-HHHHHHHHHT-TT-SEEEEEETT----HHHHHHHHHHHHTTS-GGGEEEEEB-TTS-HHHHHHHHHHHT-SEEEEBGGG-SSTT-B-BHHHHHHHHHHHH-STT---GGGHHHHHHHHHHHHT----TT-TTT-TTTTEE--HHHHHHHHH-GGGT-SS-GGGGT---EE-BSTT--HHHHHHHHHHHT----HHHHHHHHHHHHHH-SB-HHHHHHHHHHHH--/-EEEE-HHHHGGGSTT----HHHHHHHHHHHHTTT-SEEEEE-GGG-HHHHHHHHHHTTTSSSEEEEEEESSHHHHHHHHHTT-SEEEEEEE-SHHHIIIII---HHHHHHHHHHHHHHHHHTT-EEEEEEETGGGS-HHHHHHHHHT-TT-SEEEEEETT----HHHHHHHHHHHHTTS-GGGEEEEEB-TTS-HHHHHHHHHHHT--EEEEBGGG-SSTT-B-BHHHHHHHHHHHH-STT---GGGHHHHHHHHHHHHT----TT-TTT-TTTTEE--HHHHHHHHH-GGGT-SS-GGGGT---EE-BSTT--HHHHHHHHHHHT----HHHHHHHHHHHHHH-SB-HHHHHHHHHHHH--

Foldseek 3Di:
DAEEEEAQAQLCVAPPHHFALVLLLVLVQLVLQFVGAEYAHYQQVVHDSSLQSQLVVCPPGDHFYEYEAELDPSSLVSCVNSVGQEYEYEDEQAPVCCVPPVNHDNVVRLVSNLVSLVSNVVVVHAYEYEHPCQLNHDLVSSLVSVVSRPRHQAYEYENNQQPDALVSLLVSVVVNVVRDDQLRYEYKHQCQVPHQLVNRVSSVVVPHNYYYEYDLQRHYDRHIHHPLSNQVVCCLVPRRPNSTQQQCQQVSSVVSCVSSVHDDDLCRPLHHVCVQEDEAQVLLLVCLVPVVVPDSDANSSNNDHHWYWFEQRHDLSNLVSLLVVLVFDDDPVLSVVLNVVRHVPDRDTSVRSSVVSCVVGND/DAEEEEAQAQLCVAPPHHFFLVLLLVLVQLVLQFVGAEYAHYQQVVHDSSLQSQLVVCPPGDHFYEYEAELDPSSLVSCVNSVGQEYEYEDEQAPVCCVPPVNHDNVVRLVSNLVSLVSNVVVVHAYHYEYACQLNHDLVSSLVSVVSRPRHQAYEYENNQQPDALVSLLVSVVVNVVRDDQLRYEYKHQCQVPHQLVNRVSSVVVPHNYYYEYDLQRHYDRHIHHPLSNQVVCCLVPRRPNSTQQQSQQVSSVVSCVSSVHDDDLCRPLHHVCVQEDEAQVLLLVCLVPVVVPDSDANSSNNDHHWYWFEQRHDLSNLVSLLVVLVFDDDPVLSVVLNVVRHVPDRDTSVRSSVVSCVVGND

Radius of gyration: 27.51 Å; Cα contacts (8 Å, |Δi|>4): 1649; chains: 2; bounding box: 70×81×64 Å